Protein AF-A0AAP0IPF7-F1 (afdb_monomer_lite)

Organism: NCBI:txid152367

Structure (mmCIF, N/CA/C/O backbone):
data_AF-A0AAP0IPF7-F1
#
_entry.id   AF-A0AAP0IPF7-F1
#
loop_
_atom_site.group_PDB
_atom_site.id
_atom_site.type_symbol
_atom_site.label_atom_id
_atom_site.label_alt_id
_atom_site.label_comp_id
_atom_site.label_asym_id
_atom_site.label_entity_id
_atom_site.label_seq_id
_atom_site.pdbx_PDB_ins_code
_atom_site.Cartn_x
_atom_site.Cartn_y
_atom_site.Cartn_z
_atom_site.occupancy
_atom_site.B_iso_or_equiv
_atom_site.auth_seq_id
_atom_site.auth_comp_id
_atom_site.auth_asym_id
_atom_site.auth_atom_id
_atom_site.pdbx_PDB_model_num
ATOM 1 N N . MET A 1 1 ? -10.506 -25.547 -11.678 1.00 26.89 1 MET A N 1
ATOM 2 C CA . MET A 1 1 ? -11.488 -25.042 -10.697 1.00 26.89 1 MET A CA 1
ATOM 3 C C . MET A 1 1 ? -11.542 -26.021 -9.535 1.00 26.89 1 MET A C 1
ATOM 5 O O . MET A 1 1 ? -12.082 -27.101 -9.708 1.00 26.89 1 MET A O 1
ATOM 9 N N . LEU A 1 2 ? -10.951 -25.669 -8.394 1.00 23.78 2 LEU A N 1
ATOM 10 C CA . LEU A 1 2 ? -11.213 -26.298 -7.097 1.00 23.78 2 LEU A CA 1
ATOM 11 C C . LEU A 1 2 ? -11.810 -25.189 -6.230 1.00 23.78 2 LEU A C 1
ATOM 13 O O . LEU A 1 2 ? -11.229 -24.107 -6.139 1.00 23.78 2 LEU A O 1
ATOM 17 N N . ARG A 1 3 ? -13.017 -25.416 -5.707 1.00 24.73 3 ARG A N 1
ATOM 18 C CA . ARG A 1 3 ? -13.670 -24.515 -4.752 1.00 24.73 3 ARG A CA 1
ATOM 19 C C . ARG A 1 3 ? -12.818 -24.446 -3.482 1.00 24.73 3 ARG A C 1
ATOM 21 O O . ARG A 1 3 ? -12.097 -25.390 -3.173 1.00 24.73 3 ARG A O 1
ATOM 28 N N . SER A 1 4 ? -12.905 -23.332 -2.763 1.00 30.75 4 SER A N 1
ATOM 29 C CA . SER A 1 4 ? -12.334 -23.162 -1.428 1.00 30.75 4 SER A CA 1
ATOM 30 C C . SER A 1 4 ? -12.985 -24.147 -0.450 1.00 30.75 4 SER A C 1
ATOM 32 O O . SER A 1 4 ? -13.953 -23.812 0.231 1.00 30.75 4 SER A O 1
ATOM 34 N N . GLU A 1 5 ? -12.496 -25.378 -0.409 1.00 39.31 5 GLU A N 1
ATOM 35 C CA . GLU A 1 5 ? -12.848 -26.326 0.638 1.00 39.31 5 GLU A CA 1
ATOM 36 C C . GLU A 1 5 ? -11.797 -26.291 1.751 1.00 39.31 5 GLU A C 1
ATOM 38 O O . GLU A 1 5 ? -10.604 -26.090 1.525 1.00 39.31 5 GLU A O 1
ATOM 43 N N . ASN A 1 6 ? -12.305 -26.429 2.973 1.00 55.31 6 ASN A N 1
ATOM 44 C CA . ASN A 1 6 ? -11.602 -26.527 4.245 1.00 55.31 6 ASN A CA 1
ATOM 45 C C . ASN A 1 6 ? -10.356 -27.430 4.141 1.00 55.31 6 ASN A C 1
ATOM 47 O O . ASN A 1 6 ? -10.495 -28.589 3.765 1.00 55.31 6 ASN A O 1
ATOM 51 N N . LEU A 1 7 ? -9.156 -26.949 4.505 1.00 63.31 7 LEU A N 1
ATOM 52 C CA . LEU A 1 7 ? -7.914 -27.744 4.422 1.00 63.31 7 LEU A CA 1
ATOM 53 C C . LEU A 1 7 ? -7.970 -29.044 5.250 1.00 63.31 7 LEU A C 1
ATOM 55 O O . LEU A 1 7 ? -7.200 -29.968 4.981 1.00 63.31 7 LEU A O 1
ATOM 59 N N . LEU A 1 8 ? -8.915 -29.178 6.191 1.00 68.50 8 LEU A N 1
ATOM 60 C CA . LEU A 1 8 ? -9.241 -30.456 6.830 1.00 68.50 8 LEU A CA 1
ATOM 61 C C . LEU A 1 8 ? -9.576 -31.574 5.825 1.00 68.50 8 LEU A C 1
ATOM 63 O O . LEU A 1 8 ? -9.206 -32.722 6.074 1.00 68.50 8 LEU A O 1
ATOM 67 N N . SER A 1 9 ? -10.211 -31.270 4.684 1.00 66.81 9 SER A N 1
ATOM 68 C CA . SER A 1 9 ? -10.561 -32.263 3.653 1.00 66.81 9 SER A CA 1
ATOM 69 C C . SER A 1 9 ? -9.346 -32.806 2.890 1.00 66.81 9 SER A C 1
ATOM 71 O O . SER A 1 9 ? -9.453 -33.821 2.204 1.00 66.81 9 SER A O 1
ATOM 73 N N . PHE A 1 10 ? -8.169 -32.192 3.055 1.00 73.38 10 PHE A N 1
ATOM 74 C CA . PHE A 1 10 ? -6.914 -32.652 2.459 1.00 73.38 10 PHE A CA 1
ATOM 75 C C . PHE A 1 10 ? -6.202 -33.729 3.301 1.00 73.38 10 PHE A C 1
ATOM 77 O O . PHE A 1 10 ? -5.359 -34.469 2.793 1.00 73.38 10 PHE A O 1
ATOM 84 N N . ARG A 1 11 ? -6.553 -33.877 4.587 1.00 73.06 11 ARG A N 1
ATOM 85 C CA . ARG A 1 11 ? -5.949 -34.889 5.476 1.00 73.06 11 ARG A CA 1
ATOM 86 C C . ARG A 1 11 ? -6.163 -36.339 5.000 1.00 73.06 11 ARG A C 1
ATOM 88 O O . ARG A 1 11 ? -5.181 -37.083 5.015 1.00 73.06 11 ARG A O 1
ATOM 95 N N . PRO A 1 12 ? -7.364 -36.757 4.540 1.00 72.88 12 PRO A N 1
ATOM 96 C CA . PRO A 1 12 ? -7.572 -38.091 3.969 1.00 72.88 12 PRO A CA 1
ATOM 97 C C . PRO A 1 12 ? -6.676 -38.375 2.760 1.00 72.88 12 PRO A C 1
ATOM 99 O O . PRO A 1 12 ? -6.172 -39.485 2.624 1.00 72.88 12 PRO A O 1
ATOM 102 N N . PHE A 1 13 ? -6.415 -37.368 1.919 1.00 78.62 13 PHE A N 1
ATOM 103 C CA . PHE A 1 13 ? -5.492 -37.502 0.792 1.00 78.62 13 PHE A CA 1
ATOM 104 C C . PHE A 1 13 ? -4.053 -37.746 1.266 1.00 78.62 13 PHE A C 1
ATOM 106 O O . PHE A 1 13 ? -3.399 -38.666 0.784 1.00 78.62 13 PHE A O 1
ATOM 113 N N . LEU A 1 14 ? -3.567 -36.971 2.243 1.00 76.12 14 LEU A N 1
ATOM 114 C CA . LEU A 1 14 ? -2.220 -37.147 2.802 1.00 76.12 14 LEU A CA 1
ATOM 115 C C . LEU A 1 14 ? -2.032 -38.522 3.456 1.00 76.12 14 LEU A C 1
ATOM 117 O O . LEU A 1 14 ? -0.996 -39.154 3.260 1.00 76.12 14 LEU A O 1
ATOM 121 N N . SER A 1 15 ? -3.042 -38.988 4.195 1.00 71.94 15 SER A N 1
ATOM 122 C CA . SER A 1 15 ? -3.086 -40.348 4.742 1.00 71.94 15 SER A CA 1
ATOM 123 C C . SER A 1 15 ? -3.055 -41.384 3.615 1.00 71.94 15 SER A C 1
ATOM 125 O O . SER A 1 15 ? -2.125 -42.179 3.548 1.00 71.94 15 SER A O 1
ATOM 127 N N . SER A 1 16 ? -3.951 -41.303 2.630 1.00 73.75 16 SER A N 1
ATOM 128 C CA . SER A 1 16 ? -3.966 -42.244 1.503 1.00 73.75 16 SER A CA 1
ATOM 129 C C . SER A 1 16 ? -2.664 -42.266 0.688 1.00 73.75 16 SER A C 1
ATOM 131 O O . SER A 1 16 ? -2.337 -43.301 0.108 1.00 73.75 16 SER A O 1
ATOM 133 N N . ALA A 1 17 ? -1.952 -41.141 0.589 1.00 75.44 17 ALA A N 1
ATOM 134 C CA . ALA A 1 17 ? -0.751 -41.011 -0.232 1.00 75.44 17 ALA A CA 1
ATOM 135 C C . ALA A 1 17 ? 0.531 -41.485 0.475 1.00 75.44 17 ALA A C 1
ATOM 137 O O . ALA A 1 17 ? 1.434 -42.004 -0.183 1.00 75.44 17 ALA A O 1
ATOM 138 N N . TYR A 1 18 ? 0.635 -41.290 1.794 1.00 77.44 18 TYR A N 1
ATOM 139 C CA . TYR A 1 18 ? 1.888 -41.487 2.537 1.00 77.44 18 TYR A CA 1
ATOM 140 C C . TYR A 1 18 ? 1.776 -42.454 3.720 1.00 77.44 18 TYR A C 1
ATOM 142 O O . TYR A 1 18 ? 2.805 -42.899 4.244 1.00 77.44 18 TYR A O 1
ATOM 150 N N . GLU A 1 19 ? 0.564 -42.813 4.144 1.00 68.25 19 GLU A N 1
ATOM 151 C CA . GLU A 1 19 ? 0.346 -43.817 5.177 1.00 68.25 19 GLU A CA 1
ATOM 152 C C . GLU A 1 19 ? 0.523 -45.219 4.569 1.00 68.25 19 GLU A C 1
ATOM 154 O O . GLU A 1 19 ? -0.166 -45.591 3.617 1.00 68.25 19 GLU A O 1
ATOM 159 N N . PRO A 1 20 ? 1.479 -46.029 5.056 1.00 56.66 20 PRO A N 1
ATOM 160 C CA . PRO A 1 20 ? 1.602 -47.399 4.582 1.00 56.66 20 PRO A CA 1
ATOM 161 C C . PRO A 1 20 ? 0.352 -48.195 4.977 1.00 56.66 20 PRO A C 1
ATOM 163 O O . PRO A 1 20 ? -0.053 -48.165 6.137 1.00 56.66 20 PRO A O 1
ATOM 166 N N . LYS A 1 21 ? -0.217 -48.964 4.039 1.00 56.00 21 LYS A N 1
ATOM 167 C CA . LYS A 1 21 ? -1.279 -49.936 4.347 1.00 56.00 21 LYS A CA 1
ATOM 168 C C . LYS A 1 21 ? -0.782 -50.882 5.451 1.00 56.00 21 LYS A C 1
ATOM 170 O O . LYS A 1 21 ? 0.269 -51.507 5.284 1.00 56.00 21 LYS A O 1
ATOM 175 N N . CYS A 1 22 ? -1.500 -50.970 6.575 1.00 55.88 22 CYS A N 1
ATOM 176 C CA . CYS A 1 22 ? -1.178 -51.903 7.659 1.00 55.88 22 CYS A CA 1
ATOM 177 C C . CYS A 1 22 ? -1.136 -53.333 7.097 1.00 55.88 22 CYS A C 1
ATOM 179 O O . CYS A 1 22 ? -2.160 -53.870 6.687 1.00 55.88 22 CYS A O 1
ATOM 181 N N . LEU A 1 23 ? 0.043 -53.959 7.084 1.00 48.28 23 LEU A N 1
ATOM 182 C CA . LEU A 1 23 ? 0.197 -55.356 6.655 1.00 48.28 23 LEU A CA 1
ATOM 183 C C . LEU A 1 23 ? -0.151 -56.356 7.775 1.00 48.28 23 LEU A C 1
ATOM 185 O O . LEU A 1 23 ? -0.294 -57.541 7.498 1.00 48.28 23 LEU A O 1
ATOM 189 N N . ASN A 1 24 ? -0.292 -55.898 9.028 1.00 52.66 24 ASN A N 1
ATOM 190 C CA . ASN A 1 24 ? -0.583 -56.734 10.197 1.00 52.66 24 ASN A CA 1
ATOM 191 C C . ASN A 1 24 ? -1.583 -56.054 11.147 1.00 52.66 24 ASN A C 1
ATOM 193 O O . ASN A 1 24 ? -1.345 -54.940 11.605 1.00 52.66 24 ASN A O 1
ATOM 197 N N . SER A 1 25 ? -2.671 -56.751 11.495 1.00 52.53 25 SER A N 1
ATOM 198 C CA . SER A 1 25 ? -3.765 -56.219 12.329 1.00 52.53 25 SER A CA 1
ATOM 199 C C . SER A 1 25 ? -3.401 -56.002 13.802 1.00 52.53 25 SER A C 1
ATOM 201 O O . SER A 1 25 ? -4.093 -55.271 14.501 1.00 52.53 25 SER A O 1
ATOM 203 N N . LYS A 1 26 ? -2.315 -56.614 14.293 1.00 52.59 26 LYS A N 1
ATOM 204 C CA . LYS A 1 26 ? -1.901 -56.515 15.706 1.00 52.59 26 LYS A CA 1
ATOM 205 C C . LYS A 1 26 ? -1.324 -55.155 16.085 1.00 52.59 26 LYS A C 1
ATOM 207 O O . LYS A 1 26 ? -1.394 -54.778 17.252 1.00 52.59 26 LYS A O 1
ATOM 212 N N . ASP A 1 27 ? -0.791 -54.435 15.106 1.00 47.91 27 ASP A N 1
ATOM 213 C CA . ASP A 1 27 ? -0.156 -53.143 15.325 1.00 47.91 27 ASP A CA 1
ATOM 214 C C . ASP A 1 27 ? -1.109 -51.983 15.068 1.00 47.91 27 ASP A C 1
ATOM 216 O O . ASP A 1 27 ? -0.659 -50.851 15.177 1.00 47.91 27 ASP A O 1
ATOM 220 N N . CYS A 1 28 ? -2.384 -52.226 14.730 1.00 53.66 28 CYS A N 1
ATOM 221 C CA . CYS A 1 28 ? -3.314 -51.181 14.304 1.00 53.66 28 CYS A CA 1
ATOM 222 C C . CYS A 1 28 ? -4.570 -51.091 15.205 1.00 53.66 28 CYS A C 1
ATOM 224 O O . CYS A 1 28 ? -5.004 -52.070 15.816 1.00 53.66 28 CYS A O 1
ATOM 226 N N . ASP A 1 29 ? -5.101 -49.883 15.386 1.00 56.72 29 ASP A N 1
ATOM 227 C CA . ASP A 1 29 ? -6.359 -49.607 16.070 1.00 56.72 29 ASP A CA 1
ATOM 228 C C . ASP A 1 29 ? -7.554 -49.992 15.181 1.00 56.72 29 ASP A C 1
ATOM 230 O O . ASP A 1 29 ? -7.399 -50.401 14.027 1.00 56.72 29 ASP A O 1
ATOM 234 N N . HIS A 1 30 ? -8.769 -49.855 15.712 1.00 48.12 30 HIS A N 1
ATOM 235 C CA . HIS A 1 30 ? -10.009 -50.205 15.006 1.00 48.12 30 HIS A CA 1
ATOM 236 C C . HIS A 1 30 ? -10.262 -49.358 13.742 1.00 48.12 30 HIS A C 1
ATOM 238 O O . HIS A 1 30 ? -11.160 -49.670 12.968 1.00 48.12 30 HIS A O 1
ATOM 244 N N . LYS A 1 31 ? -9.469 -48.299 13.517 1.00 51.41 31 LYS A N 1
ATOM 245 C CA . LYS A 1 31 ? -9.514 -47.413 12.347 1.00 51.41 31 LYS A CA 1
ATOM 246 C C . LYS A 1 31 ? -8.316 -47.625 11.409 1.00 51.41 31 LYS A C 1
ATOM 248 O O . LYS A 1 31 ? -8.122 -46.826 10.497 1.00 51.41 31 LYS A O 1
ATOM 253 N N . GLY A 1 32 ? -7.520 -48.679 11.614 1.00 50.22 32 GLY A N 1
ATOM 254 C CA . GLY A 1 32 ? -6.376 -49.017 10.766 1.00 50.22 32 GLY A CA 1
ATOM 255 C C . GLY A 1 32 ? -5.128 -48.159 10.996 1.00 50.22 32 GLY A C 1
ATOM 256 O O . GLY A 1 32 ? -4.243 -48.163 10.146 1.00 50.22 32 GLY A O 1
ATOM 257 N N . ARG A 1 33 ? -5.022 -47.442 12.123 1.00 52.88 33 ARG A N 1
ATOM 258 C CA . ARG A 1 33 ? -3.846 -46.624 12.481 1.00 52.88 33 ARG A CA 1
ATOM 259 C C . ARG A 1 33 ? -2.918 -47.391 13.398 1.00 52.88 33 ARG A C 1
ATOM 261 O O . ARG A 1 33 ? -3.400 -48.130 14.240 1.00 52.88 33 ARG A O 1
ATOM 268 N N . LEU A 1 34 ? -1.606 -47.174 13.340 1.00 53.00 34 LEU A N 1
ATOM 269 C CA . LEU A 1 34 ? -0.697 -47.864 14.261 1.00 53.00 34 LEU A CA 1
ATOM 270 C C . LEU A 1 34 ? -0.997 -47.551 15.747 1.00 53.00 34 LEU A C 1
ATOM 272 O O . LEU A 1 34 ? -0.926 -46.392 16.151 1.00 53.00 34 LEU A O 1
ATOM 276 N N . ARG A 1 35 ? -1.247 -48.581 16.572 1.00 49.47 35 ARG A N 1
ATOM 277 C CA . ARG A 1 35 ? -1.323 -48.499 18.038 1.00 49.47 35 ARG A CA 1
ATOM 278 C C . ARG A 1 35 ? 0.031 -48.055 18.568 1.00 49.47 35 ARG A C 1
ATOM 280 O O . ARG A 1 35 ? 0.993 -48.822 18.581 1.00 49.47 35 ARG A O 1
ATOM 287 N N . VAL A 1 36 ? 0.115 -46.815 19.028 1.00 52.19 36 VAL A N 1
ATOM 288 C CA . VAL A 1 36 ? 1.304 -46.311 19.705 1.00 52.19 36 VAL A CA 1
ATOM 289 C C . VAL A 1 36 ? 0.902 -45.894 21.110 1.00 52.19 36 VAL A C 1
ATOM 291 O O . VAL A 1 36 ? 0.429 -44.788 21.327 1.00 52.19 36 VAL A O 1
ATOM 294 N N . SER A 1 37 ? 1.109 -46.796 22.070 1.00 53.81 37 SER A N 1
ATOM 295 C CA . SER A 1 37 ? 1.142 -46.437 23.488 1.00 53.81 37 SER A CA 1
ATOM 296 C C . SER A 1 37 ? 2.369 -45.547 23.707 1.00 53.81 37 SER A C 1
ATOM 298 O O . SER A 1 37 ? 3.499 -46.031 23.788 1.00 53.81 37 SER A O 1
ATOM 300 N N . GLN A 1 38 ? 2.167 -44.232 23.699 1.00 61.88 38 GLN A N 1
ATOM 301 C CA . GLN A 1 38 ? 3.186 -43.247 24.050 1.00 61.88 38 GLN A CA 1
ATOM 302 C C . GLN A 1 38 ? 2.825 -42.658 25.413 1.00 61.88 38 GLN A C 1
ATOM 304 O O . GLN A 1 38 ? 1.787 -42.029 25.567 1.00 61.88 38 GLN A O 1
ATOM 309 N N . SER A 1 39 ? 3.686 -42.851 26.415 1.00 69.62 39 SER A N 1
ATOM 310 C CA . SER A 1 39 ? 3.499 -42.268 27.753 1.00 69.62 39 SER A CA 1
ATOM 311 C C . SER A 1 39 ? 3.855 -40.776 27.815 1.00 69.62 39 SER A C 1
ATOM 313 O O . SER A 1 39 ? 3.462 -40.089 28.760 1.00 69.62 39 SER A O 1
ATOM 315 N N . GLN A 1 40 ? 4.584 -40.270 26.814 1.00 84.50 40 GLN A N 1
ATOM 316 C CA . GLN A 1 40 ? 5.073 -38.895 26.720 1.00 84.50 40 GLN A CA 1
ATOM 317 C C . GLN A 1 40 ? 4.718 -38.276 25.359 1.00 84.50 40 GLN A C 1
ATOM 319 O O . GLN A 1 40 ? 4.824 -38.967 24.341 1.00 84.50 40 GLN A O 1
ATOM 324 N N . PRO A 1 41 ? 4.351 -36.981 25.308 1.00 92.06 41 PRO A N 1
ATOM 325 C CA . PRO A 1 41 ? 4.183 -36.275 24.048 1.00 92.06 41 PRO A CA 1
ATOM 326 C C . PRO A 1 41 ? 5.497 -36.221 23.273 1.00 92.06 41 PRO A C 1
ATOM 328 O O . PRO A 1 41 ? 6.548 -35.887 23.814 1.00 92.06 41 PRO A O 1
ATOM 331 N N . ARG A 1 42 ? 5.435 -36.503 21.975 1.00 94.62 42 ARG A N 1
ATOM 332 C CA . ARG A 1 42 ? 6.580 -36.380 21.067 1.00 94.62 42 ARG A CA 1
ATOM 333 C C . ARG A 1 42 ? 6.653 -34.992 20.435 1.00 94.62 42 ARG A C 1
ATOM 335 O O . ARG A 1 42 ? 5.664 -34.540 19.859 1.00 94.62 42 ARG A O 1
ATOM 342 N N . LEU A 1 43 ? 7.822 -34.356 20.483 1.00 96.38 43 LEU A N 1
ATOM 343 C CA . LEU A 1 43 ? 8.106 -33.074 19.834 1.00 96.38 43 LEU A CA 1
ATOM 344 C C . LEU A 1 43 ? 9.118 -33.255 18.706 1.00 96.38 43 LEU A C 1
ATOM 346 O O . LEU A 1 43 ? 10.186 -33.823 18.915 1.00 96.38 43 LEU A O 1
ATOM 350 N N . VAL A 1 44 ? 8.819 -32.723 17.523 1.00 96.56 44 VAL A N 1
ATOM 351 C CA . VAL A 1 44 ? 9.789 -32.623 16.427 1.00 96.56 44 VAL A CA 1
ATOM 352 C C . VAL A 1 44 ? 10.373 -31.222 16.383 1.00 96.56 44 VAL A C 1
ATOM 354 O O . VAL A 1 44 ? 9.654 -30.246 16.183 1.00 96.56 44 VAL A O 1
ATOM 357 N N . LEU A 1 45 ? 11.689 -31.122 16.534 1.00 93.88 45 LEU A N 1
ATOM 358 C CA . LEU A 1 45 ? 12.440 -29.901 16.294 1.00 93.88 45 LEU A CA 1
ATOM 359 C C . LEU A 1 45 ? 12.985 -29.931 14.867 1.00 93.88 45 LEU A C 1
ATOM 361 O O . LEU A 1 45 ? 13.854 -30.742 14.545 1.00 93.88 45 LEU A O 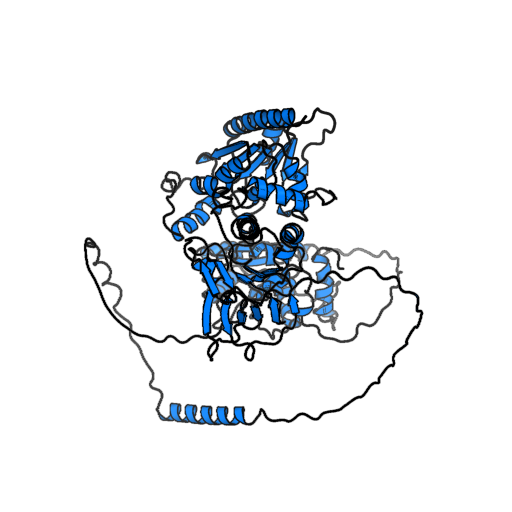1
ATOM 365 N N . VAL A 1 46 ? 12.484 -29.045 14.012 1.00 89.19 46 VAL A N 1
ATOM 366 C CA . VAL A 1 46 ? 13.000 -28.877 12.654 1.00 89.19 46 VAL A CA 1
ATOM 367 C C . VAL A 1 46 ? 14.284 -28.063 12.712 1.00 89.19 46 VAL A C 1
ATOM 369 O O . VAL A 1 46 ? 14.266 -26.867 13.009 1.00 89.19 46 VAL A O 1
ATOM 372 N N . ALA A 1 47 ? 15.397 -28.733 12.444 1.00 79.88 47 ALA A N 1
ATOM 373 C CA . ALA A 1 47 ? 16.733 -28.169 12.447 1.00 79.88 47 ALA A CA 1
ATOM 374 C C . ALA A 1 47 ? 17.261 -27.993 11.018 1.00 79.88 47 ALA A C 1
ATOM 376 O O . ALA A 1 47 ? 16.838 -28.660 10.074 1.00 79.88 47 ALA A O 1
ATOM 377 N N . ARG A 1 48 ? 18.221 -27.078 10.870 1.00 71.88 48 ARG A N 1
ATOM 378 C CA . ARG A 1 48 ? 18.979 -26.853 9.636 1.00 71.88 48 ARG A CA 1
ATOM 379 C C . ARG A 1 48 ? 20.452 -27.113 9.913 1.00 71.88 48 ARG A C 1
ATOM 381 O O . ARG A 1 48 ? 20.981 -26.611 10.902 1.00 71.88 48 ARG A O 1
ATOM 388 N N . THR A 1 49 ? 21.122 -27.820 9.011 1.00 57.84 49 THR A N 1
ATOM 389 C CA . THR A 1 49 ? 22.573 -28.031 9.040 1.00 57.84 49 THR A CA 1
ATOM 390 C C . THR A 1 49 ? 23.221 -27.403 7.797 1.00 57.84 49 THR A C 1
ATOM 392 O O . THR A 1 49 ? 22.850 -27.717 6.668 1.00 57.84 49 THR A O 1
ATOM 395 N N . GLY A 1 50 ? 24.171 -26.470 7.986 1.00 51.94 50 GLY A N 1
ATOM 396 C CA . GLY A 1 50 ? 24.968 -25.855 6.904 1.00 51.94 50 GLY A CA 1
ATOM 397 C C . GLY A 1 50 ? 25.097 -24.319 6.940 1.00 51.94 50 GLY A C 1
ATOM 398 O O . GLY A 1 50 ? 24.558 -23.660 7.823 1.00 51.94 50 GLY A O 1
ATOM 399 N N . ASP A 1 51 ? 25.807 -23.755 5.950 1.00 42.28 51 ASP A N 1
ATOM 400 C CA . ASP A 1 51 ? 26.143 -22.316 5.814 1.00 42.28 51 ASP A CA 1
ATOM 401 C C . ASP A 1 51 ? 24.974 -21.424 5.329 1.00 42.28 51 ASP A C 1
ATOM 403 O O . ASP A 1 51 ? 25.138 -20.224 5.096 1.00 42.28 51 ASP A O 1
ATOM 407 N N . ALA A 1 52 ? 23.780 -21.993 5.153 1.00 50.34 52 ALA A N 1
ATOM 408 C CA . ALA A 1 52 ? 22.561 -21.257 4.836 1.00 50.34 52 ALA A CA 1
ATOM 409 C C . ALA A 1 52 ? 21.845 -20.927 6.155 1.00 50.34 52 ALA A C 1
ATOM 411 O O . ALA A 1 52 ? 21.379 -21.839 6.830 1.00 50.34 52 ALA A O 1
ATOM 412 N N . GLY A 1 53 ? 21.807 -19.644 6.544 1.00 57.84 53 GLY A N 1
ATOM 413 C CA . GLY A 1 53 ? 21.311 -19.166 7.849 1.00 57.84 53 GLY A CA 1
ATOM 414 C C . GLY A 1 53 ? 19.904 -19.646 8.267 1.00 57.84 53 GLY A C 1
ATOM 415 O O . GLY A 1 53 ? 19.230 -20.365 7.536 1.00 57.84 53 GLY A O 1
ATOM 416 N N . GLN A 1 54 ? 19.429 -19.199 9.443 1.00 60.28 54 GLN A N 1
ATOM 417 C CA . GLN A 1 54 ? 18.244 -19.717 10.177 1.00 60.28 54 GLN A CA 1
ATOM 418 C C . GLN A 1 54 ? 18.493 -20.990 11.022 1.00 60.28 54 GLN A C 1
ATOM 420 O O . GLN A 1 54 ? 17.545 -21.657 11.429 1.00 60.28 54 GLN A O 1
ATOM 425 N N . VAL A 1 55 ? 19.750 -21.320 11.339 1.00 73.69 55 VAL A N 1
ATOM 426 C CA . VAL A 1 55 ? 20.102 -22.423 12.262 1.00 73.69 55 VAL A CA 1
ATOM 427 C C . VAL A 1 55 ? 19.821 -22.025 13.714 1.00 73.69 55 VAL A C 1
ATOM 429 O O . VAL A 1 55 ? 20.175 -20.919 14.104 1.00 73.69 55 VAL A O 1
ATOM 432 N N . ILE A 1 56 ? 19.254 -22.903 14.549 1.00 80.12 56 ILE A N 1
ATOM 433 C CA . ILE A 1 56 ? 19.112 -22.646 15.995 1.00 80.12 56 ILE A CA 1
ATOM 434 C C . ILE A 1 56 ? 20.458 -22.929 16.688 1.00 80.12 56 ILE A C 1
ATOM 436 O O . ILE A 1 56 ? 20.825 -24.073 16.933 1.00 80.12 56 ILE A O 1
ATOM 440 N N . MET A 1 57 ? 21.208 -21.884 17.028 1.00 80.44 57 MET A N 1
ATOM 441 C CA . MET A 1 57 ? 22.558 -21.963 17.605 1.00 80.44 57 MET A CA 1
ATOM 442 C C . MET A 1 57 ? 22.611 -22.677 18.948 1.00 80.44 57 MET A C 1
ATOM 444 O O . MET A 1 57 ? 23.577 -23.372 19.249 1.00 80.44 57 MET A O 1
ATOM 448 N N . ASN A 1 58 ? 21.583 -22.495 19.772 1.00 86.44 58 ASN A N 1
ATOM 449 C CA . ASN A 1 58 ? 21.460 -23.148 21.068 1.00 86.44 58 ASN A CA 1
ATOM 450 C C . ASN A 1 58 ? 20.532 -24.369 21.022 1.00 86.44 58 ASN A C 1
ATOM 452 O O . ASN A 1 58 ? 19.930 -24.698 22.040 1.00 86.44 58 ASN A O 1
ATOM 456 N N . GLN A 1 59 ? 20.451 -25.059 19.875 1.00 89.12 59 GLN A N 1
ATOM 457 C CA . GLN A 1 59 ? 19.598 -26.235 19.662 1.00 89.12 59 GLN A CA 1
ATOM 458 C C . GLN A 1 59 ? 19.737 -27.280 20.770 1.00 89.12 59 GLN A C 1
ATOM 460 O O . GLN A 1 59 ? 18.726 -27.742 21.280 1.00 89.12 59 GLN A O 1
ATOM 465 N N . VAL A 1 60 ? 20.963 -27.612 21.189 1.00 90.62 60 VAL A N 1
ATOM 466 C CA . VAL A 1 60 ? 21.197 -28.592 22.267 1.00 90.62 60 VAL A CA 1
ATOM 467 C C . VAL A 1 60 ? 20.465 -28.188 23.550 1.00 90.62 60 VAL A C 1
ATOM 469 O O . VAL A 1 60 ? 19.742 -28.992 24.123 1.00 90.62 60 VAL A O 1
ATOM 472 N N . LYS A 1 61 ? 20.550 -26.912 23.942 1.00 90.94 61 LYS A N 1
ATOM 473 C CA . LYS A 1 61 ? 19.868 -26.403 25.141 1.00 90.94 61 LYS A CA 1
ATOM 474 C C . LYS A 1 61 ? 18.348 -26.352 24.980 1.00 90.94 61 LYS A C 1
ATOM 476 O O . LYS A 1 61 ? 17.620 -26.462 25.957 1.00 90.94 61 LYS A O 1
ATOM 481 N N . VAL A 1 62 ? 17.867 -26.148 23.755 1.00 92.00 62 VAL A N 1
ATOM 482 C CA . VAL A 1 62 ? 16.434 -26.178 23.437 1.00 92.00 62 VAL A CA 1
ATOM 483 C C . VAL A 1 62 ? 15.887 -27.602 23.550 1.00 92.00 62 VAL A C 1
ATOM 485 O O . VAL A 1 62 ? 14.800 -27.787 24.092 1.00 92.00 62 VAL A O 1
ATOM 488 N N . VAL A 1 63 ? 16.649 -28.598 23.089 1.00 94.56 63 VAL A N 1
ATOM 489 C CA . VAL A 1 63 ? 16.323 -30.023 23.248 1.00 94.56 63 VAL A CA 1
ATOM 490 C C . VAL A 1 63 ? 16.307 -30.398 24.730 1.00 94.56 63 VAL A C 1
ATOM 492 O O . VAL A 1 63 ? 15.287 -30.890 25.198 1.00 94.56 63 VAL A O 1
ATOM 495 N N . GLU A 1 64 ? 17.358 -30.066 25.486 1.00 95.12 64 GLU A N 1
ATOM 496 C CA . GLU A 1 64 ? 17.430 -30.319 26.937 1.00 95.12 64 GLU A CA 1
ATOM 497 C C . GLU A 1 64 ? 16.242 -29.700 27.695 1.00 95.12 64 GLU A C 1
ATOM 499 O O . GLU A 1 64 ? 15.657 -30.325 28.582 1.00 95.12 64 GLU A O 1
ATOM 504 N N . LEU A 1 65 ? 15.848 -28.475 27.331 1.00 94.75 65 LEU A N 1
ATOM 505 C CA . LEU A 1 65 ? 14.695 -27.792 27.917 1.00 94.75 65 LEU A CA 1
ATOM 506 C C . LEU A 1 65 ? 13.377 -28.514 27.604 1.00 94.75 65 LEU A C 1
ATOM 508 O O . LEU A 1 65 ? 12.552 -28.690 28.498 1.00 94.75 65 LEU A O 1
ATOM 512 N N . ALA A 1 66 ? 13.173 -28.946 26.358 1.00 94.88 66 ALA A N 1
ATOM 513 C CA . ALA A 1 66 ? 11.978 -29.688 25.963 1.00 94.88 66 ALA A CA 1
ATOM 514 C C . ALA A 1 66 ? 11.906 -31.077 26.629 1.00 94.88 66 ALA A C 1
ATOM 516 O O . ALA A 1 66 ? 10.840 -31.467 27.104 1.00 94.88 66 ALA A O 1
ATOM 517 N N . GLU A 1 67 ? 13.028 -31.790 26.733 1.00 95.19 67 GLU A N 1
ATOM 518 C CA . GLU A 1 67 ? 13.118 -33.076 27.440 1.00 95.19 67 GLU A CA 1
ATOM 519 C C . GLU A 1 67 ? 12.847 -32.914 28.942 1.00 95.19 67 GLU A C 1
ATOM 521 O O . GLU A 1 67 ? 12.109 -33.706 29.526 1.00 95.19 67 GLU A O 1
ATOM 526 N N . THR A 1 68 ? 13.350 -31.839 29.562 1.00 95.19 68 THR A N 1
ATOM 527 C CA . THR A 1 68 ? 13.076 -31.515 30.977 1.00 95.19 68 THR A CA 1
ATOM 528 C C . THR A 1 68 ? 11.587 -31.257 31.232 1.00 95.19 68 THR A C 1
ATOM 530 O O . THR A 1 68 ? 11.077 -31.576 32.305 1.00 95.19 68 THR A O 1
ATOM 533 N N . LEU A 1 69 ? 10.872 -30.705 30.247 1.00 94.00 69 LEU A N 1
ATOM 534 C CA . LEU A 1 69 ? 9.419 -30.514 30.307 1.00 94.00 69 LEU A CA 1
ATOM 535 C C . LEU A 1 69 ? 8.627 -31.818 30.104 1.00 94.00 69 LEU A C 1
ATOM 537 O O . LEU A 1 69 ? 7.432 -31.838 30.386 1.00 94.00 69 LEU A O 1
ATOM 541 N N . GLY A 1 70 ? 9.278 -32.899 29.661 1.00 93.25 70 GLY A N 1
ATOM 542 C CA . GLY A 1 70 ? 8.680 -34.225 29.490 1.00 93.25 70 GLY A CA 1
ATOM 543 C C . GLY A 1 70 ? 8.378 -34.622 28.044 1.00 93.25 70 GLY A C 1
ATOM 544 O O . GLY A 1 70 ? 7.667 -35.605 27.836 1.00 93.25 70 GLY A O 1
ATOM 545 N N . PHE A 1 71 ? 8.876 -33.883 27.045 1.00 95.19 71 PHE A N 1
ATOM 546 C CA . PHE A 1 71 ? 8.755 -34.292 25.644 1.00 95.19 71 PHE A CA 1
ATOM 547 C C . PHE A 1 71 ? 9.747 -35.404 25.275 1.00 95.19 71 PHE A C 1
ATOM 549 O O . PHE A 1 71 ? 10.926 -35.328 25.614 1.00 95.19 71 PHE A O 1
ATOM 556 N N . GLU A 1 72 ? 9.315 -36.361 24.449 1.00 94.50 72 GLU A N 1
ATOM 557 C CA . GLU A 1 72 ? 10.234 -37.161 23.629 1.00 94.50 72 GLU A CA 1
ATOM 558 C C . GLU A 1 72 ? 10.639 -36.324 22.404 1.00 94.50 72 GLU A C 1
ATOM 560 O O . GLU A 1 72 ? 9.829 -36.118 21.497 1.00 94.50 72 GLU A O 1
ATOM 565 N N . VAL A 1 73 ? 11.878 -35.828 22.346 1.00 94.44 73 VAL A N 1
ATOM 566 C CA . VAL A 1 73 ? 12.314 -34.937 21.257 1.00 94.44 73 VAL A CA 1
ATOM 567 C C . VAL A 1 73 ? 12.923 -35.724 20.088 1.00 94.44 73 VAL A C 1
ATOM 569 O O . VAL A 1 73 ? 13.766 -36.603 20.264 1.00 94.44 73 VAL A O 1
ATOM 572 N N . LYS A 1 74 ? 12.518 -35.392 18.858 1.00 94.38 74 LYS A N 1
ATOM 573 C CA . LYS A 1 74 ? 13.154 -35.827 17.605 1.00 94.38 74 LYS A CA 1
ATOM 574 C C . LYS A 1 74 ? 13.651 -34.615 16.833 1.00 94.38 74 LYS A C 1
ATOM 576 O O . LYS A 1 74 ? 12.934 -33.631 16.698 1.00 94.38 74 LYS A O 1
ATOM 581 N N . ILE A 1 75 ? 14.859 -34.698 16.291 1.00 90.75 75 ILE A N 1
ATOM 582 C CA . ILE A 1 75 ? 15.402 -33.665 15.407 1.00 90.75 75 ILE A CA 1
ATOM 583 C C . ILE A 1 75 ? 15.110 -34.075 13.963 1.00 90.75 75 ILE A C 1
ATOM 585 O O . ILE A 1 75 ? 15.422 -35.195 13.561 1.00 90.75 75 ILE A O 1
ATOM 589 N N . PHE A 1 76 ? 14.509 -33.172 13.193 1.00 90.00 76 PHE A N 1
ATOM 590 C CA . PHE A 1 76 ? 14.254 -33.354 11.769 1.00 90.00 76 PHE A CA 1
ATOM 591 C C . PHE A 1 76 ? 15.077 -32.369 10.955 1.00 90.00 76 PHE A C 1
ATOM 593 O O . PHE A 1 76 ? 14.906 -31.164 11.101 1.00 90.00 76 PHE A O 1
ATOM 600 N N . GLU A 1 77 ? 15.923 -32.879 10.067 1.00 84.88 77 GLU A N 1
ATOM 601 C CA . GLU A 1 77 ? 16.760 -32.066 9.183 1.00 84.88 77 GLU A CA 1
ATOM 602 C C . GLU A 1 77 ? 16.351 -32.294 7.724 1.00 84.88 77 GLU A C 1
ATOM 604 O O . GLU A 1 77 ? 16.918 -33.152 7.039 1.00 84.88 77 GLU A O 1
ATOM 609 N N . PRO A 1 78 ? 15.323 -31.581 7.233 1.00 75.81 78 PRO A N 1
ATOM 610 C CA . PRO A 1 78 ? 14.858 -31.764 5.872 1.00 75.81 78 PRO A CA 1
ATOM 611 C C . PRO A 1 78 ? 15.886 -31.237 4.866 1.00 75.81 78 PRO A C 1
ATOM 613 O O . PRO A 1 78 ? 16.355 -30.104 4.933 1.00 75.81 78 PRO A O 1
ATOM 616 N N . THR A 1 79 ? 16.184 -32.060 3.866 1.00 71.56 79 THR A N 1
ATOM 617 C CA . THR A 1 79 ? 16.917 -31.685 2.653 1.00 71.56 79 THR A CA 1
ATOM 618 C C . THR A 1 79 ? 15.999 -31.741 1.429 1.00 71.56 79 THR A C 1
ATOM 620 O O . THR A 1 79 ? 14.893 -32.282 1.477 1.00 71.56 79 THR A O 1
ATOM 623 N N . ARG A 1 80 ? 16.477 -31.268 0.272 1.00 62.38 80 ARG A N 1
ATOM 624 C CA . ARG A 1 80 ? 15.761 -31.423 -1.011 1.00 62.38 80 ARG A CA 1
ATOM 625 C C . ARG A 1 80 ? 15.534 -32.883 -1.446 1.00 62.38 80 ARG A C 1
ATOM 627 O O . ARG A 1 80 ? 14.827 -33.114 -2.418 1.00 62.38 80 ARG A O 1
ATOM 634 N N . TYR A 1 81 ? 16.150 -33.847 -0.758 1.00 69.81 81 TYR A N 1
ATOM 635 C CA . TYR A 1 81 ? 16.019 -35.285 -1.005 1.00 69.81 81 TYR A CA 1
ATOM 636 C C . TYR A 1 81 ? 15.281 -36.015 0.125 1.00 69.81 81 TYR A C 1
ATOM 638 O O . TYR A 1 81 ? 15.361 -37.237 0.221 1.00 69.81 81 TYR A O 1
ATOM 646 N N . THR A 1 82 ? 14.599 -35.281 1.011 1.00 75.75 82 THR A N 1
ATOM 647 C CA . THR A 1 82 ? 13.879 -35.878 2.142 1.00 75.75 82 THR A CA 1
ATOM 648 C C . THR A 1 82 ? 12.830 -36.871 1.658 1.00 75.75 82 THR A C 1
ATOM 650 O O . THR A 1 82 ? 11.987 -36.538 0.825 1.00 75.75 82 THR A O 1
ATOM 653 N N . ASN A 1 83 ? 12.857 -38.083 2.213 1.00 82.00 83 ASN A N 1
ATOM 654 C CA . ASN A 1 83 ? 11.834 -39.082 1.952 1.00 82.00 83 ASN A CA 1
ATOM 655 C C . ASN A 1 83 ? 10.517 -38.656 2.615 1.00 82.00 83 ASN A C 1
ATOM 657 O O . ASN A 1 83 ? 10.392 -38.629 3.840 1.00 82.00 83 ASN A O 1
ATOM 661 N N . LEU A 1 84 ? 9.525 -38.334 1.790 1.00 78.44 84 LEU A N 1
ATOM 662 C CA . LEU A 1 84 ? 8.240 -37.808 2.245 1.00 78.44 84 LEU A CA 1
ATOM 663 C C . LEU A 1 84 ? 7.432 -38.815 3.069 1.00 78.44 84 LEU A C 1
ATOM 665 O O . LEU A 1 84 ? 6.708 -38.406 3.968 1.00 78.44 84 LEU A O 1
ATOM 669 N N . VAL A 1 85 ? 7.600 -40.118 2.832 1.00 77.44 85 VAL A N 1
ATOM 670 C CA . VAL A 1 85 ? 6.941 -41.164 3.627 1.00 77.44 85 VAL A CA 1
ATOM 671 C C . VAL A 1 85 ? 7.519 -41.203 5.044 1.00 77.44 85 VAL A C 1
ATOM 673 O O . VAL A 1 85 ? 6.788 -41.356 6.021 1.00 77.44 85 VAL A O 1
ATOM 676 N N . GLU A 1 86 ? 8.833 -41.042 5.185 1.00 79.06 86 GLU A N 1
ATOM 677 C CA . GLU A 1 86 ? 9.482 -40.983 6.500 1.00 79.06 86 GLU A CA 1
ATOM 678 C C . GLU A 1 86 ? 9.147 -39.685 7.235 1.00 79.06 86 GLU A C 1
ATOM 680 O O . GLU A 1 86 ? 8.813 -39.727 8.422 1.00 79.06 86 GLU A O 1
ATOM 685 N N . ALA A 1 87 ? 9.153 -38.554 6.523 1.00 82.94 87 ALA A N 1
ATOM 686 C CA . ALA A 1 87 ? 8.721 -37.274 7.070 1.00 82.94 87 ALA A CA 1
ATOM 687 C C . ALA A 1 87 ? 7.263 -37.343 7.550 1.00 82.94 87 ALA A C 1
ATOM 689 O O . ALA A 1 87 ? 6.979 -36.963 8.684 1.00 82.94 87 ALA A O 1
ATOM 690 N N . TYR A 1 88 ? 6.361 -37.911 6.741 1.00 84.50 88 TYR A N 1
ATOM 691 C CA . TYR A 1 88 ? 4.968 -38.128 7.120 1.00 84.50 88 TYR A CA 1
ATOM 692 C C . TYR A 1 88 ? 4.848 -38.988 8.382 1.00 84.50 88 TYR A C 1
ATOM 694 O O . TYR A 1 88 ? 4.209 -38.578 9.345 1.00 84.50 88 TYR A O 1
ATOM 702 N N . ARG A 1 89 ? 5.523 -40.145 8.438 1.00 81.69 89 ARG A N 1
ATOM 703 C CA . ARG A 1 89 ? 5.493 -41.032 9.617 1.00 81.69 89 ARG A CA 1
ATOM 704 C C . ARG A 1 89 ? 5.980 -40.343 10.884 1.00 81.69 89 ARG A C 1
ATOM 706 O O . ARG A 1 89 ? 5.441 -40.601 11.958 1.00 81.69 89 ARG A O 1
ATOM 713 N N . MET A 1 90 ? 7.015 -39.517 10.779 1.00 84.56 90 MET A N 1
ATOM 714 C CA . MET A 1 90 ? 7.547 -38.814 11.935 1.00 84.56 90 MET A CA 1
ATOM 715 C C . MET A 1 90 ? 6.591 -37.723 12.411 1.00 84.56 90 MET A C 1
ATOM 717 O O . MET A 1 90 ? 6.269 -37.688 13.598 1.00 84.56 90 MET A O 1
ATOM 721 N N . MET A 1 91 ? 6.111 -36.873 11.502 1.00 90.81 91 MET A N 1
ATOM 722 C CA . MET A 1 91 ? 5.218 -35.766 11.847 1.00 90.81 91 MET A CA 1
ATOM 723 C C . MET A 1 91 ? 3.865 -36.278 12.343 1.00 90.81 91 MET A C 1
ATOM 725 O O . MET A 1 91 ? 3.401 -35.852 13.394 1.00 90.81 91 MET A O 1
ATOM 729 N N . ASN A 1 92 ? 3.278 -37.275 11.678 1.00 86.69 92 ASN A N 1
ATOM 730 C CA . ASN A 1 92 ? 1.970 -37.814 12.055 1.00 86.69 92 ASN A CA 1
ATOM 731 C C . ASN A 1 92 ? 1.990 -38.483 13.446 1.00 86.69 92 ASN A C 1
ATOM 733 O O . ASN A 1 92 ? 0.979 -38.516 14.135 1.00 86.69 92 ASN A O 1
ATOM 737 N N . ARG A 1 93 ? 3.158 -38.956 13.911 1.00 86.19 93 ARG A N 1
ATOM 738 C CA . ARG A 1 93 ? 3.368 -39.505 15.269 1.00 86.19 93 ARG A CA 1
ATOM 739 C C . ARG A 1 93 ? 3.792 -38.467 16.311 1.00 86.19 93 ARG A C 1
ATOM 741 O O . ARG A 1 93 ? 4.132 -38.849 17.430 1.00 86.19 93 ARG A O 1
ATOM 748 N N . SER A 1 94 ? 3.872 -37.194 15.938 1.00 91.38 94 SER A N 1
ATOM 749 C CA . SER A 1 94 ? 4.375 -36.123 16.798 1.00 91.38 94 SER A CA 1
ATOM 750 C C . SER A 1 94 ? 3.249 -35.204 17.233 1.00 91.38 94 SER A C 1
ATOM 752 O O . SER A 1 94 ? 2.402 -34.826 16.433 1.00 91.38 94 SER A O 1
ATOM 754 N N . HIS A 1 95 ? 3.251 -34.861 18.517 1.00 94.38 95 HIS A N 1
ATOM 755 C CA . HIS A 1 95 ? 2.229 -34.059 19.193 1.00 94.38 95 HIS A CA 1
ATOM 756 C C . HIS A 1 95 ? 2.578 -32.574 19.222 1.00 94.38 95 HIS A C 1
ATOM 758 O O . HIS A 1 95 ? 1.708 -31.734 19.440 1.00 94.38 95 HIS A O 1
ATOM 764 N N . ALA A 1 96 ? 3.848 -32.252 18.995 1.00 95.75 96 ALA A N 1
ATOM 765 C CA . ALA A 1 96 ? 4.311 -30.895 18.806 1.00 95.75 96 ALA A CA 1
ATOM 766 C C . ALA A 1 96 ? 5.361 -30.827 17.694 1.00 95.75 96 ALA A C 1
ATOM 768 O O . ALA A 1 96 ? 6.138 -31.762 17.491 1.00 95.75 96 ALA A O 1
ATOM 769 N N . MET A 1 97 ? 5.422 -29.692 17.009 1.00 96.19 97 MET A N 1
ATOM 770 C CA . MET A 1 97 ? 6.486 -29.347 16.074 1.00 96.19 97 MET A CA 1
ATOM 771 C C . MET A 1 97 ? 6.983 -27.939 16.368 1.00 96.19 97 MET A C 1
ATOM 773 O O . MET A 1 97 ? 6.185 -27.023 16.540 1.00 96.19 97 MET A O 1
ATOM 777 N N . VAL A 1 98 ? 8.300 -27.768 16.392 1.00 95.44 98 VAL A N 1
ATOM 778 C CA . VAL A 1 98 ? 8.973 -26.479 16.550 1.00 95.44 98 VAL A CA 1
ATOM 779 C C . VAL A 1 98 ? 9.882 -26.268 15.353 1.00 95.44 98 VAL A C 1
ATOM 781 O O . VAL A 1 98 ? 10.665 -27.152 15.011 1.00 95.44 98 VAL A O 1
ATOM 784 N N . GLY A 1 99 ? 9.859 -25.084 14.752 1.00 89.69 99 GLY A N 1
ATOM 785 C CA . GLY A 1 99 ? 10.899 -24.720 13.796 1.00 89.69 99 GLY A CA 1
ATOM 786 C C . GLY A 1 99 ? 10.866 -23.257 13.385 1.00 89.69 99 GLY A C 1
ATOM 787 O O . GLY A 1 99 ? 9.914 -22.530 13.661 1.00 89.69 99 GLY A O 1
ATOM 788 N N . VAL A 1 100 ? 11.939 -22.825 12.730 1.00 83.81 100 VAL A N 1
ATOM 789 C CA . VAL A 1 100 ? 12.111 -21.446 12.262 1.00 83.81 100 VAL A CA 1
ATOM 790 C C . VAL A 1 100 ? 11.316 -21.206 10.983 1.00 83.81 100 VAL A C 1
ATOM 792 O O . VAL A 1 100 ? 11.277 -22.072 10.115 1.00 83.81 100 VAL A O 1
ATOM 795 N N . HIS A 1 101 ? 10.699 -20.027 10.856 1.00 79.69 101 HIS A N 1
ATOM 796 C CA . HIS A 1 101 ? 9.983 -19.588 9.658 1.00 79.69 101 HIS A CA 1
ATOM 797 C C . HIS A 1 101 ? 10.816 -19.825 8.385 1.00 79.69 101 HIS A C 1
ATOM 799 O O . HIS A 1 101 ? 11.854 -19.191 8.182 1.00 79.69 101 HIS A O 1
ATOM 805 N N . GLY A 1 102 ? 10.329 -20.719 7.522 1.00 70.31 102 GLY A N 1
ATOM 806 C CA . GLY A 1 102 ? 11.010 -21.168 6.309 1.00 70.31 102 GLY A CA 1
ATOM 807 C C . GLY A 1 102 ? 10.221 -22.267 5.595 1.00 70.31 102 GLY A C 1
ATOM 808 O O . GLY A 1 102 ? 9.253 -22.801 6.141 1.00 70.31 102 GLY A O 1
ATOM 809 N N . ALA A 1 103 ? 10.625 -22.606 4.368 1.00 66.69 103 ALA A N 1
ATOM 810 C CA . ALA A 1 103 ? 9.949 -23.605 3.533 1.00 66.69 103 ALA A CA 1
ATOM 811 C C . ALA A 1 103 ? 9.889 -24.994 4.195 1.00 66.69 103 ALA A C 1
ATOM 813 O O . ALA A 1 103 ? 8.976 -25.776 3.942 1.00 66.69 103 ALA A O 1
ATOM 814 N N . GLU A 1 104 ? 10.829 -25.291 5.085 1.00 72.81 104 GLU A N 1
ATOM 815 C CA . GLU A 1 104 ? 10.919 -26.530 5.848 1.00 72.81 104 GLU A CA 1
ATOM 816 C C . GLU A 1 104 ? 9.695 -26.760 6.747 1.00 72.81 104 GLU A C 1
ATOM 818 O O . GLU A 1 104 ? 9.315 -27.908 6.983 1.00 72.81 104 GLU A O 1
ATOM 823 N N . LEU A 1 105 ? 9.026 -25.689 7.189 1.00 83.25 105 LEU A N 1
ATOM 824 C CA . LEU A 1 105 ? 7.821 -25.782 8.014 1.00 83.25 105 LEU A CA 1
ATOM 825 C C . LEU A 1 105 ? 6.589 -26.290 7.260 1.00 83.25 105 LEU A C 1
ATOM 827 O O . LEU A 1 105 ? 5.598 -26.637 7.894 1.00 83.25 105 LEU A O 1
ATOM 831 N N . THR A 1 106 ? 6.647 -26.414 5.931 1.00 80.50 106 THR A N 1
ATOM 832 C CA . THR A 1 106 ? 5.573 -27.048 5.143 1.00 80.50 106 THR A CA 1
ATOM 833 C C . THR A 1 106 ? 5.310 -28.499 5.559 1.00 80.50 106 THR A C 1
ATOM 835 O O . THR A 1 106 ? 4.201 -28.993 5.386 1.00 80.50 106 THR A O 1
ATOM 838 N N . HIS A 1 107 ? 6.268 -29.172 6.205 1.00 84.00 107 HIS A N 1
ATOM 839 C CA . HIS A 1 107 ? 6.056 -30.508 6.771 1.00 84.00 107 HIS A CA 1
ATOM 840 C C . HIS A 1 107 ? 5.060 -30.530 7.945 1.00 84.00 107 HIS A C 1
ATOM 842 O O . HIS A 1 107 ? 4.598 -31.608 8.314 1.00 84.00 107 HIS A O 1
ATOM 848 N N . ALA A 1 108 ? 4.666 -29.371 8.490 1.00 88.12 108 ALA A N 1
ATOM 849 C CA . ALA A 1 108 ? 3.587 -29.272 9.474 1.00 88.12 108 ALA A CA 1
ATOM 850 C C . ALA A 1 108 ? 2.242 -29.794 8.930 1.00 88.12 108 ALA A C 1
ATOM 852 O O . ALA A 1 108 ? 1.401 -30.226 9.712 1.00 88.12 108 ALA A O 1
ATOM 853 N N . LEU A 1 109 ? 2.058 -29.838 7.600 1.00 83.69 109 LEU A N 1
ATOM 854 C CA . LEU A 1 109 ? 0.896 -30.465 6.951 1.00 83.69 109 LEU A CA 1
ATOM 855 C C . LEU A 1 109 ? 0.735 -31.952 7.317 1.00 83.69 109 LEU A C 1
ATOM 857 O O . LEU A 1 109 ? -0.363 -32.496 7.246 1.00 83.69 109 LEU A O 1
ATOM 861 N N . PHE A 1 110 ? 1.824 -32.620 7.702 1.00 88.69 110 PHE A N 1
ATOM 862 C CA . PHE A 1 110 ? 1.820 -34.030 8.080 1.00 88.69 110 PHE A CA 1
ATOM 863 C C . PHE A 1 110 ? 1.543 -34.268 9.570 1.00 88.69 110 PHE A C 1
ATOM 865 O O . PHE A 1 110 ? 1.492 -35.421 9.992 1.00 88.69 110 PHE A O 1
ATOM 872 N N . LEU A 1 111 ? 1.382 -33.216 10.378 1.00 89.06 111 LEU A N 1
ATOM 873 C CA . LEU A 1 111 ? 1.003 -33.357 11.784 1.00 89.06 111 LEU A CA 1
ATOM 874 C C . LEU A 1 111 ? -0.439 -33.859 11.907 1.00 89.06 111 LEU A C 1
ATOM 876 O O . LEU A 1 111 ? -1.311 -33.487 11.118 1.00 89.06 111 LEU A O 1
ATOM 880 N N . HIS A 1 112 ? -0.722 -34.670 12.925 1.00 85.12 112 HIS A N 1
ATOM 881 C CA . HIS A 1 112 ? -2.086 -35.126 13.202 1.00 85.12 112 HIS A CA 1
ATOM 882 C C . HIS A 1 112 ? -2.976 -33.981 13.727 1.00 85.12 112 HIS A C 1
ATOM 884 O O . HIS A 1 112 ? -2.501 -32.891 14.050 1.00 85.12 112 HIS A O 1
ATOM 890 N N . LEU A 1 113 ? -4.293 -34.196 13.734 1.00 84.50 113 LEU A N 1
ATOM 891 C CA . LEU A 1 113 ? -5.266 -33.210 14.215 1.00 84.50 113 LEU A CA 1
ATOM 892 C C . LEU A 1 113 ? -5.001 -32.897 15.693 1.00 84.50 113 LEU A C 1
ATOM 894 O O . LEU A 1 113 ? -4.770 -33.817 16.464 1.00 84.50 113 LEU A O 1
ATOM 898 N N . GLY A 1 114 ? -5.046 -31.625 16.087 1.00 85.62 114 GLY A N 1
ATOM 899 C CA . GLY A 1 114 ? -4.820 -31.198 17.471 1.00 85.62 114 GLY A CA 1
ATOM 900 C C . GLY A 1 114 ? -3.351 -31.111 17.896 1.00 85.62 114 GLY A C 1
ATOM 901 O O . GLY A 1 114 ? -3.074 -30.634 18.997 1.00 85.62 114 GLY A O 1
ATOM 902 N N . ALA A 1 115 ? -2.404 -31.504 17.037 1.00 93.00 115 ALA A N 1
ATOM 903 C CA . ALA A 1 115 ? -0.984 -31.315 17.307 1.00 93.00 115 ALA A CA 1
ATOM 904 C C . ALA A 1 115 ? -0.624 -29.822 17.394 1.00 93.00 115 ALA A C 1
ATOM 906 O O . ALA A 1 115 ? -1.187 -28.974 16.693 1.00 93.00 115 ALA A O 1
ATOM 907 N N . VAL A 1 116 ? 0.346 -29.507 18.251 1.00 96.06 116 VAL A N 1
ATOM 908 C CA . VAL A 1 116 ? 0.819 -28.140 18.477 1.00 96.06 116 VAL A CA 1
ATOM 909 C C . VAL A 1 116 ? 1.881 -27.778 17.449 1.00 96.06 116 VAL A C 1
ATOM 911 O O . VAL A 1 116 ? 2.857 -28.502 17.265 1.00 96.06 116 VAL A O 1
ATOM 914 N N . PHE A 1 117 ? 1.740 -26.626 16.808 1.00 95.75 117 PHE A N 1
ATOM 915 C CA . PHE A 1 117 ? 2.721 -26.131 15.856 1.00 95.75 117 PHE A CA 1
ATOM 916 C C . PHE A 1 117 ? 3.275 -24.783 16.311 1.00 95.75 117 PHE A C 1
ATOM 918 O O . PHE A 1 117 ? 2.598 -23.761 16.242 1.00 95.75 117 PHE A O 1
ATOM 925 N N . VAL A 1 118 ? 4.521 -24.800 16.782 1.00 94.81 118 VAL A N 1
ATOM 926 C CA . VAL A 1 118 ? 5.250 -23.629 17.266 1.00 94.81 118 VAL A CA 1
ATOM 927 C C . VAL A 1 118 ? 6.167 -23.112 16.165 1.00 94.81 118 VAL A C 1
ATOM 929 O O . VAL A 1 118 ? 7.203 -23.702 15.843 1.00 94.81 118 VAL A O 1
ATOM 932 N N . GLN A 1 119 ? 5.811 -21.964 15.611 1.00 91.00 119 GLN A N 1
ATOM 933 C CA . GLN A 1 119 ? 6.633 -21.267 14.644 1.00 91.00 119 GLN A CA 1
ATOM 934 C C . GLN A 1 119 ? 7.544 -20.254 15.336 1.00 91.00 119 GLN A C 1
ATOM 936 O O . GLN A 1 119 ? 7.084 -19.313 15.977 1.00 91.00 119 GLN A O 1
ATOM 941 N N . VAL A 1 120 ? 8.853 -20.405 15.153 1.00 88.25 120 VAL A N 1
ATOM 942 C CA . VAL A 1 120 ? 9.847 -19.400 15.531 1.00 88.25 120 VAL A CA 1
ATOM 943 C C . VAL A 1 120 ? 9.939 -18.372 14.404 1.00 88.25 120 VAL A C 1
ATOM 945 O O . VAL A 1 120 ? 10.391 -18.685 13.303 1.00 88.25 120 VAL A O 1
ATOM 948 N N . VAL A 1 121 ? 9.499 -17.147 14.666 1.00 78.31 121 VAL A N 1
ATOM 949 C CA . VAL A 1 121 ? 9.388 -16.063 13.684 1.00 78.31 121 VAL A CA 1
ATOM 950 C C . VAL A 1 121 ? 10.550 -15.081 13.879 1.00 78.31 121 VAL A C 1
ATOM 952 O O . VAL A 1 121 ? 10.619 -14.417 14.919 1.00 78.31 121 VAL A O 1
ATOM 955 N N . PRO A 1 122 ? 11.495 -14.982 12.924 1.00 67.12 122 PRO A N 1
ATOM 956 C CA . PRO A 1 122 ? 12.535 -13.959 12.964 1.00 67.12 122 PRO A CA 1
ATOM 957 C C . PRO A 1 122 ? 11.977 -12.573 12.605 1.00 67.12 122 PRO A C 1
ATOM 959 O O . PRO A 1 122 ? 10.944 -12.458 11.947 1.00 67.12 122 PRO A O 1
ATOM 962 N N . ILE A 1 123 ? 12.691 -11.514 12.991 1.00 59.34 123 ILE A N 1
ATOM 963 C CA . ILE A 1 123 ? 12.266 -10.129 12.737 1.00 59.34 123 ILE A CA 1
ATOM 964 C C . ILE A 1 123 ? 12.135 -9.870 11.234 1.00 59.34 123 ILE A C 1
ATOM 966 O O . ILE A 1 123 ? 13.025 -10.207 10.455 1.00 59.34 123 ILE A O 1
ATOM 970 N N . GLY A 1 124 ? 11.050 -9.204 10.836 1.00 50.19 124 GLY A N 1
ATOM 971 C CA . GLY A 1 124 ? 10.847 -8.737 9.459 1.00 50.19 124 GLY A CA 1
ATOM 972 C C . GLY A 1 124 ? 9.989 -9.659 8.589 1.00 50.19 124 GLY A C 1
ATOM 973 O O . GLY A 1 124 ? 9.569 -9.243 7.513 1.00 50.19 124 GLY A O 1
ATOM 974 N N . VAL A 1 125 ? 9.643 -10.857 9.074 1.00 49.66 125 VAL A N 1
ATOM 975 C CA . VAL A 1 125 ? 8.646 -11.754 8.444 1.00 49.66 125 VAL A CA 1
ATOM 976 C C . VAL A 1 125 ? 7.390 -11.935 9.295 1.00 49.66 125 VAL A C 1
ATOM 978 O O . VAL A 1 125 ? 6.576 -12.812 9.024 1.00 49.66 125 VAL A O 1
ATOM 981 N N . ASP A 1 126 ? 7.197 -11.071 10.293 1.00 53.19 126 ASP A N 1
ATOM 982 C CA . ASP A 1 126 ? 6.062 -11.108 11.225 1.00 53.19 126 ASP A CA 1
ATOM 983 C C . ASP A 1 126 ? 4.699 -11.123 10.514 1.00 53.19 126 ASP A C 1
ATOM 985 O O . ASP A 1 126 ? 3.764 -11.777 10.957 1.00 53.19 126 ASP A O 1
ATOM 989 N N . TRP A 1 127 ? 4.588 -10.400 9.396 1.00 48.25 127 TRP A N 1
ATOM 990 C CA . TRP A 1 127 ? 3.363 -10.315 8.596 1.00 48.25 127 TRP A CA 1
ATOM 991 C C . TRP A 1 127 ? 3.176 -11.519 7.655 1.00 48.25 127 TRP A C 1
ATOM 993 O O . TRP A 1 127 ? 2.066 -11.766 7.195 1.00 48.25 127 TRP A O 1
ATOM 1003 N N . LEU A 1 128 ? 4.248 -12.272 7.378 1.00 52.81 128 LEU A N 1
ATOM 1004 C CA . LEU A 1 128 ? 4.215 -13.507 6.591 1.00 52.81 128 LEU A CA 1
ATOM 1005 C C . LEU A 1 128 ? 3.961 -14.737 7.463 1.00 52.81 128 LEU A C 1
ATOM 1007 O O . LEU A 1 128 ? 3.508 -15.742 6.938 1.00 52.81 128 LEU A O 1
ATOM 1011 N N . ALA A 1 129 ? 4.266 -14.708 8.762 1.00 57.22 129 ALA A N 1
ATOM 1012 C CA . ALA A 1 129 ? 4.141 -15.882 9.630 1.00 57.22 129 ALA A CA 1
ATOM 1013 C C . ALA A 1 129 ? 2.714 -16.453 9.639 1.00 57.22 129 ALA A C 1
ATOM 1015 O O . ALA A 1 129 ? 2.510 -17.604 9.236 1.00 57.22 129 ALA A O 1
ATOM 1016 N N . ASP A 1 130 ? 1.727 -15.618 9.966 1.00 63.19 130 ASP A N 1
ATOM 1017 C CA . ASP A 1 130 ? 0.330 -16.049 10.006 1.00 63.19 130 ASP A CA 1
ATOM 1018 C C . ASP A 1 130 ? -0.236 -16.350 8.606 1.00 63.19 130 ASP A C 1
ATOM 1020 O O . ASP A 1 130 ? -0.941 -17.339 8.413 1.00 63.19 130 ASP A O 1
ATOM 1024 N N . VAL A 1 131 ? 0.139 -15.550 7.601 1.00 56.53 131 VAL A N 1
ATOM 1025 C CA . VAL A 1 131 ? -0.328 -15.710 6.211 1.00 56.53 131 VAL A CA 1
ATOM 1026 C C . VAL A 1 131 ? 0.201 -16.999 5.575 1.00 56.53 131 VAL A C 1
ATOM 1028 O O . VAL A 1 131 ? -0.540 -17.701 4.888 1.00 56.53 131 VAL A O 1
ATOM 1031 N N . CYS A 1 132 ? 1.475 -17.320 5.797 1.00 58.62 132 CYS A N 1
ATOM 1032 C CA . CYS A 1 132 ? 2.128 -18.485 5.206 1.00 58.62 132 CYS A CA 1
ATOM 1033 C C . CYS A 1 132 ? 1.796 -19.780 5.952 1.00 58.62 132 CYS A C 1
ATOM 1035 O O . CYS A 1 132 ? 1.695 -20.834 5.329 1.00 58.62 132 CYS A O 1
ATOM 1037 N N . PHE A 1 133 ? 1.663 -19.717 7.279 1.00 74.44 133 PHE A N 1
ATOM 1038 C CA . PHE A 1 133 ? 1.612 -20.914 8.114 1.00 74.44 133 PHE A CA 1
ATOM 1039 C C . PHE A 1 133 ? 0.483 -20.892 9.142 1.00 74.44 133 PHE A C 1
ATOM 1041 O O . PHE A 1 133 ? -0.177 -21.915 9.302 1.00 74.44 133 PHE A O 1
ATOM 1048 N N . GLY A 1 134 ? 0.214 -19.763 9.802 1.00 75.25 134 GLY A N 1
ATOM 1049 C CA . GLY A 1 134 ? -0.784 -19.691 10.875 1.00 75.25 134 GLY A CA 1
ATOM 1050 C C . GLY A 1 134 ? -2.210 -20.018 10.431 1.00 75.25 134 GLY A C 1
ATOM 1051 O O . GLY A 1 134 ? -2.844 -20.907 11.006 1.00 75.25 134 GLY A O 1
ATOM 1052 N N . LYS A 1 135 ? -2.703 -19.383 9.360 1.00 73.88 135 LYS A N 1
ATOM 1053 C CA . LYS A 1 135 ? -4.037 -19.676 8.812 1.00 73.88 135 LYS A CA 1
ATOM 1054 C C . LYS A 1 135 ? -4.143 -21.126 8.337 1.00 73.88 135 LYS A C 1
ATOM 1056 O O . LYS A 1 135 ? -5.084 -21.820 8.706 1.00 73.88 135 LYS A O 1
ATOM 1061 N N . ALA A 1 136 ? -3.159 -21.599 7.572 1.00 73.06 136 ALA A N 1
ATOM 1062 C CA . ALA A 1 136 ? -3.143 -22.970 7.063 1.00 73.06 136 ALA A CA 1
ATOM 1063 C C . ALA A 1 136 ? -3.103 -24.010 8.196 1.00 73.06 136 ALA A C 1
ATOM 1065 O O . ALA A 1 136 ? -3.797 -25.019 8.132 1.00 73.06 136 ALA A O 1
ATOM 1066 N N . ALA A 1 137 ? -2.333 -23.753 9.257 1.00 82.25 137 ALA A N 1
ATOM 1067 C CA . ALA A 1 137 ? -2.264 -24.618 10.427 1.00 82.25 137 ALA A CA 1
ATOM 1068 C C . ALA A 1 137 ? -3.619 -24.721 11.138 1.00 82.25 137 ALA A C 1
ATOM 1070 O O . ALA A 1 137 ? -4.075 -25.829 11.421 1.00 82.25 137 ALA A O 1
ATOM 1071 N N . ARG A 1 138 ? -4.298 -23.588 11.363 1.00 86.00 138 ARG A N 1
ATOM 1072 C CA . ARG A 1 138 ? -5.636 -23.561 11.977 1.00 86.00 138 ARG A CA 1
ATOM 1073 C C . ARG A 1 138 ? -6.688 -24.242 11.103 1.00 86.00 138 ARG A C 1
ATOM 1075 O O . ARG A 1 138 ? -7.458 -25.051 11.611 1.00 86.00 138 ARG A O 1
ATOM 1082 N N . ASP A 1 139 ? -6.658 -24.004 9.794 1.00 79.75 139 ASP A N 1
ATOM 1083 C CA . ASP A 1 139 ? -7.552 -24.651 8.824 1.00 79.75 139 ASP A CA 1
ATOM 1084 C C . ASP A 1 139 ? -7.296 -26.169 8.707 1.00 79.75 139 ASP A C 1
ATOM 1086 O O . ASP A 1 139 ? -8.149 -26.901 8.224 1.00 79.75 139 ASP A O 1
ATOM 1090 N N . MET A 1 140 ? -6.142 -26.671 9.157 1.00 79.50 140 MET A N 1
ATOM 1091 C CA . MET A 1 140 ? -5.858 -28.106 9.302 1.00 79.50 140 MET A CA 1
ATOM 1092 C C . MET A 1 140 ? -6.146 -28.646 10.710 1.00 79.50 140 MET A C 1
ATOM 1094 O O . MET A 1 140 ? -5.836 -29.809 10.997 1.00 79.50 140 MET A O 1
ATOM 1098 N N . GLY A 1 141 ? -6.710 -27.822 11.593 1.00 84.25 141 GLY A N 1
ATOM 1099 C CA . GLY A 1 141 ? -7.016 -28.159 12.980 1.00 84.25 141 GLY A CA 1
ATOM 1100 C C . GLY A 1 141 ? -5.780 -28.379 13.854 1.00 84.25 141 GLY A C 1
ATOM 1101 O O . GLY A 1 141 ? -5.804 -29.243 14.728 1.00 84.25 141 GLY A O 1
ATOM 1102 N N . LEU A 1 142 ? -4.690 -27.651 13.597 1.00 90.12 142 LEU A N 1
ATOM 1103 C CA . LEU A 1 142 ? -3.514 -27.599 14.470 1.00 90.12 142 LEU A CA 1
ATOM 1104 C C . LEU A 1 142 ? -3.643 -26.474 15.505 1.00 90.12 142 LEU A C 1
ATOM 1106 O O . LEU A 1 142 ? -4.224 -25.420 15.241 1.00 90.12 142 LEU A O 1
ATOM 1110 N N . GLU A 1 143 ? -3.016 -26.670 16.661 1.00 91.94 143 GLU A N 1
ATOM 1111 C CA . GLU A 1 143 ? -2.865 -25.650 17.701 1.00 91.94 143 GLU A CA 1
ATOM 1112 C C . GLU A 1 143 ? -1.631 -24.788 17.396 1.00 91.94 143 GLU A C 1
ATOM 1114 O O . GLU A 1 143 ? -0.504 -25.125 17.760 1.00 91.94 143 GLU A O 1
ATOM 1119 N N . TYR A 1 144 ? -1.834 -23.689 16.671 1.00 91.94 144 TYR A N 1
ATOM 1120 C CA . TYR A 1 144 ? -0.753 -22.816 16.207 1.00 91.94 144 TYR A CA 1
ATOM 1121 C C . TYR A 1 144 ? -0.261 -21.838 17.287 1.00 91.94 144 TYR A C 1
ATOM 1123 O O . TYR A 1 144 ? -1.061 -21.219 17.988 1.00 91.94 144 TYR A O 1
ATOM 1131 N N . MET A 1 145 ? 1.060 -21.677 17.396 1.00 92.06 145 MET A N 1
ATOM 1132 C CA . MET A 1 145 ? 1.731 -20.768 18.329 1.00 92.06 145 MET A CA 1
ATOM 1133 C C . MET A 1 145 ? 2.898 -20.048 17.644 1.00 92.06 145 MET A C 1
ATOM 1135 O O . MET A 1 145 ? 3.671 -20.668 16.915 1.00 92.06 145 MET A O 1
ATOM 1139 N N . GLU A 1 146 ? 3.092 -18.764 17.944 1.00 88.75 146 GLU A N 1
ATOM 1140 C CA . GLU A 1 146 ? 4.198 -17.964 17.402 1.00 88.75 146 GLU A CA 1
ATOM 1141 C C . GLU A 1 146 ? 5.186 -17.540 18.490 1.00 88.75 146 GLU A C 1
ATOM 1143 O O . GLU A 1 146 ? 4.826 -16.821 19.417 1.00 88.75 146 GLU A O 1
ATOM 1148 N N . TYR A 1 147 ? 6.459 -17.905 18.341 1.00 86.62 147 TYR A N 1
ATOM 1149 C CA . TYR A 1 147 ? 7.550 -17.356 19.144 1.00 86.62 147 TYR A CA 1
ATOM 1150 C C . TYR A 1 147 ? 8.339 -16.331 18.326 1.00 86.62 147 TYR A C 1
ATOM 1152 O O . TYR A 1 147 ? 9.085 -16.690 17.412 1.00 86.62 147 TYR A O 1
ATOM 1160 N N . ARG A 1 148 ? 8.188 -15.047 18.659 1.00 78.81 148 ARG A N 1
ATOM 1161 C CA . ARG A 1 148 ? 8.829 -13.938 17.937 1.00 78.81 148 ARG A CA 1
ATOM 1162 C C . ARG A 1 148 ? 10.174 -13.567 18.555 1.00 78.81 148 ARG A C 1
ATOM 1164 O O . ARG A 1 148 ? 10.260 -13.253 19.745 1.00 78.81 148 ARG A O 1
ATOM 1171 N N . ILE A 1 149 ? 11.222 -13.577 17.736 1.00 70.00 149 ILE A N 1
ATOM 1172 C CA . ILE A 1 149 ? 12.578 -13.211 18.159 1.00 70.00 149 ILE A CA 1
ATOM 1173 C C . ILE A 1 149 ? 12.700 -11.687 18.170 1.00 70.00 149 ILE A C 1
ATOM 1175 O O . ILE A 1 149 ? 12.392 -11.039 17.180 1.00 70.00 149 ILE A O 1
ATOM 1179 N N . GLU A 1 150 ? 13.177 -11.115 19.275 1.00 58.75 150 GLU A N 1
ATOM 1180 C CA . GLU A 1 150 ? 13.174 -9.658 19.486 1.00 58.75 150 GLU A CA 1
ATOM 1181 C C . GLU A 1 150 ? 14.453 -8.938 19.018 1.00 58.75 150 GLU A C 1
ATOM 1183 O O . GLU A 1 150 ? 14.404 -7.726 18.852 1.00 58.75 150 GLU A O 1
ATOM 1188 N N . ASN A 1 151 ? 15.566 -9.641 18.724 1.00 52.12 151 ASN A N 1
ATOM 1189 C CA . ASN A 1 151 ? 16.857 -9.014 18.358 1.00 52.12 151 ASN A CA 1
ATOM 1190 C C . ASN A 1 151 ? 17.666 -9.725 17.241 1.00 52.12 151 ASN A C 1
ATOM 1192 O O . ASN A 1 151 ? 18.809 -10.128 17.462 1.00 52.12 151 ASN A O 1
ATOM 1196 N N . THR A 1 152 ? 17.149 -9.909 16.020 1.00 44.81 152 THR A N 1
ATOM 1197 C CA . THR A 1 152 ? 18.013 -10.336 14.893 1.00 44.81 152 THR A CA 1
ATOM 1198 C C . THR A 1 152 ? 17.492 -9.918 13.517 1.00 44.81 152 THR A C 1
ATOM 1200 O O . THR A 1 152 ? 16.372 -10.245 13.143 1.00 44.81 152 THR A O 1
ATOM 1203 N N . TYR A 1 153 ? 18.339 -9.214 12.762 1.00 39.97 153 TYR A N 1
ATOM 1204 C CA . TYR A 1 153 ? 18.131 -8.746 11.388 1.00 39.97 153 TYR A CA 1
ATOM 1205 C C . TYR A 1 153 ? 18.130 -9.917 10.389 1.00 39.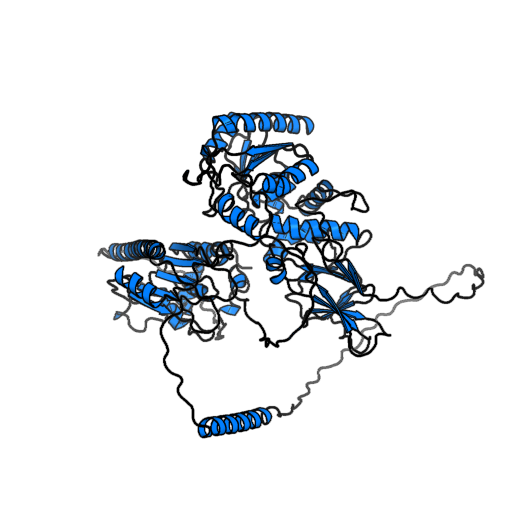97 153 TYR A C 1
ATOM 1207 O O . TYR A 1 153 ? 19.008 -10.786 10.428 1.00 39.97 153 TYR A O 1
ATOM 1215 N N . MET A 1 154 ? 17.175 -9.939 9.458 1.00 39.16 154 MET A N 1
ATOM 1216 C CA . MET A 1 154 ? 17.131 -10.935 8.390 1.00 39.16 154 MET A CA 1
ATOM 1217 C C . MET A 1 154 ? 18.106 -10.582 7.269 1.00 39.16 154 MET A C 1
ATOM 1219 O O . MET A 1 154 ? 17.794 -9.788 6.386 1.00 39.16 154 MET A O 1
ATOM 1223 N N . LYS A 1 155 ? 19.257 -11.262 7.244 1.00 36.00 155 LYS A N 1
ATOM 1224 C CA . LYS A 1 155 ? 19.781 -11.729 5.952 1.00 36.00 155 LYS A CA 1
ATOM 1225 C C . LYS A 1 155 ? 20.677 -12.967 6.024 1.00 36.00 155 LYS A C 1
ATOM 1227 O O . LYS A 1 155 ? 20.595 -13.756 5.098 1.00 36.00 155 LYS A O 1
ATOM 1232 N N . ILE A 1 156 ? 21.484 -13.216 7.068 1.00 48.56 156 ILE A N 1
ATOM 1233 C CA . ILE A 1 156 ? 22.403 -14.391 7.091 1.00 48.56 156 ILE A CA 1
ATOM 1234 C C . ILE A 1 156 ? 22.773 -14.846 8.520 1.00 48.56 156 ILE A C 1
ATOM 1236 O O . ILE A 1 156 ? 23.929 -15.163 8.771 1.00 48.56 156 ILE A O 1
ATOM 1240 N N . GLN A 1 157 ? 21.875 -14.853 9.514 1.00 53.53 157 GLN A N 1
ATOM 1241 C CA . GLN A 1 157 ? 22.310 -15.252 10.865 1.00 53.53 157 GLN A CA 1
ATOM 1242 C C . GLN A 1 157 ? 21.452 -16.314 11.534 1.00 53.53 157 GLN A C 1
ATOM 1244 O O . GLN A 1 157 ? 20.227 -16.355 11.445 1.00 53.53 157 GLN A O 1
ATOM 1249 N N . ASN A 1 158 ? 22.181 -17.220 12.166 1.00 65.62 158 ASN A N 1
ATOM 1250 C CA . ASN A 1 158 ? 21.685 -18.265 13.021 1.00 65.62 158 ASN A CA 1
ATOM 1251 C C . ASN A 1 158 ? 21.005 -17.643 14.251 1.00 65.62 158 ASN A C 1
ATOM 1253 O O . ASN A 1 158 ? 21.385 -16.577 14.730 1.00 65.62 158 ASN A O 1
ATOM 1257 N N . ILE A 1 159 ? 19.986 -18.314 14.752 1.00 73.12 159 ILE A N 1
ATOM 1258 C CA . ILE A 1 159 ? 19.081 -17.850 15.791 1.00 73.12 159 ILE A CA 1
ATOM 1259 C C . ILE A 1 159 ? 19.526 -18.409 17.132 1.00 73.12 159 ILE A C 1
ATOM 1261 O O . ILE A 1 159 ? 19.766 -19.603 17.259 1.00 73.12 159 ILE A O 1
ATOM 1265 N N . THR A 1 160 ? 19.575 -17.570 18.160 1.00 78.75 160 THR A N 1
ATOM 1266 C CA . THR A 1 160 ? 19.687 -18.038 19.546 1.00 78.75 160 THR A CA 1
ATOM 1267 C C . THR A 1 160 ? 18.362 -17.764 20.243 1.00 78.75 160 THR A C 1
ATOM 1269 O O . THR A 1 160 ? 17.954 -16.609 20.332 1.00 78.75 160 THR A O 1
ATOM 1272 N N . LEU A 1 161 ? 17.675 -18.809 20.707 1.00 82.88 161 LEU A N 1
ATOM 1273 C CA . LEU A 1 161 ? 16.416 -18.654 21.439 1.00 82.88 161 LEU A CA 1
ATOM 1274 C C . LEU A 1 161 ? 16.706 -18.225 22.880 1.00 82.88 161 LEU A C 1
ATOM 1276 O O . LEU A 1 161 ? 17.565 -18.812 23.538 1.00 82.88 161 LEU A O 1
ATOM 1280 N N . ASP A 1 162 ? 15.976 -17.238 23.391 1.00 85.25 162 ASP A N 1
ATOM 1281 C CA . ASP A 1 162 ? 15.980 -16.939 24.824 1.00 85.25 162 ASP A CA 1
ATOM 1282 C C . ASP A 1 162 ? 15.310 -18.109 25.548 1.00 85.25 162 ASP A C 1
ATOM 1284 O O . ASP A 1 162 ? 14.099 -18.270 25.449 1.00 85.25 162 ASP A O 1
ATOM 1288 N N . LEU A 1 163 ? 16.083 -18.937 26.255 1.00 86.12 163 LEU A N 1
ATOM 1289 C CA . LEU A 1 163 ? 15.577 -20.154 26.898 1.00 86.12 163 LEU A CA 1
ATOM 1290 C C . LEU A 1 163 ? 14.579 -19.875 28.029 1.00 86.12 163 LEU A C 1
ATOM 1292 O O . LEU A 1 163 ? 13.724 -20.716 28.285 1.00 86.12 163 LEU A O 1
ATOM 1296 N N . SER A 1 164 ? 14.653 -18.711 28.682 1.00 84.19 164 SER A N 1
ATOM 1297 C CA . SER A 1 164 ? 13.707 -18.339 29.739 1.00 84.19 164 SER A CA 1
ATOM 1298 C C . SER A 1 164 ? 12.335 -18.065 29.132 1.00 84.19 164 SER A C 1
ATOM 1300 O O . SER A 1 164 ? 11.336 -18.685 29.498 1.00 84.19 164 SER A O 1
ATOM 1302 N N . ARG A 1 165 ? 12.300 -17.197 28.115 1.00 89.38 165 ARG A N 1
ATOM 1303 C CA . ARG A 1 165 ? 11.063 -16.864 27.406 1.00 89.38 165 ARG A CA 1
ATOM 1304 C C . ARG A 1 165 ? 10.569 -18.032 26.562 1.00 89.38 165 ARG A C 1
ATOM 1306 O O . ARG A 1 165 ? 9.394 -18.348 26.597 1.00 89.38 165 ARG A O 1
ATOM 1313 N N . PHE A 1 166 ? 11.441 -18.700 25.817 1.00 91.25 166 PHE A N 1
ATOM 1314 C CA . PHE A 1 166 ? 11.067 -19.844 24.986 1.00 91.25 166 PHE A CA 1
ATOM 1315 C C . PHE A 1 166 ? 10.581 -21.029 25.830 1.00 91.25 166 PHE A C 1
ATOM 1317 O O . PHE A 1 166 ? 9.678 -21.750 25.413 1.00 91.25 166 PHE A O 1
ATOM 1324 N N . GLY A 1 167 ? 11.103 -21.187 27.050 1.00 91.06 167 GLY A N 1
ATOM 1325 C CA . GLY A 1 167 ? 10.628 -22.190 27.999 1.00 91.06 167 GLY A CA 1
ATOM 1326 C C . GLY A 1 167 ? 9.156 -22.037 28.370 1.00 91.06 167 GLY A C 1
ATOM 1327 O O . GLY A 1 167 ? 8.471 -23.047 28.523 1.00 91.06 167 GLY A O 1
ATOM 1328 N N . THR A 1 168 ? 8.621 -20.812 28.437 1.00 90.94 168 THR A N 1
ATOM 1329 C CA . THR A 1 168 ? 7.183 -20.617 28.696 1.00 90.94 168 THR A CA 1
ATOM 1330 C C . THR A 1 168 ? 6.327 -21.085 27.518 1.00 90.94 168 THR A C 1
ATOM 1332 O O . THR A 1 168 ? 5.292 -21.714 27.730 1.00 90.94 168 THR A O 1
ATOM 1335 N N . TYR A 1 169 ? 6.794 -20.874 26.282 1.00 91.25 169 TYR A N 1
ATOM 1336 C CA . TYR A 1 169 ? 6.133 -21.365 25.068 1.00 91.25 169 TYR A CA 1
ATOM 1337 C C . TYR A 1 169 ? 6.182 -22.889 24.972 1.00 91.25 169 TYR A C 1
ATOM 1339 O O . TYR A 1 169 ? 5.167 -23.510 24.668 1.00 91.25 169 TYR A O 1
ATOM 1347 N N . LEU A 1 170 ? 7.333 -23.503 25.265 1.00 94.06 170 LEU A N 1
ATOM 1348 C CA . LEU A 1 170 ? 7.454 -24.962 25.292 1.00 94.06 170 LEU A CA 1
ATOM 1349 C C . LEU A 1 170 ? 6.596 -25.593 26.394 1.00 94.06 170 LEU A C 1
ATOM 1351 O O . LEU A 1 170 ? 5.998 -26.639 26.164 1.00 94.06 170 LEU A O 1
ATOM 1355 N N . SER A 1 171 ? 6.494 -24.959 27.563 1.00 94.75 171 SER A N 1
ATOM 1356 C CA . SER A 1 171 ? 5.634 -25.427 28.656 1.00 94.75 171 SER A CA 1
ATOM 1357 C C . SER A 1 171 ? 4.153 -25.402 28.262 1.00 94.75 171 SER A C 1
ATOM 1359 O O . SER A 1 171 ? 3.426 -26.376 28.464 1.00 94.75 171 SER A O 1
ATOM 1361 N N . GLU A 1 172 ? 3.709 -24.328 27.608 1.00 94.12 172 GLU A N 1
ATOM 1362 C CA . GLU A 1 172 ? 2.340 -24.234 27.100 1.00 94.12 172 GLU A CA 1
ATOM 1363 C C . GLU A 1 172 ? 2.075 -25.232 25.961 1.00 94.12 172 GLU A C 1
ATOM 1365 O O . GLU A 1 172 ? 1.032 -25.893 25.946 1.00 94.12 172 GLU A O 1
ATOM 1370 N N . ALA A 1 173 ? 3.037 -25.415 25.050 1.00 94.50 173 ALA A N 1
ATOM 1371 C CA . ALA A 1 173 ? 2.960 -26.435 24.008 1.00 94.50 173 ALA A CA 1
ATOM 1372 C C . ALA A 1 173 ? 2.861 -27.848 24.607 1.00 94.50 173 ALA A C 1
ATOM 1374 O O . ALA A 1 173 ? 2.042 -28.648 24.157 1.00 94.50 173 ALA A O 1
ATOM 1375 N N . TYR A 1 174 ? 3.633 -28.143 25.659 1.00 95.31 174 TYR A N 1
ATOM 1376 C CA . TYR A 1 174 ? 3.572 -29.417 26.379 1.00 95.31 174 TYR A CA 1
ATOM 1377 C C . TYR A 1 174 ? 2.195 -29.646 26.991 1.00 95.31 174 TYR A C 1
ATOM 1379 O O . TYR A 1 174 ? 1.588 -30.695 26.789 1.00 95.31 174 TYR A O 1
ATOM 1387 N N . ARG A 1 175 ? 1.657 -28.641 27.688 1.00 93.62 175 ARG A N 1
ATOM 1388 C CA . ARG A 1 175 ? 0.332 -28.712 28.307 1.00 93.62 175 ARG A CA 1
ATOM 1389 C C . ARG A 1 175 ? -0.765 -28.976 27.273 1.00 93.62 175 ARG A C 1
ATOM 1391 O O . ARG A 1 175 ? -1.646 -29.800 27.519 1.00 93.62 175 ARG A O 1
ATOM 1398 N N . LYS A 1 176 ? -0.719 -28.293 26.123 1.00 93.25 176 LYS A N 1
ATOM 1399 C CA . LYS A 1 176 ? -1.657 -28.499 25.006 1.00 93.25 176 LYS A CA 1
ATOM 1400 C C . LYS A 1 176 ? -1.534 -29.911 24.424 1.00 93.25 176 LYS A C 1
ATOM 1402 O O . LYS A 1 176 ? -2.545 -30.603 24.327 1.00 93.25 176 LYS A O 1
ATOM 1407 N N . ALA A 1 177 ? -0.313 -30.359 24.130 1.00 90.88 177 ALA A N 1
ATOM 1408 C CA . ALA A 1 177 ? -0.041 -31.692 23.597 1.00 90.88 177 ALA A CA 1
ATOM 1409 C C . ALA A 1 177 ? -0.490 -32.807 24.560 1.00 90.88 177 ALA A C 1
ATOM 1411 O O . ALA A 1 177 ? -1.189 -33.735 24.159 1.00 90.88 177 ALA A O 1
ATOM 1412 N N . LYS A 1 178 ? -0.165 -32.684 25.852 1.00 90.00 178 LYS A N 1
ATOM 1413 C CA . LYS A 1 178 ? -0.532 -33.662 26.883 1.00 90.00 178 LYS A CA 1
ATOM 1414 C C . LYS A 1 178 ? -2.045 -33.742 27.090 1.00 90.00 178 LYS A C 1
ATOM 1416 O O . LYS A 1 178 ? -2.598 -34.833 27.134 1.00 90.00 178 LYS A O 1
ATOM 1421 N N . ARG A 1 179 ? -2.732 -32.593 27.117 1.00 87.75 179 ARG A N 1
ATOM 1422 C CA . ARG A 1 179 ? -4.201 -32.539 27.198 1.00 87.75 179 ARG A CA 1
ATOM 1423 C C . ARG A 1 179 ? -4.868 -33.242 26.018 1.00 87.75 179 ARG A C 1
ATOM 1425 O O . ARG A 1 179 ? -5.938 -33.814 26.197 1.00 87.75 179 ARG A O 1
ATOM 1432 N N . PHE A 1 180 ? -4.291 -33.137 24.822 1.00 83.88 180 PHE A N 1
ATOM 1433 C CA . PHE A 1 180 ? -4.809 -33.830 23.648 1.00 83.88 180 PHE A CA 1
ATOM 1434 C C . PHE A 1 180 ? -4.646 -35.350 23.786 1.00 83.88 180 PHE A C 1
ATOM 1436 O O . PHE A 1 180 ? -5.631 -36.063 23.636 1.00 83.88 180 PHE A O 1
ATOM 1443 N N . MET A 1 181 ? -3.459 -35.825 24.186 1.00 82.19 181 MET A N 1
ATOM 1444 C CA . MET A 1 181 ? -3.210 -37.253 24.445 1.00 82.19 181 MET A CA 1
ATOM 1445 C C . MET A 1 181 ? -4.167 -37.838 25.494 1.00 82.19 181 MET A C 1
ATOM 1447 O O . MET A 1 181 ? -4.814 -38.846 25.240 1.00 82.19 181 MET A O 1
ATOM 1451 N N . ASP A 1 182 ? -4.331 -37.166 26.638 1.00 81.00 182 ASP A N 1
ATOM 1452 C CA . ASP A 1 182 ? -5.181 -37.658 27.733 1.00 81.00 182 ASP A CA 1
ATOM 1453 C C . ASP A 1 182 ? -6.686 -37.665 27.356 1.00 81.00 182 ASP A C 1
ATOM 1455 O O . ASP A 1 182 ? -7.487 -38.424 27.908 1.00 81.00 182 ASP A O 1
ATOM 1459 N N . LYS A 1 183 ? -7.099 -36.812 26.405 1.00 74.50 183 LYS A N 1
ATOM 1460 C CA . LYS A 1 183 ? -8.462 -36.805 25.849 1.00 74.50 183 LYS A CA 1
ATOM 1461 C C . LYS A 1 183 ? -8.707 -37.945 24.863 1.00 74.50 183 LYS A C 1
ATOM 1463 O O . LYS A 1 183 ? -9.812 -38.476 24.843 1.00 74.50 183 LYS A O 1
ATOM 1468 N N . ASP A 1 184 ? -7.713 -38.293 24.051 1.00 63.75 184 ASP A N 1
ATOM 1469 C CA . ASP A 1 184 ? -7.830 -39.396 23.089 1.00 63.75 184 ASP A CA 1
ATOM 1470 C C . ASP A 1 184 ? -7.876 -40.743 23.833 1.00 63.75 184 ASP A C 1
ATOM 1472 O O . ASP A 1 184 ? -8.715 -41.590 23.531 1.00 63.75 184 ASP A O 1
ATOM 1476 N N . ASP A 1 185 ? -7.092 -40.875 24.911 1.00 59.56 185 ASP A N 1
ATOM 1477 C CA . ASP A 1 185 ? -7.117 -42.042 25.803 1.00 59.56 185 ASP A CA 1
ATOM 1478 C C . ASP A 1 185 ? -8.438 -42.186 26.589 1.00 59.56 185 ASP A C 1
ATOM 1480 O O . ASP A 1 185 ? -8.840 -43.301 26.911 1.00 59.56 185 ASP A O 1
ATOM 1484 N N . SER A 1 186 ? -9.142 -41.087 26.901 1.00 54.19 186 SER A N 1
ATOM 1485 C CA . SER A 1 186 ? -10.403 -41.132 27.670 1.00 54.19 186 SER A CA 1
ATOM 1486 C C . SER A 1 186 ? -11.665 -41.343 26.824 1.00 54.19 186 SER A C 1
ATOM 1488 O O . SER A 1 186 ? -12.714 -41.661 27.381 1.00 54.19 186 SER A O 1
ATOM 1490 N N . LEU A 1 187 ? -11.580 -41.212 25.495 1.00 49.69 187 LEU A N 1
ATOM 1491 C CA . LEU A 1 187 ? -12.667 -41.540 24.558 1.00 49.69 187 LEU A CA 1
ATOM 1492 C C . LEU A 1 187 ? -12.670 -43.011 24.112 1.00 49.69 187 LEU A C 1
ATOM 1494 O O . LEU A 1 187 ? -13.604 -43.445 23.439 1.00 49.69 187 LEU A O 1
ATOM 1498 N N . GLY A 1 188 ? -11.658 -43.789 24.490 1.00 48.22 188 GLY A N 1
ATOM 1499 C CA . GLY A 1 188 ? -11.676 -45.239 24.363 1.00 48.22 188 GLY A CA 1
ATOM 1500 C C . GLY A 1 188 ? -12.011 -45.879 25.699 1.00 48.22 188 GLY A C 1
ATOM 1501 O O . GLY A 1 188 ? -11.097 -46.050 26.488 1.00 48.22 188 GLY A O 1
ATOM 1502 N N . LEU A 1 189 ? -13.281 -46.230 25.939 1.00 37.19 189 LEU A N 1
ATOM 1503 C CA . LEU A 1 189 ? -13.730 -47.399 26.720 1.00 37.19 189 LEU A CA 1
ATOM 1504 C C . LEU A 1 189 ? -15.274 -47.460 26.744 1.00 37.19 189 LEU A C 1
ATOM 1506 O O . LEU A 1 189 ? -15.923 -46.539 27.235 1.00 37.19 189 LEU A O 1
ATOM 1510 N N . GLY A 1 190 ? -15.841 -48.570 26.260 1.00 27.55 190 GLY A N 1
ATOM 1511 C CA . GLY A 1 190 ? -17.260 -48.915 26.393 1.00 27.55 190 GLY A CA 1
ATOM 1512 C C . GLY A 1 190 ? -17.672 -50.031 25.435 1.00 27.55 190 GLY A C 1
ATOM 1513 O O . GLY A 1 190 ? -17.942 -49.763 24.270 1.00 27.55 190 GLY A O 1
ATOM 1514 N N . GLU A 1 191 ? -17.655 -51.274 25.921 1.00 40.12 191 GLU A N 1
ATOM 1515 C CA . GLU A 1 191 ? -18.463 -52.372 25.376 1.00 40.12 191 GLU A CA 1
ATOM 1516 C C . GLU A 1 191 ? -19.935 -51.937 25.324 1.00 40.12 191 GLU A C 1
ATOM 1518 O O . GLU A 1 191 ? -20.381 -51.304 26.273 1.00 40.12 191 GLU A O 1
ATOM 1523 N N . ASP A 1 192 ? -20.612 -52.233 24.213 1.00 30.17 192 ASP A N 1
ATOM 1524 C CA . ASP A 1 192 ? -22.066 -52.296 23.949 1.00 30.17 192 ASP A CA 1
ATOM 1525 C C . ASP A 1 192 ? -22.172 -52.059 22.430 1.00 30.17 192 ASP A C 1
ATOM 1527 O O . ASP A 1 192 ? -21.652 -51.073 21.918 1.00 30.17 192 ASP A O 1
ATOM 1531 N N . GLY A 1 193 ? -22.692 -52.923 21.573 1.00 28.16 193 GLY A N 1
ATOM 1532 C CA . GLY A 1 193 ? -23.760 -53.904 21.658 1.00 28.16 193 GLY A CA 1
ATOM 1533 C C . GLY A 1 193 ? -24.337 -53.906 20.236 1.00 28.16 193 GLY A C 1
ATOM 1534 O O . GLY A 1 193 ? -24.464 -52.839 19.636 1.00 28.16 193 GLY A O 1
ATOM 1535 N N . ASP A 1 194 ? -24.542 -55.090 19.669 1.00 33.53 194 ASP A N 1
ATOM 1536 C CA . ASP A 1 194 ? -25.038 -55.303 18.308 1.00 33.53 194 ASP A CA 1
ATOM 1537 C C . ASP A 1 194 ? -26.241 -54.408 17.968 1.00 33.53 194 ASP A C 1
ATOM 1539 O O . ASP A 1 194 ? -27.170 -54.325 18.766 1.00 33.53 194 ASP A O 1
ATOM 1543 N N . GLU A 1 195 ? -26.250 -53.805 16.776 1.00 29.94 195 GLU A N 1
ATOM 1544 C CA . GLU A 1 195 ? -27.462 -53.654 15.961 1.00 29.94 195 GLU A CA 1
ATOM 1545 C C . GLU A 1 195 ? -27.088 -53.321 14.503 1.00 29.94 195 GLU A C 1
ATOM 1547 O O . GLU A 1 195 ? -26.264 -52.449 14.217 1.00 29.94 195 GLU A O 1
ATOM 1552 N N . ASP A 1 196 ? -27.659 -54.133 13.614 1.00 29.03 196 ASP A N 1
ATOM 1553 C CA . ASP A 1 196 ? -27.388 -54.307 12.189 1.00 29.03 196 ASP A CA 1
ATOM 1554 C C . ASP A 1 196 ? -27.966 -53.202 11.268 1.00 29.03 196 ASP A C 1
ATOM 1556 O O . ASP A 1 196 ? -28.762 -52.364 11.685 1.00 29.03 196 ASP A O 1
ATOM 1560 N N . GLU A 1 197 ? -27.621 -53.341 9.975 1.00 31.23 197 GLU A N 1
ATOM 1561 C CA . GLU A 1 197 ? -28.247 -52.779 8.755 1.00 31.23 197 GLU A CA 1
ATOM 1562 C C . GLU A 1 197 ? -27.821 -51.334 8.373 1.00 31.23 197 GLU A C 1
ATOM 1564 O O . GLU A 1 197 ? -27.855 -50.406 9.169 1.00 31.23 197 GLU A O 1
ATOM 1569 N N . ASP A 1 198 ? -27.400 -50.999 7.149 1.00 26.73 198 ASP A N 1
ATOM 1570 C CA . ASP A 1 198 ? -27.433 -51.723 5.879 1.00 26.73 198 ASP A CA 1
ATOM 1571 C C . ASP A 1 198 ? -26.455 -51.077 4.871 1.00 26.73 198 ASP A C 1
ATOM 1573 O O . ASP A 1 198 ? -26.299 -49.851 4.803 1.00 26.73 198 ASP A O 1
ATOM 1577 N N . GLU A 1 199 ? -25.814 -51.910 4.050 1.00 29.70 199 GLU A N 1
ATOM 1578 C CA . GLU A 1 199 ? -25.055 -51.508 2.864 1.00 29.70 199 GLU A CA 1
ATOM 1579 C C . GLU A 1 199 ? -26.000 -51.102 1.721 1.00 29.70 199 GLU A C 1
ATOM 1581 O O . GLU A 1 199 ? -26.890 -51.852 1.331 1.00 29.70 199 GLU A O 1
ATOM 1586 N N . SER A 1 200 ? -25.731 -49.968 1.068 1.00 26.61 200 SER A N 1
ATOM 1587 C CA . SER A 1 200 ? -25.494 -49.931 -0.387 1.00 26.61 200 SER A CA 1
ATOM 1588 C C . SER A 1 200 ? -25.350 -48.497 -0.907 1.00 26.61 200 SER A C 1
ATOM 1590 O O . SER A 1 200 ? -26.288 -47.710 -0.937 1.00 26.61 200 SER A O 1
ATOM 1592 N N . SER A 1 201 ? -24.174 -48.163 -1.436 1.00 25.56 201 SER A N 1
ATOM 1593 C CA . SER A 1 201 ? -24.114 -47.526 -2.756 1.00 25.56 201 SER A CA 1
ATOM 1594 C C . SER A 1 201 ? -22.715 -47.665 -3.344 1.00 25.56 201 SER A C 1
ATOM 1596 O O . SER A 1 201 ? -21.717 -47.137 -2.864 1.00 25.56 201 SER A O 1
ATOM 1598 N N . SER A 1 202 ? -22.682 -48.437 -4.418 1.00 29.22 202 SER A N 1
ATOM 1599 C CA . SER A 1 202 ? -21.586 -48.603 -5.354 1.00 29.22 202 SER A CA 1
ATOM 1600 C C . SER A 1 202 ? -21.148 -47.268 -5.958 1.00 29.22 202 SER A C 1
ATOM 1602 O O . SER A 1 202 ? -21.959 -46.614 -6.618 1.00 29.22 202 SER A O 1
ATOM 1604 N N . LEU A 1 203 ? -19.859 -46.937 -5.881 1.00 25.92 203 LEU A N 1
ATOM 1605 C CA . LEU A 1 203 ? -19.215 -46.096 -6.888 1.00 25.92 203 LEU A CA 1
ATOM 1606 C C . LEU A 1 203 ? -17.869 -46.695 -7.299 1.00 25.92 203 LEU A C 1
ATOM 1608 O O . LEU A 1 203 ? -17.086 -47.170 -6.485 1.00 25.92 203 LEU A O 1
ATOM 1612 N N . ARG A 1 204 ? -17.717 -46.728 -8.621 1.00 25.34 204 ARG A N 1
ATOM 1613 C CA . ARG A 1 204 ? -16.744 -47.449 -9.434 1.00 25.34 204 ARG A CA 1
ATOM 1614 C C . ARG A 1 204 ? -15.304 -47.032 -9.146 1.00 25.34 204 ARG A C 1
ATOM 1616 O O . ARG A 1 204 ? -15.004 -45.847 -9.041 1.00 25.34 204 ARG A O 1
ATOM 1623 N N . GLU A 1 205 ? -14.435 -48.036 -9.107 1.00 26.44 205 GLU A N 1
ATOM 1624 C CA . GLU A 1 205 ? -13.000 -47.898 -9.324 1.00 26.44 205 GLU A CA 1
ATOM 1625 C C . GLU A 1 205 ? -12.761 -47.452 -10.772 1.00 26.44 205 GLU A C 1
ATOM 1627 O O . GLU A 1 205 ? -13.117 -48.177 -11.698 1.00 26.44 205 GLU A O 1
ATOM 1632 N N . ASP A 1 206 ? -12.148 -46.284 -10.959 1.00 25.89 206 ASP A N 1
ATOM 1633 C CA . ASP A 1 206 ? -11.463 -45.935 -12.203 1.00 25.89 206 ASP A CA 1
ATOM 1634 C C . ASP A 1 206 ? -9.972 -45.729 -11.894 1.00 25.89 206 ASP A C 1
ATOM 1636 O O . ASP A 1 206 ? -9.585 -45.006 -10.971 1.00 25.89 206 ASP A O 1
ATOM 1640 N N . GLU A 1 207 ? -9.145 -46.435 -12.666 1.00 28.56 207 GLU A N 1
ATOM 1641 C CA . GLU A 1 207 ? -7.683 -46.483 -12.627 1.00 28.56 207 GLU A CA 1
ATOM 1642 C C . GLU A 1 207 ? -7.026 -45.091 -12.595 1.00 28.56 207 GLU A C 1
ATOM 1644 O O . GLU A 1 207 ? -7.171 -44.303 -13.531 1.00 28.56 207 GLU A O 1
ATOM 1649 N N . TYR A 1 208 ? -6.168 -44.836 -11.598 1.00 26.14 208 TYR A N 1
ATOM 1650 C CA . TYR A 1 208 ? -5.139 -43.798 -11.701 1.00 26.14 208 TYR A CA 1
ATOM 1651 C C . TYR A 1 208 ? -3.770 -44.451 -11.893 1.00 26.14 208 TYR A C 1
ATOM 1653 O O . TYR A 1 208 ? -3.244 -45.137 -11.016 1.00 26.14 208 TYR A O 1
ATOM 1661 N N . ARG A 1 209 ? -3.219 -44.254 -13.093 1.00 26.94 209 ARG A N 1
ATOM 1662 C CA . ARG A 1 209 ? -1.888 -44.702 -13.496 1.00 26.94 209 ARG A CA 1
ATOM 1663 C C . ARG A 1 209 ? -0.792 -44.023 -12.677 1.00 26.94 209 ARG A C 1
ATOM 1665 O O . ARG A 1 209 ? -0.840 -42.829 -12.394 1.00 26.94 209 ARG A O 1
ATOM 1672 N N . ASP A 1 210 ? 0.211 -44.843 -12.398 1.00 32.91 210 ASP A N 1
ATOM 1673 C CA . ASP A 1 210 ? 1.505 -44.549 -11.801 1.00 32.91 210 ASP A CA 1
ATOM 1674 C C . ASP A 1 210 ? 2.190 -43.326 -12.444 1.00 32.91 210 ASP A C 1
ATOM 1676 O O . ASP A 1 210 ? 2.333 -43.229 -13.666 1.00 32.91 210 ASP A O 1
ATOM 1680 N N . GLY A 1 211 ? 2.594 -42.377 -11.603 1.00 27.36 211 GLY A N 1
ATOM 1681 C CA . GLY A 1 211 ? 3.199 -41.111 -11.999 1.00 27.36 211 GLY A CA 1
ATOM 1682 C C . GLY A 1 211 ? 3.527 -40.280 -10.767 1.00 27.36 211 GLY A C 1
ATOM 1683 O O . GLY A 1 211 ? 2.726 -39.458 -10.332 1.00 27.36 211 GLY A O 1
ATOM 1684 N N . GLY A 1 212 ? 4.695 -40.517 -10.168 1.00 29.92 212 GLY A N 1
ATOM 1685 C CA . GLY A 1 212 ? 5.175 -39.759 -9.014 1.00 29.92 212 GLY A CA 1
ATOM 1686 C C . GLY A 1 212 ? 5.299 -38.264 -9.324 1.00 29.92 212 GLY A C 1
ATOM 1687 O O . GLY A 1 212 ? 6.180 -37.851 -10.077 1.00 29.92 212 GLY A O 1
ATOM 1688 N N . ILE A 1 213 ? 4.433 -37.452 -8.716 1.00 27.67 213 ILE A N 1
ATOM 1689 C CA . ILE A 1 213 ? 4.488 -35.987 -8.757 1.00 27.67 213 ILE A CA 1
ATOM 1690 C C . ILE A 1 213 ? 5.195 -35.504 -7.476 1.00 27.67 213 ILE A C 1
ATOM 1692 O O . ILE A 1 213 ? 4.727 -35.803 -6.375 1.00 27.67 213 ILE A O 1
ATOM 1696 N N . PRO A 1 214 ? 6.307 -34.750 -7.563 1.00 31.17 214 PRO A N 1
ATOM 1697 C CA . PRO A 1 214 ? 6.890 -34.067 -6.408 1.00 31.17 214 PRO A CA 1
ATOM 1698 C C . PRO A 1 214 ? 5.861 -33.126 -5.758 1.00 31.17 214 PRO A C 1
ATOM 1700 O O . PRO A 1 214 ? 5.150 -32.416 -6.469 1.00 31.17 214 PRO A O 1
ATOM 1703 N N . ILE A 1 215 ? 5.794 -33.049 -4.423 1.00 35.84 215 ILE A N 1
ATOM 1704 C CA . ILE A 1 215 ? 4.846 -32.165 -3.698 1.00 35.84 215 ILE A CA 1
ATOM 1705 C C . ILE A 1 215 ? 4.945 -30.695 -4.159 1.00 35.84 215 ILE A C 1
ATOM 1707 O O . ILE A 1 215 ? 3.952 -29.973 -4.138 1.00 35.84 215 ILE A O 1
ATOM 1711 N N . THR A 1 216 ? 6.096 -30.261 -4.682 1.00 32.62 216 THR A N 1
ATOM 1712 C CA . THR A 1 216 ? 6.285 -28.923 -5.270 1.00 32.62 216 THR A CA 1
ATOM 1713 C C . THR A 1 216 ? 5.392 -28.637 -6.483 1.00 32.62 216 THR A C 1
ATOM 1715 O O . THR A 1 216 ? 5.166 -27.479 -6.808 1.00 32.62 216 THR A O 1
ATOM 1718 N N . THR A 1 217 ? 4.875 -29.671 -7.148 1.00 30.38 217 THR A N 1
ATOM 1719 C CA . THR A 1 217 ? 4.052 -29.567 -8.366 1.00 30.38 217 THR A CA 1
ATOM 1720 C C . THR A 1 217 ? 2.552 -29.764 -8.126 1.00 30.38 217 THR A C 1
ATOM 1722 O O . THR A 1 217 ? 1.763 -29.403 -8.992 1.00 30.38 217 THR A O 1
ATOM 1725 N N . ALA A 1 218 ? 2.129 -30.263 -6.957 1.00 28.95 218 ALA A N 1
ATOM 1726 C CA . ALA A 1 218 ? 0.704 -30.439 -6.635 1.00 28.95 218 ALA A CA 1
ATOM 1727 C C . ALA A 1 218 ? 0.018 -29.151 -6.126 1.00 28.95 218 ALA A C 1
ATOM 1729 O O . ALA A 1 218 ? -1.206 -29.084 -6.065 1.00 28.95 218 ALA A O 1
ATOM 1730 N N . PHE A 1 219 ? 0.787 -28.108 -5.797 1.00 33.38 219 PHE A N 1
ATOM 1731 C CA . PHE A 1 219 ? 0.292 -26.867 -5.188 1.00 33.38 219 PHE A CA 1
ATOM 1732 C C . PHE A 1 219 ? 0.421 -25.649 -6.109 1.00 33.38 219 PHE A C 1
ATOM 1734 O O . PHE A 1 219 ? 0.843 -24.572 -5.693 1.00 33.38 219 PHE A O 1
ATOM 1741 N N . SER A 1 220 ? 0.023 -25.792 -7.374 1.00 28.09 220 SER A N 1
ATOM 1742 C CA . SER A 1 220 ? -0.013 -24.666 -8.316 1.00 28.09 220 SER A CA 1
ATOM 1743 C C . SER A 1 220 ? -1.233 -23.746 -8.143 1.00 28.09 220 SER A C 1
ATOM 1745 O O . SER A 1 220 ? -1.453 -22.902 -9.000 1.00 28.09 220 SER A O 1
ATOM 1747 N N . ASN A 1 221 ? -2.033 -23.899 -7.079 1.00 29.78 221 ASN A N 1
ATOM 1748 C CA . ASN A 1 221 ? -3.167 -23.023 -6.755 1.00 29.78 221 ASN A CA 1
ATOM 1749 C C . ASN A 1 221 ? -3.467 -23.023 -5.240 1.00 29.78 221 ASN A C 1
ATOM 1751 O O . ASN A 1 221 ? -4.462 -23.598 -4.809 1.00 29.78 221 ASN A O 1
ATOM 1755 N N . SER A 1 222 ? -2.602 -22.410 -4.423 1.00 29.62 222 SER A N 1
ATOM 1756 C CA . SER A 1 222 ? -2.937 -21.865 -3.089 1.00 29.62 222 SER A CA 1
ATOM 1757 C C . SER A 1 222 ? -1.728 -21.166 -2.442 1.00 29.62 222 SER A C 1
ATOM 1759 O O . SER A 1 222 ? -0.591 -21.274 -2.904 1.00 29.62 222 SER A O 1
ATOM 1761 N N . THR A 1 223 ? -2.001 -20.435 -1.358 1.00 30.53 223 THR A N 1
ATOM 1762 C CA . THR A 1 223 ? -1.159 -19.554 -0.520 1.00 30.53 223 THR A CA 1
ATOM 1763 C C . THR A 1 223 ? 0.242 -20.077 -0.150 1.00 30.53 223 THR A C 1
ATOM 1765 O O . THR A 1 223 ? 1.097 -19.287 0.235 1.00 30.53 223 THR A O 1
ATOM 1768 N N . LEU A 1 224 ? 0.517 -21.376 -0.306 1.00 32.38 224 LEU A N 1
ATOM 1769 C CA . LEU A 1 224 ? 1.796 -22.023 0.025 1.00 32.38 224 LEU A CA 1
ATOM 1770 C C . LEU A 1 224 ? 2.889 -21.858 -1.053 1.00 32.38 224 LEU A C 1
ATOM 1772 O O . LEU A 1 224 ? 4.074 -21.993 -0.744 1.00 32.38 224 LEU A O 1
ATOM 1776 N N . SER A 1 225 ? 2.533 -21.517 -2.300 1.00 33.25 225 SER A N 1
ATOM 1777 C CA . SER A 1 225 ? 3.510 -21.250 -3.379 1.00 33.25 225 SER A CA 1
ATOM 1778 C C . SER A 1 225 ? 4.460 -20.083 -3.042 1.00 33.25 225 SER A C 1
ATOM 1780 O O . SER A 1 225 ? 5.654 -20.140 -3.357 1.00 33.25 225 SER A O 1
ATOM 1782 N N . LEU A 1 226 ? 3.963 -19.089 -2.289 1.00 32.81 226 LEU A N 1
ATOM 1783 C CA . LEU A 1 226 ? 4.696 -17.917 -1.787 1.00 32.81 226 LEU A CA 1
ATOM 1784 C C . LEU A 1 226 ? 5.951 -18.261 -0.964 1.00 32.81 226 LEU A C 1
ATOM 1786 O O . LEU A 1 226 ? 6.858 -17.437 -0.865 1.00 32.81 226 LEU A O 1
ATOM 1790 N N . CYS A 1 227 ? 6.026 -19.460 -0.381 1.00 34.97 227 CYS A N 1
ATOM 1791 C CA . CYS A 1 227 ? 7.060 -19.820 0.590 1.00 34.97 227 CYS A CA 1
ATOM 1792 C C . CYS A 1 227 ? 8.299 -20.506 -0.020 1.00 34.97 227 CYS A C 1
ATOM 1794 O O . CYS A 1 227 ? 9.278 -20.717 0.692 1.00 34.97 227 CYS A O 1
ATOM 1796 N N . SER A 1 228 ? 8.277 -20.876 -1.309 1.00 34.19 228 SER A N 1
ATOM 1797 C CA . SER A 1 228 ? 9.252 -21.814 -1.905 1.00 34.19 228 SER A CA 1
ATOM 1798 C C . SER A 1 228 ? 10.372 -21.190 -2.764 1.00 34.19 228 SER A C 1
ATOM 1800 O O . SER A 1 228 ? 11.215 -21.922 -3.278 1.00 34.19 228 SER A O 1
ATOM 1802 N N . HIS A 1 229 ? 10.414 -19.863 -2.954 1.00 29.97 229 HIS A N 1
ATOM 1803 C CA . HIS A 1 229 ? 11.252 -19.205 -3.983 1.00 29.97 229 HIS A CA 1
ATOM 1804 C C . HIS A 1 229 ? 12.311 -18.210 -3.471 1.00 29.97 229 HIS A C 1
ATOM 1806 O O . HIS A 1 229 ? 12.660 -17.254 -4.158 1.00 29.97 229 HIS A O 1
ATOM 1812 N N . SER A 1 230 ? 12.911 -18.459 -2.309 1.00 26.30 230 SER A N 1
ATOM 1813 C CA . SER A 1 230 ? 14.166 -17.790 -1.933 1.00 26.30 230 SER A CA 1
ATOM 1814 C C . SER A 1 230 ? 15.297 -18.805 -1.994 1.00 26.30 230 SER A C 1
ATOM 1816 O O . SER A 1 230 ? 15.274 -19.730 -1.202 1.00 26.30 230 SER A O 1
ATOM 1818 N N . PHE A 1 231 ? 16.223 -18.674 -2.955 1.00 22.94 231 PHE A N 1
ATOM 1819 C CA . PHE A 1 231 ? 17.682 -18.880 -2.821 1.00 22.94 231 PHE A CA 1
ATOM 1820 C C . PHE A 1 231 ? 18.347 -19.111 -4.191 1.00 22.94 231 PHE A C 1
ATOM 1822 O O . PHE A 1 231 ? 18.375 -20.222 -4.712 1.00 22.94 231 PHE A O 1
ATOM 1829 N N . LYS A 1 232 ? 18.993 -18.064 -4.717 1.00 21.75 232 LYS A N 1
ATOM 1830 C CA . LYS A 1 232 ? 20.255 -18.150 -5.471 1.00 21.75 232 LYS A CA 1
ATOM 1831 C C . LYS A 1 232 ? 21.005 -16.831 -5.276 1.00 21.75 232 LYS A C 1
ATOM 1833 O O . LYS A 1 232 ? 20.535 -15.790 -5.715 1.00 21.75 232 LYS A O 1
ATOM 1838 N N . ALA A 1 233 ? 22.161 -16.877 -4.616 1.00 23.88 233 ALA A N 1
ATOM 1839 C CA . ALA A 1 233 ? 23.123 -15.778 -4.596 1.00 23.88 233 ALA A CA 1
ATOM 1840 C C . ALA A 1 233 ? 24.462 -16.280 -5.169 1.00 23.88 233 ALA A C 1
ATOM 1842 O O . ALA A 1 233 ? 24.925 -17.346 -4.753 1.00 23.88 233 ALA A O 1
ATOM 1843 N N . PRO A 1 234 ? 25.082 -15.557 -6.117 1.00 23.23 234 PRO A N 1
ATOM 1844 C CA . PRO A 1 234 ? 26.441 -15.817 -6.569 1.00 23.23 234 PRO A CA 1
ATOM 1845 C C . PRO A 1 234 ? 27.468 -15.221 -5.591 1.00 23.23 234 PRO A C 1
ATOM 1847 O O . PRO A 1 234 ? 27.287 -14.140 -5.036 1.00 23.23 234 PRO A O 1
ATOM 1850 N N . SER A 1 235 ? 28.569 -15.943 -5.394 1.00 21.94 235 SER A N 1
ATOM 1851 C CA . SER A 1 235 ? 29.715 -15.546 -4.575 1.00 21.94 235 SER A CA 1
ATOM 1852 C C . SER A 1 235 ? 30.499 -14.391 -5.211 1.00 21.94 235 SER A C 1
ATOM 1854 O O . SER A 1 235 ? 30.938 -14.524 -6.354 1.00 21.94 235 SER A O 1
ATOM 1856 N N . LEU A 1 236 ? 30.777 -13.318 -4.463 1.00 23.34 236 LEU A N 1
ATOM 1857 C CA . LEU A 1 236 ? 31.745 -12.290 -4.861 1.00 23.34 236 LEU A CA 1
ATOM 1858 C C . LEU A 1 236 ? 32.874 -12.152 -3.834 1.00 23.34 236 LEU A C 1
ATOM 1860 O O . LEU A 1 236 ? 32.660 -12.032 -2.630 1.00 23.34 236 LEU A O 1
ATOM 1864 N N . ARG A 1 237 ? 34.095 -12.219 -4.375 1.00 22.16 237 ARG A N 1
ATOM 1865 C CA . ARG A 1 237 ? 35.399 -12.064 -3.725 1.00 22.16 237 ARG A CA 1
ATOM 1866 C C . ARG A 1 237 ? 35.628 -10.612 -3.313 1.00 22.16 237 ARG A C 1
ATOM 1868 O O . ARG A 1 237 ? 35.427 -9.703 -4.110 1.00 22.16 237 ARG A O 1
ATOM 1875 N N . ILE A 1 238 ? 36.164 -10.437 -2.111 1.00 22.92 238 ILE A N 1
ATOM 1876 C CA . ILE A 1 238 ? 36.726 -9.182 -1.610 1.00 22.92 238 ILE A CA 1
ATOM 1877 C C . ILE A 1 238 ? 38.075 -8.934 -2.303 1.00 22.92 238 ILE A C 1
ATOM 1879 O O . ILE A 1 238 ? 38.945 -9.808 -2.287 1.00 22.92 238 ILE A O 1
ATOM 1883 N N . GLN A 1 239 ? 38.263 -7.743 -2.874 1.00 25.36 239 GLN A N 1
ATOM 1884 C CA . GLN A 1 239 ? 39.584 -7.187 -3.170 1.00 25.36 239 GLN A CA 1
ATOM 1885 C C . GLN A 1 239 ? 39.723 -5.808 -2.521 1.00 25.36 239 GLN A C 1
ATOM 1887 O O . GLN A 1 239 ? 38.953 -4.890 -2.789 1.00 25.36 239 GLN A O 1
ATOM 1892 N N . ASP A 1 240 ? 40.737 -5.705 -1.664 1.00 24.56 240 ASP A N 1
ATOM 1893 C CA . ASP A 1 240 ? 41.290 -4.476 -1.103 1.00 24.56 240 ASP A CA 1
ATOM 1894 C C . ASP A 1 240 ? 41.938 -3.598 -2.188 1.00 24.56 240 ASP A C 1
ATOM 1896 O O . ASP A 1 240 ? 42.714 -4.093 -3.007 1.00 24.56 240 ASP A O 1
ATOM 1900 N N . SER A 1 241 ? 41.773 -2.271 -2.104 1.00 25.25 241 SER A N 1
ATOM 1901 C CA . SER A 1 241 ? 42.832 -1.368 -1.602 1.00 25.25 241 SER A CA 1
ATOM 1902 C C . SER A 1 241 ? 42.681 0.112 -2.037 1.00 25.25 241 SER A C 1
ATOM 1904 O O . SER A 1 241 ? 42.621 0.429 -3.215 1.00 25.25 241 SER A O 1
ATOM 1906 N N . ARG A 1 242 ? 42.777 1.008 -1.031 1.00 26.47 242 ARG A N 1
ATOM 1907 C CA . ARG A 1 242 ? 43.668 2.202 -0.942 1.00 26.47 242 ARG A CA 1
ATOM 1908 C C . ARG A 1 242 ? 43.467 3.423 -1.879 1.00 26.47 242 ARG A C 1
ATOM 1910 O O . ARG A 1 242 ? 43.843 3.359 -3.037 1.00 26.47 242 ARG A O 1
ATOM 1917 N N . ARG A 1 243 ? 43.178 4.621 -1.317 1.00 24.12 243 ARG A N 1
ATOM 1918 C CA . ARG A 1 243 ? 44.095 5.649 -0.708 1.00 24.12 243 ARG A CA 1
ATOM 1919 C C . ARG A 1 243 ? 43.653 7.127 -0.965 1.00 24.12 243 ARG A C 1
ATOM 1921 O O . ARG A 1 243 ? 43.547 7.510 -2.118 1.00 24.12 243 ARG A O 1
ATOM 1928 N N . PHE A 1 244 ? 43.661 7.933 0.123 1.00 22.34 244 PHE A N 1
ATOM 1929 C CA . PHE A 1 244 ? 43.976 9.394 0.276 1.00 22.34 244 PHE A CA 1
ATOM 1930 C C . PHE A 1 244 ? 43.044 10.434 -0.406 1.00 22.34 244 PHE A C 1
ATOM 1932 O O . PHE A 1 244 ? 42.603 10.197 -1.515 1.00 22.34 244 PHE A O 1
ATOM 1939 N N . LYS A 1 245 ? 42.714 11.632 0.126 1.00 24.03 245 LYS A N 1
ATOM 1940 C CA . LYS A 1 245 ? 43.293 12.564 1.138 1.00 24.03 245 LYS A CA 1
ATOM 1941 C C . LYS A 1 245 ? 42.189 13.610 1.484 1.00 24.03 245 LYS A C 1
ATOM 1943 O O . LYS A 1 245 ? 41.547 14.082 0.559 1.00 24.03 245 LYS A O 1
ATOM 1948 N N . ALA A 1 246 ? 41.751 13.776 2.735 1.00 22.88 246 ALA A N 1
ATOM 1949 C CA . ALA A 1 246 ? 42.104 14.830 3.713 1.00 22.88 246 ALA A CA 1
ATOM 1950 C C . ALA A 1 246 ? 41.870 16.314 3.312 1.00 22.88 246 ALA A C 1
ATOM 1952 O O . ALA A 1 246 ? 42.609 16.837 2.483 1.00 22.88 246 ALA A O 1
ATOM 1953 N N . SER A 1 247 ? 40.940 16.977 4.021 1.00 25.50 247 SER A N 1
ATOM 1954 C CA . SER A 1 247 ? 41.018 18.354 4.575 1.00 25.50 247 SER A CA 1
ATOM 1955 C C . SER A 1 247 ? 39.963 18.460 5.701 1.00 25.50 247 SER A C 1
ATOM 1957 O O . SER A 1 247 ? 38.791 18.216 5.429 1.00 25.50 247 SER A O 1
ATOM 1959 N N . GLU A 1 248 ? 40.372 18.418 6.980 1.00 25.50 248 GLU A N 1
ATOM 1960 C CA . GLU A 1 248 ? 40.426 19.570 7.925 1.00 25.50 248 GLU A CA 1
ATOM 1961 C C . GLU A 1 248 ? 39.022 20.122 8.274 1.00 25.50 248 GLU A C 1
ATOM 1963 O O . GLU A 1 248 ? 38.261 20.451 7.379 1.00 25.50 248 GLU A O 1
ATOM 1968 N N . GLU A 1 249 ? 38.571 20.250 9.527 1.00 24.11 249 GLU A N 1
ATOM 1969 C CA . GLU A 1 249 ? 39.257 20.267 10.822 1.00 24.11 249 GLU A CA 1
ATOM 1970 C C . GLU A 1 249 ? 38.221 20.134 11.969 1.00 24.11 249 GLU A C 1
ATOM 1972 O O . GLU A 1 249 ? 37.105 20.636 11.863 1.00 24.11 249 GLU A O 1
ATOM 1977 N N . SER A 1 250 ? 38.611 19.380 13.007 1.00 22.53 250 SER A N 1
ATOM 1978 C CA . SER A 1 250 ? 38.436 19.583 14.464 1.00 22.53 250 SER A CA 1
ATOM 1979 C C . SER A 1 250 ? 37.321 20.536 14.955 1.00 22.53 250 SER A C 1
ATOM 1981 O O . SER A 1 250 ? 37.228 21.674 14.529 1.00 22.53 250 SER A O 1
ATOM 1983 N N . GLU A 1 251 ? 36.468 20.190 15.923 1.00 25.94 251 GLU A N 1
ATOM 1984 C CA . GLU A 1 251 ? 36.851 19.897 17.310 1.00 25.94 251 GLU A CA 1
ATOM 1985 C C . GLU A 1 251 ? 35.722 19.206 18.103 1.00 25.94 251 GLU A C 1
ATOM 1987 O O . GLU A 1 251 ? 34.535 19.471 17.908 1.00 25.94 251 GLU A O 1
ATOM 1992 N N . ARG A 1 252 ? 36.167 18.470 19.136 1.00 25.86 252 ARG A N 1
ATOM 1993 C CA . ARG A 1 252 ? 35.478 18.145 20.403 1.00 25.86 252 ARG A CA 1
ATOM 1994 C C . ARG A 1 252 ? 34.915 16.722 20.550 1.00 25.86 252 ARG A C 1
ATOM 1996 O O . ARG A 1 252 ? 33.753 16.516 20.883 1.00 25.86 252 ARG A O 1
ATOM 2003 N N . ILE A 1 253 ? 35.818 15.742 20.449 1.00 24.33 253 ILE A N 1
ATOM 2004 C CA . ILE A 1 253 ? 35.758 14.491 21.220 1.00 24.33 253 ILE A CA 1
ATOM 2005 C C . ILE A 1 253 ? 36.913 14.538 22.221 1.00 24.33 253 ILE A C 1
ATOM 2007 O O . ILE A 1 253 ? 38.062 14.333 21.845 1.00 24.33 253 ILE A O 1
ATOM 2011 N N . ASP A 1 254 ? 36.605 14.825 23.483 1.00 25.61 254 ASP A N 1
ATOM 2012 C CA . ASP A 1 254 ? 37.502 14.512 24.593 1.00 25.61 254 ASP A CA 1
ATOM 2013 C C . ASP A 1 254 ? 36.672 14.168 25.834 1.00 25.61 254 ASP A C 1
ATOM 2015 O O . ASP A 1 254 ? 36.207 15.042 26.575 1.00 25.61 254 ASP A O 1
ATOM 2019 N N . ARG A 1 255 ? 36.370 12.872 25.964 1.00 25.58 255 ARG A N 1
ATOM 2020 C CA . ARG A 1 255 ? 36.321 12.107 27.219 1.00 25.58 255 ARG A CA 1
ATOM 2021 C C . ARG A 1 255 ? 35.823 10.687 26.945 1.00 25.58 255 ARG A C 1
ATOM 2023 O O . ARG A 1 255 ? 34.871 10.494 26.196 1.00 25.58 255 ARG A O 1
ATOM 2030 N N . SER A 1 256 ? 36.461 9.733 27.621 1.00 25.95 256 SER A N 1
ATOM 2031 C CA . SER A 1 256 ? 36.146 8.296 27.689 1.00 25.95 256 SER A CA 1
ATOM 2032 C C . SER A 1 256 ? 36.934 7.363 26.759 1.00 25.95 256 SER A C 1
ATOM 2034 O O . SER A 1 256 ? 36.379 6.439 26.170 1.00 25.95 256 SER A O 1
ATOM 2036 N N . ILE A 1 257 ? 38.261 7.516 26.732 1.00 30.38 257 ILE A N 1
ATOM 2037 C CA . ILE A 1 257 ? 39.175 6.367 26.637 1.00 30.38 257 ILE A CA 1
ATOM 2038 C C . ILE A 1 257 ? 39.726 6.147 28.044 1.00 30.38 257 ILE A C 1
ATOM 2040 O O . ILE A 1 257 ? 40.646 6.843 28.434 1.00 30.38 257 ILE A O 1
ATOM 2044 N N . ASP A 1 258 ? 39.116 5.234 28.804 1.00 28.42 258 ASP A N 1
ATOM 2045 C CA . ASP A 1 258 ? 39.751 4.620 29.990 1.00 28.42 258 ASP A CA 1
ATOM 2046 C C . ASP A 1 258 ? 39.109 3.291 30.445 1.00 28.42 258 ASP A C 1
ATOM 2048 O O . ASP A 1 258 ? 39.542 2.686 31.418 1.00 28.42 258 ASP A O 1
ATOM 2052 N N . HIS A 1 259 ? 38.125 2.742 29.718 1.00 29.89 259 HIS A N 1
ATOM 2053 C CA . HIS A 1 259 ? 37.474 1.474 30.100 1.00 29.89 259 HIS A CA 1
ATOM 2054 C C . HIS A 1 259 ? 37.791 0.266 29.201 1.00 29.89 259 HIS A C 1
ATOM 2056 O O . HIS A 1 259 ? 37.229 -0.810 29.390 1.00 29.89 259 HIS A O 1
ATOM 2062 N N . LEU A 1 260 ? 38.727 0.395 28.258 1.00 27.89 260 LEU A N 1
ATOM 2063 C CA . LEU A 1 260 ? 39.023 -0.633 27.246 1.00 27.89 260 LEU A CA 1
ATOM 2064 C C . LEU A 1 260 ? 40.437 -1.232 27.358 1.00 27.89 260 LEU A C 1
ATOM 2066 O O . LEU A 1 260 ? 41.033 -1.622 26.360 1.00 27.89 260 LEU A O 1
ATOM 2070 N N . GLN A 1 261 ? 40.966 -1.348 28.582 1.00 28.78 261 GLN A N 1
ATOM 2071 C CA . GLN A 1 261 ? 42.223 -2.066 28.862 1.00 28.78 261 GLN A CA 1
ATOM 2072 C C . GLN A 1 261 ? 42.097 -3.251 29.836 1.00 28.78 261 GLN A C 1
ATOM 2074 O O . GLN A 1 261 ? 43.111 -3.790 30.267 1.00 28.78 261 GLN A O 1
ATOM 2079 N N . PHE A 1 262 ? 40.887 -3.740 30.134 1.00 28.27 262 PHE A N 1
ATOM 2080 C CA . PHE A 1 262 ? 40.715 -4.873 31.063 1.00 28.27 262 PHE A CA 1
ATOM 2081 C C . PHE A 1 262 ? 40.202 -6.187 30.438 1.00 28.27 262 PHE A C 1
ATOM 2083 O O . PHE A 1 262 ? 39.924 -7.136 31.162 1.00 28.27 262 PHE A O 1
ATOM 2090 N N . TRP A 1 263 ? 40.096 -6.312 29.108 1.00 24.66 263 TRP A N 1
ATOM 2091 C CA . TRP A 1 263 ? 39.549 -7.548 28.508 1.00 24.66 263 TRP A CA 1
ATOM 2092 C C . TRP A 1 263 ? 40.283 -8.079 27.272 1.00 24.66 263 TRP A C 1
ATOM 2094 O O . TRP A 1 263 ? 39.690 -8.722 26.413 1.00 24.66 263 TRP A O 1
ATOM 2104 N N . ILE A 1 264 ? 41.595 -7.852 27.172 1.00 28.27 264 ILE A N 1
ATOM 2105 C CA . ILE A 1 264 ? 42.451 -8.607 26.243 1.00 28.27 264 ILE A CA 1
ATOM 2106 C C . ILE A 1 264 ? 43.682 -9.082 27.014 1.00 28.27 264 ILE A C 1
ATOM 2108 O O . ILE A 1 264 ? 44.755 -8.490 26.965 1.00 28.27 264 ILE A O 1
ATOM 2112 N N . GLY A 1 265 ? 43.500 -10.163 27.767 1.00 25.30 265 GLY A N 1
ATOM 2113 C CA . GLY A 1 265 ? 44.569 -10.834 28.490 1.00 25.30 265 GLY A CA 1
ATOM 2114 C C . GLY A 1 265 ? 44.189 -12.278 28.789 1.00 25.30 265 GLY A C 1
ATOM 2115 O O . GLY A 1 265 ? 43.470 -12.530 29.746 1.00 25.30 265 GLY A O 1
ATOM 2116 N N . SER A 1 266 ? 44.753 -13.199 28.000 1.00 26.05 266 SER A N 1
ATOM 2117 C CA . SER A 1 266 ? 44.753 -14.669 28.155 1.00 26.05 266 SER A CA 1
ATOM 2118 C C . SER A 1 266 ? 43.642 -15.439 27.426 1.00 26.05 266 SER A C 1
ATOM 2120 O O . SER A 1 266 ? 42.521 -15.544 27.900 1.00 26.05 266 SER A O 1
ATOM 2122 N N . VAL A 1 267 ? 43.981 -16.055 26.287 1.00 25.55 267 VAL A N 1
ATOM 2123 C CA . VAL A 1 267 ? 44.329 -17.491 26.183 1.00 25.55 267 VAL A CA 1
ATOM 2124 C C . VAL A 1 267 ? 44.791 -17.780 24.743 1.00 25.55 267 VAL A C 1
ATOM 2126 O O . VAL A 1 267 ? 44.076 -17.554 23.770 1.00 25.55 267 VAL A O 1
ATOM 2129 N N . THR A 1 268 ? 46.015 -18.288 24.612 1.00 29.92 268 THR A N 1
ATOM 2130 C CA . THR A 1 268 ? 46.647 -18.788 23.384 1.00 29.92 268 THR A CA 1
ATOM 2131 C C . THR A 1 268 ? 46.764 -20.316 23.437 1.00 29.92 268 THR A C 1
ATOM 2133 O O . THR A 1 268 ? 47.200 -20.849 24.447 1.00 29.92 268 THR A O 1
ATOM 2136 N N . MET A 1 269 ? 46.420 -21.017 22.344 1.00 25.89 269 MET A N 1
ATOM 2137 C CA . MET A 1 269 ? 46.876 -22.367 21.910 1.00 25.89 269 MET A CA 1
ATOM 2138 C C . MET A 1 269 ? 46.091 -22.731 20.621 1.00 25.89 269 MET A C 1
ATOM 2140 O O . MET A 1 269 ? 44.914 -22.421 20.546 1.00 25.89 269 MET A O 1
ATOM 2144 N N . LYS A 1 270 ? 46.557 -23.405 19.555 1.00 28.77 270 LYS A N 1
ATOM 2145 C CA . LYS A 1 270 ? 47.848 -23.944 19.083 1.00 28.77 270 LYS A CA 1
ATOM 2146 C C . LYS A 1 270 ? 47.616 -24.363 17.605 1.00 28.77 270 LYS A C 1
ATOM 2148 O O . LYS A 1 270 ? 46.784 -25.229 17.351 1.00 28.77 270 LYS A O 1
ATOM 2153 N N . ARG A 1 271 ? 48.299 -23.763 16.614 1.00 31.42 271 ARG A N 1
ATOM 2154 C CA . ARG A 1 271 ? 48.219 -24.167 15.183 1.00 31.42 271 ARG A CA 1
ATOM 2155 C C . ARG A 1 271 ? 48.993 -25.479 14.962 1.00 31.42 271 ARG A C 1
ATOM 2157 O O . ARG A 1 271 ? 50.153 -25.569 15.356 1.00 31.42 271 ARG A O 1
ATOM 2164 N N . ARG A 1 272 ? 48.384 -26.480 14.312 1.00 36.44 272 ARG A N 1
ATOM 2165 C CA . ARG A 1 272 ? 49.076 -27.680 13.792 1.00 36.44 272 ARG A CA 1
ATOM 2166 C C . ARG A 1 272 ? 49.594 -27.404 12.372 1.00 36.44 272 ARG A C 1
ATOM 2168 O O . ARG A 1 272 ? 48.827 -26.985 11.512 1.00 36.44 272 ARG A O 1
ATOM 2175 N N . ASN A 1 273 ? 50.885 -27.646 12.141 1.00 39.97 273 ASN A N 1
ATOM 2176 C CA . ASN A 1 273 ? 51.542 -27.557 10.833 1.00 39.97 273 ASN A CA 1
ATOM 2177 C C . ASN A 1 273 ? 51.211 -28.796 9.981 1.00 39.97 273 ASN A C 1
ATOM 2179 O O . ASN A 1 273 ? 51.552 -29.911 10.374 1.00 39.97 273 ASN A O 1
ATOM 2183 N N . LEU A 1 274 ? 50.590 -28.608 8.812 1.00 42.91 274 LEU A N 1
ATOM 2184 C CA . LEU A 1 274 ? 50.476 -29.643 7.778 1.00 42.91 274 LEU A CA 1
ATOM 2185 C C . LEU A 1 274 ? 51.751 -29.652 6.915 1.00 42.91 274 LEU A C 1
ATOM 2187 O O . LEU A 1 274 ? 52.232 -28.601 6.494 1.00 42.91 274 LEU A O 1
ATOM 2191 N N . SER A 1 275 ? 52.305 -30.839 6.663 1.00 61.84 275 SER A N 1
ATOM 2192 C CA . SER A 1 275 ? 53.524 -31.037 5.869 1.00 61.84 275 SER A CA 1
ATOM 2193 C C . SER A 1 275 ? 53.331 -30.627 4.398 1.00 61.84 275 SER A C 1
ATOM 2195 O O . SER A 1 275 ? 52.289 -30.897 3.799 1.00 61.84 275 SER A O 1
ATOM 2197 N N . LYS A 1 276 ? 54.373 -30.041 3.784 1.00 47.09 276 LYS A N 1
ATOM 2198 C CA . LYS A 1 276 ? 54.417 -29.643 2.358 1.00 47.09 276 LYS A CA 1
ATOM 2199 C C . LYS A 1 276 ? 54.109 -30.804 1.394 1.00 47.09 276 LYS A C 1
ATOM 2201 O O . LYS A 1 276 ? 53.650 -30.567 0.276 1.00 47.09 276 LYS A O 1
ATOM 2206 N N . THR A 1 277 ? 54.294 -32.050 1.833 1.00 48.25 277 THR A N 1
ATOM 2207 C CA . THR A 1 277 ? 53.963 -33.254 1.058 1.00 48.25 277 THR A CA 1
ATOM 2208 C C . THR A 1 277 ? 52.449 -33.440 0.900 1.00 48.25 277 THR A C 1
ATOM 2210 O O . THR A 1 277 ? 51.991 -33.815 -0.173 1.00 48.25 277 THR A O 1
ATOM 2213 N N . THR A 1 278 ? 51.650 -33.099 1.918 1.00 54.78 278 THR A N 1
ATOM 2214 C CA . THR A 1 278 ? 50.180 -33.228 1.888 1.00 54.78 278 THR A CA 1
ATOM 2215 C C . THR A 1 278 ? 49.544 -32.224 0.927 1.00 54.78 278 THR A C 1
ATOM 2217 O O . THR A 1 278 ? 48.604 -32.558 0.211 1.00 54.78 278 THR A O 1
ATOM 2220 N N . ILE A 1 279 ? 50.103 -31.014 0.846 1.00 58.62 279 ILE A N 1
ATOM 2221 C CA . ILE A 1 279 ? 49.640 -29.970 -0.080 1.00 58.62 279 ILE A CA 1
ATOM 2222 C C . ILE A 1 279 ? 49.943 -30.365 -1.533 1.00 58.62 279 ILE A C 1
ATOM 2224 O O . ILE A 1 279 ? 49.093 -30.187 -2.400 1.00 58.62 279 ILE A O 1
ATOM 2228 N N . SER A 1 280 ? 51.105 -30.972 -1.802 1.00 55.38 280 SER A N 1
ATOM 2229 C CA . SER A 1 280 ? 51.448 -31.424 -3.161 1.00 55.38 280 SER A CA 1
ATOM 2230 C C . SER A 1 280 ? 50.542 -32.557 -3.651 1.00 55.38 280 SER A C 1
ATOM 2232 O O . SER A 1 280 ? 50.127 -32.542 -4.806 1.00 55.38 280 SER A O 1
ATOM 2234 N N . VAL A 1 281 ? 50.163 -33.497 -2.776 1.00 65.00 281 VAL A N 1
ATOM 2235 C CA . VAL A 1 281 ? 49.219 -34.575 -3.127 1.00 65.00 281 VAL A CA 1
ATOM 2236 C C . VAL A 1 281 ? 47.827 -34.014 -3.443 1.00 65.00 281 VAL A C 1
ATOM 2238 O O . VAL A 1 281 ? 47.211 -34.428 -4.423 1.00 65.00 281 VAL A O 1
ATOM 2241 N N . PHE A 1 282 ? 47.357 -33.021 -2.679 1.00 59.59 282 PHE A N 1
ATOM 2242 C CA . PHE A 1 282 ? 46.072 -32.363 -2.940 1.00 59.59 282 PHE A CA 1
ATOM 2243 C C . PHE A 1 282 ? 46.053 -31.592 -4.265 1.00 59.59 282 PHE A C 1
ATOM 2245 O O . PHE A 1 282 ? 45.065 -31.660 -4.990 1.00 59.59 282 PHE A O 1
ATOM 2252 N N . VAL A 1 283 ? 47.142 -30.901 -4.614 1.00 67.19 283 VAL A N 1
ATOM 2253 C CA . VAL A 1 283 ? 47.235 -30.161 -5.884 1.00 67.19 283 VAL A CA 1
ATOM 2254 C C . VAL A 1 283 ? 47.260 -31.116 -7.080 1.00 67.19 283 VAL A C 1
ATOM 2256 O O . VAL A 1 283 ? 46.569 -30.869 -8.064 1.00 67.19 283 VAL A O 1
ATOM 2259 N N . VAL A 1 284 ? 47.979 -32.239 -6.989 1.00 71.00 284 VAL A N 1
ATOM 2260 C CA . VAL A 1 284 ? 48.010 -33.241 -8.068 1.00 71.00 284 VAL A CA 1
ATOM 2261 C C . VAL A 1 284 ? 46.642 -33.907 -8.248 1.00 71.00 284 VAL A C 1
ATOM 2263 O O . VAL A 1 284 ? 46.163 -34.002 -9.376 1.00 71.00 284 VAL A O 1
ATOM 2266 N N . LEU A 1 285 ? 45.967 -34.296 -7.159 1.00 61.97 285 LEU A N 1
ATOM 2267 C CA . LEU A 1 285 ? 44.616 -34.873 -7.228 1.00 61.97 285 LEU A CA 1
ATOM 2268 C C . LEU A 1 285 ? 43.588 -33.882 -7.795 1.00 61.97 285 LEU A C 1
ATOM 2270 O O . LEU A 1 285 ? 42.719 -34.276 -8.570 1.00 61.97 285 LEU A O 1
ATOM 2274 N N . PHE A 1 286 ? 43.718 -32.593 -7.472 1.00 61.34 286 PHE A N 1
ATOM 2275 C CA . PHE A 1 286 ? 42.849 -31.542 -7.998 1.00 61.34 286 PHE A CA 1
ATOM 2276 C C . PHE A 1 286 ? 43.052 -31.311 -9.505 1.00 61.34 286 PHE A C 1
ATOM 2278 O O . PHE A 1 286 ? 42.082 -31.147 -10.242 1.00 61.34 286 PHE A O 1
ATOM 2285 N N . VAL A 1 287 ? 44.295 -31.369 -9.993 1.00 69.31 287 VAL A N 1
ATOM 2286 C CA . VAL A 1 287 ? 44.594 -31.243 -11.430 1.00 69.31 287 VAL A CA 1
ATOM 2287 C C . VAL A 1 287 ? 44.106 -32.467 -12.215 1.00 69.31 287 VAL A C 1
ATOM 2289 O O . VAL A 1 287 ? 43.517 -32.303 -13.281 1.00 69.31 287 VAL A O 1
ATOM 2292 N N . VAL A 1 288 ? 44.257 -33.684 -11.679 1.00 63.81 288 VAL A N 1
ATOM 2293 C CA . VAL A 1 288 ? 43.715 -34.907 -12.306 1.00 63.81 288 VAL A CA 1
ATOM 2294 C C . VAL A 1 288 ? 42.184 -34.866 -12.367 1.00 63.81 288 VAL A C 1
ATOM 2296 O O . VAL A 1 288 ? 41.599 -35.213 -13.393 1.00 63.81 288 VAL A O 1
ATOM 2299 N N . PHE A 1 289 ? 41.530 -34.373 -11.310 1.00 57.50 289 PHE A N 1
ATOM 2300 C CA . PHE A 1 289 ? 40.081 -34.178 -11.285 1.00 57.50 289 PHE A CA 1
ATOM 2301 C C . PHE A 1 289 ? 39.614 -33.176 -12.356 1.00 57.50 289 PHE A C 1
ATOM 2303 O O . PHE A 1 289 ? 38.650 -33.450 -13.068 1.00 57.50 289 PHE A O 1
ATOM 2310 N N . LEU A 1 290 ? 40.329 -32.060 -12.540 1.00 51.94 290 LEU A N 1
ATOM 2311 C CA . LEU A 1 290 ? 40.008 -31.066 -13.572 1.00 51.94 290 LEU A CA 1
ATOM 2312 C C . LEU A 1 290 ? 40.186 -31.606 -15.000 1.00 51.94 290 LEU A C 1
ATOM 2314 O O . LEU A 1 290 ? 39.354 -31.332 -15.861 1.00 51.94 290 LEU A O 1
ATOM 2318 N N . ILE A 1 291 ? 41.215 -32.419 -15.252 1.00 51.84 291 ILE A N 1
ATOM 2319 C CA . ILE A 1 291 ? 41.439 -33.039 -16.570 1.00 51.84 291 ILE A CA 1
ATOM 2320 C C . ILE A 1 291 ? 40.346 -34.078 -16.885 1.00 51.84 291 ILE A C 1
ATOM 2322 O O . ILE A 1 291 ? 39.915 -34.198 -18.036 1.00 51.84 291 ILE A O 1
ATOM 2326 N N . HIS A 1 292 ? 39.830 -34.782 -15.871 1.00 47.78 292 HIS A N 1
ATOM 2327 C CA . HIS A 1 292 ? 38.742 -35.745 -16.055 1.00 47.78 292 HIS A CA 1
ATOM 2328 C C . HIS A 1 292 ? 37.391 -35.070 -16.361 1.00 47.78 292 HIS A C 1
ATOM 2330 O O . HIS A 1 292 ? 36.634 -35.576 -17.186 1.00 47.78 292 HIS A O 1
ATOM 2336 N N . GLN A 1 293 ? 37.121 -33.893 -15.781 1.00 47.00 293 GLN A N 1
ATOM 2337 C CA . GLN A 1 293 ? 35.897 -33.117 -16.042 1.00 47.00 293 GLN A CA 1
ATOM 2338 C C . GLN A 1 293 ? 35.848 -32.519 -17.459 1.00 47.00 293 GLN A C 1
ATOM 2340 O O . GLN A 1 293 ? 34.768 -32.349 -18.017 1.00 47.00 293 GLN A O 1
ATOM 2345 N N . ILE A 1 294 ? 37.002 -32.252 -18.078 1.00 46.81 294 ILE A N 1
ATOM 2346 C CA . ILE A 1 294 ? 37.078 -31.687 -19.439 1.00 46.81 294 ILE A CA 1
ATOM 2347 C C . ILE A 1 294 ? 36.900 -32.771 -20.524 1.00 46.81 294 ILE A C 1
ATOM 2349 O O . ILE A 1 294 ? 36.562 -32.461 -21.663 1.00 46.81 294 ILE A O 1
ATOM 2353 N N . SER A 1 295 ? 37.037 -34.057 -20.179 1.00 43.16 295 SER A N 1
ATOM 2354 C CA . SER A 1 295 ? 36.947 -35.169 -21.143 1.00 43.16 295 SER A CA 1
ATOM 2355 C C . SER A 1 295 ? 35.546 -35.795 -21.285 1.00 43.16 295 SER A C 1
ATOM 2357 O O . SER A 1 295 ? 35.396 -36.743 -22.049 1.00 43.16 295 SER A O 1
ATOM 2359 N N . PHE A 1 296 ? 34.512 -35.283 -20.597 1.00 40.12 296 PHE A N 1
ATOM 2360 C CA . PHE A 1 296 ? 33.149 -35.855 -20.623 1.00 40.12 296 PHE A CA 1
ATOM 2361 C C . PHE A 1 296 ? 32.052 -34.978 -21.252 1.00 40.12 296 PHE A C 1
ATOM 2363 O O . PHE A 1 296 ? 30.878 -35.340 -21.209 1.00 40.12 296 PHE A O 1
ATOM 2370 N N . THR A 1 297 ? 32.398 -33.882 -21.929 1.00 37.81 297 THR A N 1
ATOM 2371 C CA . THR A 1 297 ? 31.431 -33.091 -22.714 1.00 37.81 297 THR A CA 1
ATOM 2372 C C . THR A 1 297 ? 31.787 -33.083 -24.196 1.00 37.81 297 THR A C 1
ATOM 2374 O O . THR A 1 297 ? 32.098 -32.045 -24.767 1.00 37.81 297 THR A O 1
ATOM 2377 N N . THR A 1 298 ? 31.763 -34.253 -24.832 1.00 34.12 298 THR A N 1
ATOM 2378 C CA . THR A 1 298 ? 31.651 -34.387 -26.294 1.00 34.12 298 THR A CA 1
ATOM 2379 C C . THR A 1 298 ? 30.944 -35.701 -26.634 1.00 34.12 298 THR A C 1
ATOM 2381 O O . THR A 1 298 ? 31.565 -36.754 -26.715 1.00 34.12 298 THR A O 1
ATOM 2384 N N . ILE A 1 299 ? 29.626 -35.647 -26.852 1.00 34.72 299 ILE A N 1
ATOM 2385 C CA . ILE A 1 299 ? 28.895 -36.674 -27.610 1.00 34.72 299 ILE A CA 1
ATOM 2386 C C . ILE A 1 299 ? 28.041 -35.942 -28.661 1.00 34.72 299 ILE A C 1
ATOM 2388 O O . ILE A 1 299 ? 27.260 -35.066 -28.286 1.00 34.72 299 ILE A O 1
ATOM 2392 N N . PRO A 1 300 ? 28.197 -36.247 -29.963 1.00 33.50 300 PRO A N 1
ATOM 2393 C CA . PRO A 1 300 ? 27.483 -35.578 -31.041 1.00 33.50 300 PRO A CA 1
ATOM 2394 C C . PRO A 1 300 ? 26.078 -36.152 -31.269 1.00 33.50 300 PRO A C 1
ATOM 2396 O O . PRO A 1 300 ? 25.811 -37.337 -31.065 1.00 33.50 300 PRO A O 1
ATOM 2399 N N . SER A 1 301 ? 25.194 -35.274 -31.736 1.00 30.97 301 SER A N 1
ATOM 2400 C CA . SER A 1 301 ? 23.807 -35.520 -32.123 1.00 30.97 301 SER A CA 1
ATOM 2401 C C . SER A 1 301 ? 23.684 -36.464 -33.328 1.00 30.97 301 SER A C 1
ATOM 2403 O O . SER A 1 301 ? 24.402 -36.336 -34.320 1.00 30.97 301 SER A O 1
ATOM 2405 N N . LYS A 1 302 ? 22.710 -37.384 -33.280 1.00 29.02 302 LYS A N 1
ATOM 2406 C CA . LYS A 1 302 ? 22.175 -38.067 -34.466 1.00 29.02 302 LYS A CA 1
ATOM 2407 C C . LYS A 1 302 ? 20.740 -37.612 -34.696 1.00 29.02 302 LYS A C 1
ATOM 2409 O O . LYS A 1 302 ? 19.866 -37.807 -33.857 1.00 29.02 302 LYS A O 1
ATOM 2414 N N . SER A 1 303 ? 20.548 -36.988 -35.847 1.00 29.42 303 SER A N 1
ATOM 2415 C CA . SER A 1 303 ? 19.283 -36.565 -36.424 1.00 29.42 303 SER A CA 1
ATOM 2416 C C . SER A 1 303 ? 18.410 -37.761 -36.802 1.00 29.42 303 SER A C 1
ATOM 2418 O O . SER A 1 303 ? 18.885 -38.749 -37.357 1.00 29.42 303 SER A O 1
ATOM 2420 N N . THR A 1 304 ? 17.106 -37.636 -36.569 1.00 27.31 304 THR A N 1
ATOM 2421 C CA . THR A 1 304 ? 16.086 -38.385 -37.309 1.00 27.31 304 THR A CA 1
ATOM 2422 C C . THR A 1 304 ? 15.008 -37.408 -37.754 1.00 27.31 304 THR A C 1
ATOM 2424 O O . THR A 1 304 ? 14.289 -36.812 -36.960 1.00 27.31 304 THR A O 1
ATOM 2427 N N . SER A 1 305 ? 14.976 -37.198 -39.064 1.00 27.39 305 SER A N 1
ATOM 2428 C CA . SER A 1 305 ? 13.956 -36.471 -39.805 1.00 27.39 305 SER A CA 1
ATOM 2429 C C . SER A 1 305 ? 12.658 -37.274 -39.833 1.00 27.39 305 SER A C 1
ATOM 2431 O O . SER A 1 305 ? 12.666 -38.421 -40.279 1.00 27.39 305 SER A O 1
ATOM 2433 N N . SER A 1 306 ? 11.541 -36.657 -39.453 1.00 28.16 306 SER A N 1
ATOM 2434 C CA . SER A 1 306 ? 10.220 -37.106 -39.892 1.00 28.16 306 SER A CA 1
ATOM 2435 C C . SER A 1 306 ? 9.502 -35.941 -40.565 1.00 28.16 306 SER A C 1
ATOM 2437 O O . SER A 1 306 ? 9.218 -34.902 -39.978 1.00 28.16 306 SER A O 1
ATOM 2439 N N . SER A 1 307 ? 9.321 -36.114 -41.867 1.00 26.66 307 SER A N 1
ATOM 2440 C CA . SER A 1 307 ? 8.535 -35.292 -42.773 1.00 26.66 307 SER A CA 1
ATOM 2441 C C . SER A 1 307 ? 7.045 -35.463 -42.498 1.00 26.66 307 SER A C 1
ATOM 2443 O O . SER A 1 307 ? 6.576 -36.587 -42.315 1.00 26.66 307 SER A O 1
ATOM 2445 N N . SER A 1 308 ? 6.279 -34.378 -42.564 1.00 27.69 308 SER A N 1
ATOM 2446 C CA . SER A 1 308 ? 4.825 -34.413 -42.755 1.00 27.69 308 SER A CA 1
ATOM 2447 C C . SER A 1 308 ? 4.375 -33.178 -43.547 1.00 27.69 308 SER A C 1
ATOM 2449 O O . SER A 1 308 ? 5.084 -32.171 -43.541 1.00 27.69 308 SER A O 1
ATOM 2451 N N . PRO A 1 309 ? 3.283 -33.287 -44.321 1.00 30.72 309 PRO A N 1
ATOM 2452 C CA . PRO A 1 309 ? 3.229 -32.751 -45.675 1.00 30.72 309 PRO A CA 1
ATOM 2453 C C . PRO A 1 309 ? 2.521 -31.398 -45.803 1.00 30.72 309 PRO A C 1
ATOM 2455 O O . PRO A 1 309 ? 1.692 -31.002 -44.989 1.00 30.72 309 PRO A O 1
ATOM 2458 N N . SER A 1 310 ? 2.849 -30.748 -46.916 1.00 25.00 310 SER A N 1
ATOM 2459 C CA . SER A 1 310 ? 2.159 -29.636 -47.561 1.00 25.00 310 SER A CA 1
ATOM 2460 C C . SER A 1 310 ? 0.649 -29.852 -47.696 1.00 25.00 310 SER A C 1
ATOM 2462 O O . SER A 1 310 ? 0.225 -30.896 -48.196 1.00 25.00 310 SER A O 1
ATOM 2464 N N . PHE A 1 311 ? -0.137 -28.821 -47.380 1.00 26.83 311 PHE A N 1
ATOM 2465 C CA . PHE A 1 311 ? -1.489 -28.666 -47.910 1.00 26.83 311 PHE A CA 1
ATOM 2466 C C . PHE A 1 311 ? -1.623 -27.339 -48.651 1.00 26.83 311 PHE A C 1
ATOM 2468 O O . PHE A 1 311 ? -1.278 -26.272 -48.146 1.00 26.83 311 PHE A O 1
ATOM 2475 N N . ASP A 1 312 ? -2.082 -27.489 -49.888 1.00 26.41 312 ASP A N 1
ATOM 2476 C CA . ASP A 1 312 ? -2.228 -26.482 -50.919 1.00 26.41 312 ASP A CA 1
ATOM 2477 C C . ASP A 1 312 ? -3.400 -25.526 -50.691 1.00 26.41 312 ASP A C 1
ATOM 2479 O O . ASP A 1 312 ? -4.400 -25.821 -50.037 1.00 26.41 312 ASP A O 1
ATOM 2483 N N . SER A 1 313 ? -3.245 -24.382 -51.347 1.00 25.70 313 SER A N 1
ATOM 2484 C CA . SER A 1 313 ? -4.197 -23.288 -51.500 1.00 25.70 313 SER A CA 1
ATOM 2485 C C . SER A 1 313 ? -5.579 -23.723 -52.003 1.00 25.70 313 SER A C 1
ATOM 2487 O O . SER A 1 313 ? -5.694 -24.375 -53.039 1.00 25.70 313 SER A O 1
ATOM 2489 N N . ALA A 1 314 ? -6.636 -23.186 -51.387 1.00 25.75 314 ALA A N 1
ATOM 2490 C CA . ALA A 1 314 ? -7.947 -23.043 -52.017 1.00 25.75 314 ALA A CA 1
ATOM 2491 C C . ALA A 1 314 ? -8.222 -21.558 -52.303 1.00 25.75 314 ALA A C 1
ATOM 2493 O O . ALA A 1 314 ? -8.492 -20.746 -51.421 1.00 25.75 314 ALA A O 1
ATOM 2494 N N . ARG A 1 315 ? -8.109 -21.227 -53.589 1.00 25.78 315 ARG A N 1
ATOM 2495 C CA . ARG A 1 315 ? -8.454 -19.967 -54.249 1.00 25.78 315 ARG A CA 1
ATOM 2496 C C . ARG A 1 315 ? -9.981 -19.865 -54.376 1.00 25.78 315 ARG A C 1
ATOM 2498 O O . ARG A 1 315 ? -10.582 -20.738 -54.994 1.00 25.78 315 ARG A O 1
ATOM 2505 N N . ILE A 1 316 ? -10.585 -18.771 -53.908 1.00 26.70 316 ILE A N 1
ATOM 2506 C CA . ILE A 1 316 ? -11.929 -18.338 -54.332 1.00 26.70 316 ILE A CA 1
ATOM 2507 C C . ILE A 1 316 ? -11.797 -17.013 -55.093 1.00 26.70 316 ILE A C 1
ATOM 2509 O O . ILE A 1 316 ? -11.062 -16.113 -54.697 1.00 26.70 316 ILE A O 1
ATOM 2513 N N . ARG A 1 317 ? -12.465 -16.964 -56.247 1.00 25.48 317 AR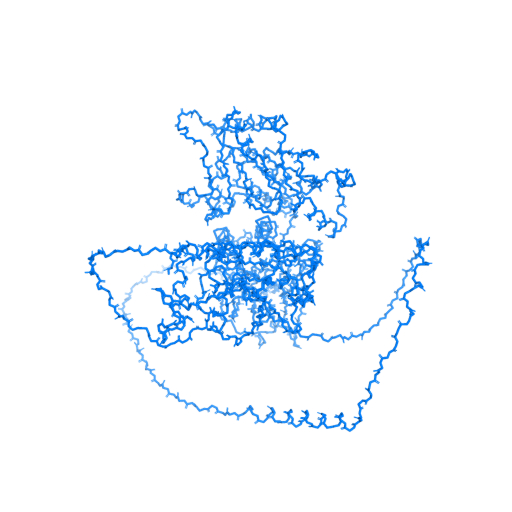G A N 1
ATOM 2514 C CA . ARG A 1 317 ? -12.482 -15.915 -57.273 1.00 25.48 317 ARG A CA 1
ATOM 2515 C C . ARG A 1 317 ? -13.871 -15.268 -57.290 1.00 25.48 317 ARG A C 1
ATOM 2517 O O . ARG A 1 317 ? -14.841 -16.012 -57.313 1.00 25.48 317 ARG A O 1
ATOM 2524 N N . SER A 1 318 ? -13.923 -13.937 -57.361 1.00 25.19 318 SER A N 1
ATOM 2525 C CA . SER A 1 318 ? -14.898 -13.074 -58.077 1.00 25.19 318 SER A CA 1
ATOM 2526 C C . SER A 1 318 ? -14.610 -11.624 -57.660 1.00 25.19 318 SER A C 1
ATOM 2528 O O . SER A 1 318 ? -14.203 -11.412 -56.527 1.00 25.19 318 SER A O 1
ATOM 2530 N N . GLU A 1 319 ? -14.773 -10.559 -58.436 1.00 26.23 319 GLU A N 1
ATOM 2531 C CA . GLU A 1 319 ? -15.155 -10.327 -59.829 1.00 26.23 319 GLU A CA 1
ATOM 2532 C C . GLU A 1 319 ? -14.875 -8.836 -60.106 1.00 26.23 319 GLU A C 1
ATOM 2534 O O . GLU A 1 319 ? -14.782 -8.025 -59.185 1.00 26.23 319 GLU A O 1
ATOM 2539 N N . SER A 1 320 ? -14.693 -8.490 -61.373 1.00 27.39 320 SER A N 1
ATOM 2540 C CA . SER A 1 320 ? -14.336 -7.162 -61.878 1.00 27.39 320 SER A CA 1
ATOM 2541 C C . SER A 1 320 ? -15.539 -6.261 -62.174 1.00 27.39 320 SER A C 1
ATOM 2543 O O . SER A 1 320 ? -16.542 -6.737 -62.697 1.00 27.39 320 SER A O 1
ATOM 2545 N N . GLY A 1 321 ? -15.341 -4.951 -62.001 1.00 25.69 321 GLY A N 1
ATOM 2546 C CA . GLY A 1 321 ? -16.148 -3.850 -62.559 1.00 25.69 321 GLY A CA 1
ATOM 2547 C C . GLY A 1 321 ? -16.081 -2.629 -61.630 1.00 25.69 321 GLY A C 1
ATOM 2548 O O . GLY A 1 321 ? -16.059 -2.796 -60.421 1.00 25.69 321 GLY A O 1
ATOM 2549 N N . GLU A 1 322 ? -16.032 -1.368 -62.042 1.00 25.75 322 GLU A N 1
ATOM 2550 C CA . GLU A 1 322 ? -15.740 -0.704 -63.309 1.00 25.75 322 GLU A CA 1
ATOM 2551 C C . GLU A 1 322 ? -15.397 0.766 -62.946 1.00 25.75 322 GLU A C 1
ATOM 2553 O O . GLU A 1 322 ? -15.729 1.262 -61.868 1.00 25.75 322 GLU A O 1
ATOM 2558 N N . THR A 1 323 ? -14.664 1.445 -63.819 1.00 26.36 323 THR A N 1
ATOM 2559 C CA . THR A 1 323 ? -14.030 2.762 -63.635 1.00 26.36 323 THR A CA 1
ATOM 2560 C C . THR A 1 323 ? -14.993 3.952 -63.559 1.00 26.36 323 THR A C 1
ATOM 2562 O O . THR A 1 323 ? -15.917 4.055 -64.356 1.00 26.36 323 THR A O 1
ATOM 2565 N N . THR A 1 324 ? -14.658 4.971 -62.758 1.00 26.55 324 THR A N 1
ATOM 2566 C CA . THR A 1 324 ? -14.910 6.381 -63.128 1.00 26.55 324 THR A CA 1
ATOM 2567 C C . THR A 1 324 ? -13.806 7.308 -62.616 1.00 26.55 324 THR A C 1
ATOM 2569 O O . THR A 1 324 ? -13.382 7.251 -61.466 1.00 26.55 324 THR A O 1
ATOM 2572 N N . GLN A 1 325 ? -13.308 8.129 -63.539 1.00 26.98 325 GLN A N 1
ATOM 2573 C CA . GLN A 1 325 ? -12.246 9.119 -63.387 1.00 26.98 325 GLN A CA 1
ATOM 2574 C C . GLN A 1 325 ? -12.745 10.377 -62.663 1.00 26.98 325 GLN A C 1
ATOM 2576 O O . GLN A 1 325 ? -13.867 10.802 -62.923 1.00 26.98 325 GLN A O 1
ATOM 2581 N N . LEU A 1 326 ? -11.868 11.073 -61.925 1.00 26.41 326 LEU A N 1
ATOM 2582 C CA . LEU A 1 326 ? -11.835 12.540 -61.979 1.00 26.41 326 LEU A CA 1
ATOM 2583 C C . LEU A 1 326 ? -10.453 13.129 -61.618 1.00 26.41 326 LEU A C 1
ATOM 2585 O O . LEU A 1 326 ? -9.942 12.955 -60.519 1.00 26.41 326 LEU A O 1
ATOM 2589 N N . ALA A 1 327 ? -9.915 13.859 -62.598 1.00 27.61 327 ALA A N 1
ATOM 2590 C CA . ALA A 1 327 ? -9.066 15.052 -62.528 1.00 27.61 327 ALA A CA 1
ATOM 2591 C C . ALA A 1 327 ? -7.750 15.046 -61.716 1.00 27.61 327 ALA A C 1
ATOM 2593 O O . ALA A 1 327 ? -7.685 15.269 -60.512 1.00 27.61 327 ALA A O 1
ATOM 2594 N N . THR A 1 328 ? -6.659 14.997 -62.479 1.00 29.39 328 THR A N 1
ATOM 2595 C CA . THR A 1 328 ? -5.309 15.440 -62.125 1.00 29.39 328 THR A CA 1
ATOM 2596 C C . THR A 1 328 ? -5.251 16.935 -61.776 1.00 29.39 328 THR A C 1
ATOM 2598 O O . THR A 1 328 ? -5.542 17.773 -62.632 1.00 29.39 328 THR A O 1
ATOM 2601 N N . SER A 1 329 ? -4.732 17.284 -60.594 1.00 28.33 329 SER A N 1
ATOM 2602 C CA . SER A 1 329 ? -4.122 18.599 -60.348 1.00 28.33 329 SER A CA 1
ATOM 2603 C C . SER A 1 329 ? -2.669 18.434 -59.903 1.00 28.33 329 SER A C 1
ATOM 2605 O O . SER A 1 329 ? -2.359 17.763 -58.921 1.00 28.33 329 SER A O 1
ATOM 2607 N N . ARG A 1 330 ? -1.791 19.047 -60.687 1.00 31.88 330 ARG A N 1
ATOM 2608 C CA . ARG A 1 330 ? -0.331 19.033 -60.636 1.00 31.88 330 ARG A CA 1
ATOM 2609 C C . ARG A 1 330 ? 0.163 19.830 -59.417 1.00 31.88 330 ARG A C 1
ATOM 2611 O O . ARG A 1 330 ? 0.145 21.057 -59.462 1.00 31.88 330 ARG A O 1
ATOM 2618 N N . TRP A 1 331 ? 0.658 19.167 -58.372 1.00 26.59 331 TRP A N 1
ATOM 2619 C CA . TRP A 1 331 ? 1.428 19.827 -57.310 1.00 26.59 331 TRP A CA 1
ATOM 2620 C C . TRP A 1 331 ? 2.920 19.605 -57.551 1.00 26.59 331 TRP A C 1
ATOM 2622 O O . TRP A 1 331 ? 3.388 18.476 -57.687 1.00 26.59 331 TRP A O 1
ATOM 2632 N N . ARG A 1 332 ? 3.656 20.712 -57.695 1.00 30.98 332 ARG A N 1
ATOM 2633 C CA . ARG A 1 332 ? 5.114 20.725 -57.851 1.00 30.98 332 ARG A CA 1
ATOM 2634 C C . ARG A 1 332 ? 5.748 20.165 -56.580 1.00 30.98 332 ARG A C 1
ATOM 2636 O O . ARG A 1 332 ? 5.409 20.614 -55.491 1.00 30.98 332 ARG A O 1
ATOM 2643 N N . VAL A 1 333 ? 6.681 19.233 -56.744 1.00 34.97 333 VAL A N 1
ATOM 2644 C CA . VAL A 1 333 ? 7.521 18.692 -55.669 1.00 34.97 333 VAL A CA 1
ATOM 2645 C C . VAL A 1 333 ? 8.403 19.819 -55.114 1.00 34.97 333 VAL A C 1
ATOM 2647 O O . VAL A 1 333 ? 9.201 20.371 -55.877 1.00 34.97 333 VAL A O 1
ATOM 2650 N N . PRO A 1 334 ? 8.301 20.184 -53.824 1.00 33.91 334 PRO A N 1
ATOM 2651 C CA . PRO A 1 334 ? 9.340 20.951 -53.159 1.00 33.91 334 PRO A CA 1
ATOM 2652 C C . PRO A 1 334 ? 10.532 20.023 -52.926 1.00 33.91 334 PRO A C 1
ATOM 2654 O O . PRO A 1 334 ? 10.375 18.895 -52.462 1.00 33.91 334 PRO A O 1
ATOM 2657 N N . ILE A 1 335 ? 11.718 20.503 -53.285 1.00 41.72 335 ILE A N 1
ATOM 2658 C CA . ILE A 1 335 ? 13.006 19.863 -53.012 1.00 41.72 335 ILE A CA 1
ATOM 2659 C C . ILE A 1 335 ? 13.036 19.459 -51.530 1.00 41.72 335 ILE A C 1
ATOM 2661 O O . ILE A 1 335 ? 12.883 20.315 -50.660 1.00 41.72 335 ILE A O 1
ATOM 2665 N N . LEU A 1 336 ? 13.189 18.156 -51.255 1.00 33.97 336 LEU A N 1
ATOM 2666 C CA . LEU A 1 336 ? 13.346 17.634 -49.899 1.00 33.97 336 LEU A CA 1
ATOM 2667 C C . LEU A 1 336 ? 14.564 18.311 -49.261 1.00 33.97 336 LEU A C 1
ATOM 2669 O O . LEU A 1 336 ? 15.701 18.091 -49.679 1.00 33.97 336 LEU A O 1
ATOM 2673 N N . HIS A 1 337 ? 14.323 19.104 -48.221 1.00 39.00 337 HIS A N 1
ATOM 2674 C CA . HIS A 1 337 ? 15.338 19.325 -47.205 1.00 39.00 337 HIS A CA 1
ATOM 2675 C C . HIS A 1 337 ? 15.749 17.957 -46.632 1.00 39.00 337 HIS A C 1
ATOM 2677 O O . HIS A 1 337 ? 14.891 17.072 -46.521 1.00 39.00 337 HIS A O 1
ATOM 2683 N N . PRO A 1 338 ? 17.032 17.747 -46.281 1.00 43.47 338 PRO A N 1
ATOM 2684 C CA . PRO A 1 338 ? 17.422 16.554 -45.541 1.00 43.47 338 PRO A CA 1
ATOM 2685 C C . PRO A 1 338 ? 16.528 16.435 -44.297 1.00 43.47 338 PRO A C 1
ATOM 2687 O O . PRO A 1 338 ? 16.186 17.469 -43.708 1.00 43.47 338 PRO A O 1
ATOM 2690 N N . PRO A 1 339 ? 16.099 15.216 -43.920 1.00 38.62 339 PRO A N 1
ATOM 2691 C CA . PRO A 1 339 ? 15.253 15.040 -42.752 1.00 38.62 339 PRO A CA 1
ATOM 2692 C C . PRO A 1 339 ? 15.934 15.695 -41.543 1.00 38.62 339 PRO A C 1
ATOM 2694 O O . PRO A 1 339 ? 17.166 15.627 -41.440 1.00 38.62 339 PRO A O 1
ATOM 2697 N N . PRO A 1 340 ? 15.173 16.354 -40.649 1.00 39.84 340 PRO A N 1
ATOM 2698 C CA . PRO A 1 340 ? 15.739 16.863 -39.408 1.00 39.84 340 PRO A CA 1
ATOM 2699 C C . PRO A 1 340 ? 16.500 15.725 -38.725 1.00 39.84 340 PRO A C 1
ATOM 2701 O O . PRO A 1 340 ? 16.048 14.576 -38.764 1.00 39.84 340 PRO A O 1
ATOM 2704 N N . ALA A 1 341 ? 17.679 16.038 -38.176 1.00 41.88 341 ALA A N 1
ATOM 2705 C CA . ALA A 1 341 ? 18.517 15.079 -37.464 1.00 41.88 341 ALA A CA 1
ATOM 2706 C C . ALA A 1 341 ? 17.630 14.217 -36.559 1.00 41.88 341 ALA A C 1
ATOM 2708 O O . ALA A 1 341 ? 16.845 14.762 -35.778 1.00 41.88 341 ALA A O 1
ATOM 2709 N N . GLN A 1 342 ? 17.693 12.891 -36.727 1.00 52.25 342 GLN A N 1
ATOM 2710 C CA . GLN A 1 342 ? 16.907 11.997 -35.885 1.00 52.25 342 GLN A CA 1
ATOM 2711 C C . GLN A 1 342 ? 17.202 12.331 -34.418 1.00 52.25 342 GLN A C 1
ATOM 2713 O O . GLN A 1 342 ? 18.368 12.588 -34.098 1.00 52.25 342 GLN A O 1
ATOM 2718 N N . PRO A 1 343 ? 16.177 12.385 -33.545 1.00 54.97 343 PRO A N 1
ATOM 2719 C CA . PRO A 1 343 ? 16.403 12.634 -32.130 1.00 54.97 343 PRO A CA 1
ATOM 2720 C C . PRO A 1 343 ? 17.459 11.643 -31.648 1.00 54.97 343 PRO A C 1
ATOM 2722 O O . PRO A 1 343 ? 17.355 10.447 -31.921 1.00 54.97 343 PRO A O 1
ATOM 2725 N N . SER A 1 344 ? 18.519 12.151 -31.018 1.00 61.62 344 SER A N 1
ATOM 2726 C CA . SER A 1 344 ? 19.637 11.318 -30.590 1.00 61.62 344 SER A CA 1
ATOM 2727 C C . SER A 1 344 ? 19.104 10.224 -29.671 1.00 61.62 344 SER A C 1
ATOM 2729 O O . SER A 1 344 ? 18.588 10.527 -28.588 1.00 61.62 344 SER A O 1
ATOM 2731 N N . GLN A 1 345 ? 19.221 8.970 -30.113 1.00 79.69 345 GLN A N 1
ATOM 2732 C CA . GLN A 1 345 ? 18.902 7.800 -29.308 1.00 79.69 345 GLN A CA 1
ATOM 2733 C C . GLN A 1 345 ? 19.793 7.851 -28.074 1.00 79.69 345 GLN A C 1
ATOM 2735 O O . GLN A 1 345 ? 21.005 7.675 -28.146 1.00 79.69 345 GLN A O 1
ATOM 2740 N N . THR A 1 346 ? 19.194 8.184 -26.937 1.00 89.69 346 THR A N 1
ATOM 2741 C CA . THR A 1 346 ? 19.928 8.453 -25.702 1.00 89.69 346 THR A CA 1
ATOM 2742 C C . THR A 1 346 ? 19.222 7.824 -24.520 1.00 89.69 346 THR A C 1
ATOM 2744 O O . THR A 1 346 ? 17.991 7.786 -24.448 1.00 89.69 346 THR A O 1
ATOM 2747 N N . ILE A 1 347 ? 20.033 7.341 -23.583 1.00 94.19 347 ILE A N 1
ATOM 2748 C CA . ILE A 1 347 ? 19.592 6.973 -22.244 1.00 94.19 347 ILE A CA 1
ATOM 2749 C C . ILE A 1 347 ? 19.786 8.214 -21.375 1.00 94.19 347 ILE A C 1
ATOM 2751 O O . ILE A 1 347 ? 20.887 8.759 -21.312 1.00 94.19 347 ILE A O 1
ATOM 2755 N N . SER A 1 348 ? 18.718 8.684 -20.738 1.00 95.00 348 SER A N 1
ATOM 2756 C CA . SER A 1 348 ? 18.749 9.846 -19.847 1.00 95.00 348 SER A CA 1
ATOM 2757 C C . SER A 1 348 ? 18.150 9.472 -18.502 1.00 95.00 348 SER A C 1
ATOM 2759 O O . SER A 1 348 ? 17.045 8.942 -18.464 1.00 95.00 348 SER A O 1
ATOM 2761 N N . CYS A 1 349 ? 18.862 9.740 -17.410 1.00 96.31 349 CYS A N 1
ATOM 2762 C CA . CYS A 1 349 ? 18.391 9.474 -16.055 1.00 96.31 349 CYS A CA 1
ATOM 2763 C C . CYS A 1 349 ? 18.276 10.773 -15.265 1.00 96.31 349 CYS A C 1
ATOM 2765 O O . CYS A 1 349 ? 19.263 11.480 -15.063 1.00 96.31 349 CYS A O 1
ATOM 2767 N N . ASN A 1 350 ? 17.075 11.059 -14.772 1.00 95.38 350 ASN A N 1
ATOM 2768 C CA . ASN A 1 350 ? 16.853 12.083 -13.773 1.00 95.38 350 ASN A CA 1
ATOM 2769 C C . ASN A 1 350 ? 16.990 11.468 -12.374 1.00 95.38 350 ASN A C 1
ATOM 2771 O O . ASN A 1 350 ? 16.185 10.629 -11.966 1.00 95.38 350 ASN A O 1
ATOM 2775 N N . ARG A 1 351 ? 18.017 11.921 -11.651 1.00 95.19 351 ARG A N 1
ATOM 2776 C CA . ARG A 1 351 ? 18.316 11.532 -10.268 1.00 95.19 351 ARG A CA 1
ATOM 2777 C C . ARG A 1 351 ? 18.329 12.722 -9.306 1.00 95.19 351 ARG A C 1
ATOM 2779 O O . ARG A 1 351 ? 18.924 12.619 -8.235 1.00 95.19 351 ARG A O 1
ATOM 2786 N N . SER A 1 352 ? 17.745 13.857 -9.697 1.00 94.44 352 SER A N 1
ATOM 2787 C CA . SER A 1 352 ? 17.741 15.074 -8.875 1.00 94.44 352 SER A CA 1
ATOM 2788 C C . SER A 1 352 ? 16.842 14.962 -7.647 1.00 94.44 352 SER A C 1
ATOM 2790 O O . SER A 1 352 ? 17.054 15.681 -6.678 1.00 94.44 352 SER A O 1
ATOM 2792 N N . SER A 1 353 ? 15.850 14.070 -7.688 1.00 92.19 353 SER A N 1
ATOM 2793 C CA . SER A 1 353 ? 14.990 13.789 -6.548 1.00 92.19 353 SER A CA 1
ATOM 2794 C C . SER A 1 353 ? 15.729 12.963 -5.494 1.00 92.19 353 SER A C 1
ATOM 2796 O O . SER A 1 353 ? 16.420 11.985 -5.808 1.00 92.19 353 SER A O 1
ATOM 2798 N N . ASP A 1 354 ? 15.522 13.321 -4.229 1.00 86.88 354 ASP A N 1
ATOM 2799 C CA . ASP A 1 354 ? 15.961 12.525 -3.080 1.00 86.88 354 ASP A CA 1
ATOM 2800 C C . ASP A 1 354 ? 15.100 11.266 -2.901 1.00 86.88 354 ASP A C 1
ATOM 2802 O O . ASP A 1 354 ? 15.494 10.329 -2.203 1.00 86.88 354 ASP A O 1
ATOM 2806 N N . THR A 1 355 ? 13.923 11.224 -3.541 1.00 84.88 355 THR A N 1
ATOM 2807 C CA . THR A 1 355 ? 12.911 10.198 -3.290 1.00 84.88 355 THR A CA 1
ATOM 2808 C C . THR A 1 355 ? 12.839 9.092 -4.337 1.00 84.88 355 THR A C 1
ATOM 2810 O O . THR A 1 355 ? 12.531 7.942 -4.012 1.00 84.88 355 THR A O 1
ATOM 2813 N N . TYR A 1 356 ? 13.184 9.393 -5.583 1.00 94.38 356 TYR A N 1
ATOM 2814 C CA . TYR A 1 356 ? 13.079 8.454 -6.695 1.00 94.38 356 TYR A CA 1
ATOM 2815 C C . TYR A 1 356 ? 14.128 8.738 -7.772 1.00 94.38 356 TYR A C 1
ATOM 2817 O O . TYR A 1 356 ? 14.685 9.831 -7.844 1.00 94.38 356 TYR A O 1
ATOM 2825 N N . ASP A 1 357 ? 14.352 7.751 -8.635 1.00 96.38 357 ASP A N 1
ATOM 2826 C CA . ASP A 1 357 ? 15.087 7.905 -9.888 1.00 96.38 357 ASP A CA 1
ATOM 2827 C C . ASP A 1 357 ? 14.167 7.511 -11.047 1.00 96.38 357 ASP A C 1
ATOM 2829 O O . ASP A 1 357 ? 13.403 6.548 -10.935 1.00 96.38 357 ASP A O 1
ATOM 2833 N N . VAL A 1 358 ? 14.253 8.237 -12.163 1.00 97.56 358 VAL A N 1
ATOM 2834 C CA . VAL A 1 358 ? 13.567 7.886 -13.415 1.00 97.56 358 VAL A CA 1
ATOM 2835 C C . VAL A 1 358 ? 14.552 7.971 -14.567 1.00 97.56 358 VAL A C 1
ATOM 2837 O O . VAL A 1 358 ? 15.254 8.969 -14.716 1.00 97.56 358 VAL A O 1
ATOM 2840 N N . CYS A 1 359 ? 14.584 6.942 -15.405 1.00 98.19 359 CYS A N 1
ATOM 2841 C CA . CYS A 1 359 ? 15.369 6.914 -16.631 1.00 98.19 359 CYS A CA 1
ATOM 2842 C C . CYS A 1 359 ? 14.476 6.727 -17.858 1.00 98.19 359 CYS A C 1
ATOM 2844 O O . CYS A 1 359 ? 13.477 6.017 -17.796 1.00 98.19 359 CYS A O 1
ATOM 2846 N N . THR A 1 360 ? 14.871 7.296 -18.992 1.00 97.25 360 THR A N 1
ATOM 2847 C CA . THR A 1 360 ? 14.191 7.134 -20.280 1.00 97.25 360 THR A CA 1
ATOM 2848 C C . THR A 1 360 ? 15.177 6.649 -21.336 1.00 97.25 360 THR A C 1
ATOM 2850 O O . THR A 1 360 ? 16.267 7.204 -21.481 1.00 97.25 360 THR A O 1
ATOM 2853 N N . LEU A 1 361 ? 14.780 5.617 -22.080 1.00 97.06 361 LEU A N 1
ATOM 2854 C CA . LEU A 1 361 ? 15.444 5.114 -23.277 1.00 97.06 361 LEU A CA 1
ATOM 2855 C C . LEU A 1 361 ? 14.700 5.691 -24.485 1.00 97.06 361 LEU A C 1
ATOM 2857 O O . LEU A 1 361 ? 13.638 5.198 -24.873 1.00 97.06 361 LEU A O 1
ATOM 2861 N N . ASN A 1 362 ? 15.240 6.770 -25.053 1.00 94.06 362 ASN A N 1
ATOM 2862 C CA . ASN A 1 362 ? 14.609 7.536 -26.130 1.00 94.06 362 ASN A CA 1
ATOM 2863 C C . ASN A 1 362 ? 14.848 6.889 -27.502 1.00 94.06 362 ASN A C 1
ATOM 2865 O O . ASN A 1 362 ? 15.542 7.443 -28.353 1.00 94.06 362 ASN A O 1
ATOM 2869 N N . GLY A 1 363 ? 14.300 5.696 -27.713 1.00 94.44 363 GLY A N 1
ATOM 2870 C CA . GLY A 1 363 ? 14.394 4.980 -28.982 1.00 94.44 363 GLY A CA 1
ATOM 2871 C C . GLY A 1 363 ? 14.092 3.491 -28.842 1.00 94.44 363 GLY A C 1
ATOM 2872 O O . GLY A 1 363 ? 13.795 3.032 -27.733 1.00 94.44 363 GLY A O 1
ATOM 2873 N N . PRO A 1 364 ? 14.177 2.730 -29.952 1.00 95.50 364 PRO A N 1
ATOM 2874 C CA . PRO A 1 364 ? 13.856 1.310 -29.962 1.00 95.50 364 PRO A CA 1
ATOM 2875 C C . PRO A 1 364 ? 14.583 0.586 -28.832 1.00 95.50 364 PRO A C 1
ATOM 2877 O O . PRO A 1 364 ? 15.800 0.696 -28.689 1.00 95.50 364 PRO A O 1
ATOM 2880 N N . THR A 1 365 ? 13.813 -0.101 -27.999 1.00 96.31 365 THR A N 1
ATOM 2881 C CA . THR A 1 365 ? 14.283 -0.709 -26.760 1.00 96.31 365 THR A CA 1
ATOM 2882 C C . THR A 1 365 ? 14.023 -2.203 -26.791 1.00 96.31 365 THR A C 1
ATOM 2884 O O . THR A 1 365 ? 12.904 -2.630 -27.065 1.00 96.31 365 THR A O 1
ATOM 2887 N N . ILE A 1 366 ? 15.042 -2.992 -26.471 1.00 96.44 366 ILE A N 1
ATOM 2888 C CA . ILE A 1 366 ? 14.961 -4.446 -26.354 1.00 96.44 366 ILE A CA 1
ATOM 2889 C C . ILE A 1 366 ? 15.153 -4.799 -24.887 1.00 96.44 366 ILE A C 1
ATOM 2891 O O . ILE A 1 366 ? 16.212 -4.554 -24.317 1.00 96.44 366 ILE A O 1
ATOM 2895 N N . LEU A 1 367 ? 14.119 -5.344 -24.263 1.00 97.62 367 LEU A N 1
ATOM 2896 C CA . LEU A 1 367 ? 14.149 -5.812 -22.889 1.00 97.62 367 LEU A CA 1
ATOM 2897 C C . LEU A 1 367 ? 14.407 -7.317 -22.882 1.00 97.62 367 LEU A C 1
ATOM 2899 O O . LEU A 1 367 ? 13.579 -8.088 -23.368 1.00 97.62 367 LEU A O 1
ATOM 2903 N N . ASP A 1 368 ? 15.541 -7.707 -22.309 1.00 95.88 368 ASP A N 1
ATOM 2904 C CA . ASP A 1 368 ? 15.899 -9.097 -22.042 1.00 95.88 368 ASP A CA 1
ATOM 2905 C C . ASP A 1 368 ? 15.692 -9.399 -20.545 1.00 95.88 368 ASP A C 1
ATOM 2907 O O . ASP A 1 368 ? 16.487 -8.955 -19.700 1.00 95.88 368 ASP A O 1
ATOM 2911 N N . PRO A 1 369 ? 14.628 -10.143 -20.189 1.00 94.69 369 PRO A N 1
ATOM 2912 C CA . PRO A 1 369 ? 14.343 -10.499 -18.803 1.00 94.69 369 PRO A CA 1
ATOM 2913 C C . PRO A 1 369 ? 15.382 -11.452 -18.203 1.00 94.69 369 PRO A C 1
ATOM 2915 O O . PRO A 1 369 ? 15.604 -11.431 -16.996 1.00 94.69 369 PRO A O 1
ATOM 2918 N N . THR A 1 370 ? 16.049 -12.275 -19.022 1.00 92.94 370 THR A N 1
ATOM 2919 C CA . THR A 1 370 ? 16.946 -13.341 -18.541 1.00 92.94 370 THR A CA 1
ATOM 2920 C C . THR A 1 370 ? 18.232 -12.797 -17.924 1.00 92.94 370 THR A C 1
ATOM 2922 O O . THR A 1 370 ? 18.824 -13.427 -17.044 1.00 92.94 370 THR A O 1
ATOM 2925 N N . VAL A 1 371 ? 18.638 -11.599 -18.351 1.00 92.75 371 VAL A N 1
ATOM 2926 C CA . VAL A 1 371 ? 19.803 -10.866 -17.840 1.00 92.75 371 VAL A CA 1
ATOM 2927 C C . VAL A 1 371 ? 19.424 -9.526 -17.202 1.00 92.75 371 VAL A C 1
ATOM 2929 O O . VAL A 1 371 ? 20.307 -8.712 -16.924 1.00 92.75 371 VAL A O 1
ATOM 2932 N N . SER A 1 372 ? 18.129 -9.271 -16.984 1.00 94.75 372 SER A N 1
ATOM 2933 C CA . SER A 1 372 ? 17.598 -8.021 -16.420 1.00 94.75 372 SER A CA 1
ATOM 2934 C C . SER A 1 372 ? 18.195 -6.767 -17.073 1.00 94.75 372 SER A C 1
ATOM 2936 O O . SER A 1 372 ? 18.685 -5.863 -16.385 1.00 94.75 372 SER A O 1
ATOM 2938 N N . THR A 1 373 ? 18.206 -6.724 -18.408 1.00 95.69 373 THR A N 1
ATOM 2939 C CA . THR A 1 373 ? 18.814 -5.620 -19.163 1.00 95.69 373 THR A CA 1
ATOM 2940 C C . THR A 1 373 ? 17.856 -5.055 -20.205 1.00 95.69 373 THR A C 1
ATOM 2942 O O . THR A 1 373 ? 17.267 -5.795 -20.989 1.00 95.69 373 THR A O 1
ATOM 2945 N N . ALA A 1 374 ? 17.723 -3.729 -20.225 1.00 96.81 374 ALA A N 1
ATOM 2946 C CA . ALA A 1 374 ? 17.059 -2.989 -21.289 1.00 96.81 374 ALA A CA 1
ATOM 2947 C C . ALA A 1 374 ? 18.117 -2.345 -22.196 1.00 96.81 374 ALA A C 1
ATOM 2949 O O . ALA A 1 374 ? 18.907 -1.504 -21.757 1.00 96.81 374 ALA A O 1
ATOM 2950 N N . TYR A 1 375 ? 18.129 -2.748 -23.462 1.00 95.06 375 TYR A N 1
ATOM 2951 C CA . TYR A 1 375 ? 19.039 -2.251 -24.482 1.00 95.06 375 TYR A CA 1
ATOM 2952 C C . TYR A 1 375 ? 18.363 -1.164 -25.309 1.00 95.06 375 TYR A C 1
ATOM 2954 O O . TYR A 1 375 ? 17.362 -1.430 -25.971 1.00 95.06 375 TYR A O 1
ATOM 2962 N N . LEU A 1 376 ? 18.932 0.036 -25.330 1.00 94.56 376 LEU A N 1
ATOM 2963 C CA . LEU A 1 376 ? 18.647 1.024 -26.358 1.00 94.56 376 LEU A CA 1
ATOM 2964 C C . LEU A 1 376 ? 19.400 0.626 -27.631 1.00 94.56 376 LEU A C 1
ATOM 2966 O O . LEU A 1 376 ? 20.629 0.519 -27.628 1.00 94.56 376 LEU A O 1
ATOM 2970 N N . VAL A 1 377 ? 18.660 0.402 -28.713 1.00 91.69 377 VAL A N 1
ATOM 2971 C CA . VAL A 1 377 ? 19.235 0.032 -30.005 1.00 91.69 377 VAL A CA 1
ATOM 2972 C C . VAL A 1 377 ? 19.745 1.285 -30.702 1.00 91.69 377 VAL A C 1
ATOM 2974 O O . VAL A 1 377 ? 18.943 2.123 -31.107 1.00 91.69 377 VAL A O 1
ATOM 2977 N N . ASP A 1 378 ? 21.062 1.370 -30.883 1.00 87.81 378 ASP A N 1
ATOM 2978 C CA . ASP A 1 378 ? 21.719 2.430 -31.649 1.00 87.81 378 ASP A CA 1
ATOM 2979 C C . ASP A 1 378 ? 22.613 1.819 -32.742 1.00 87.81 378 ASP A C 1
ATOM 2981 O O . ASP A 1 378 ? 23.638 1.206 -32.430 1.00 87.81 378 ASP A O 1
ATOM 2985 N N . PRO A 1 379 ? 22.258 1.965 -34.037 1.00 83.69 379 PRO A N 1
ATOM 2986 C CA . PRO A 1 379 ? 23.041 1.439 -35.157 1.00 83.69 379 PRO A CA 1
ATOM 2987 C C . PRO A 1 379 ? 24.494 1.928 -35.207 1.00 83.69 379 PRO A C 1
ATOM 2989 O O . PRO A 1 379 ? 25.329 1.269 -35.827 1.00 83.69 379 PRO A O 1
ATOM 2992 N N . TYR A 1 380 ? 24.792 3.070 -34.585 1.00 83.19 380 TYR A N 1
ATOM 2993 C CA . TYR A 1 380 ? 26.108 3.706 -34.582 1.00 83.19 380 TYR A CA 1
ATOM 2994 C C . TYR A 1 380 ? 26.861 3.508 -33.261 1.00 83.19 380 TYR A C 1
ATOM 2996 O O . TYR A 1 380 ? 27.955 4.053 -33.095 1.00 83.19 380 TYR A O 1
ATOM 3004 N N . ALA A 1 381 ? 26.308 2.719 -32.334 1.00 78.25 381 ALA A N 1
ATOM 3005 C CA . ALA A 1 381 ? 26.944 2.445 -31.057 1.00 78.25 381 ALA A CA 1
ATOM 3006 C C . ALA A 1 381 ? 28.313 1.763 -31.243 1.00 78.25 381 ALA A C 1
ATOM 3008 O O . ALA A 1 381 ? 28.441 0.821 -32.036 1.00 78.25 381 ALA A O 1
ATOM 3009 N N . PRO A 1 382 ? 29.349 2.191 -30.500 1.00 70.50 382 PRO A N 1
ATOM 3010 C CA . PRO A 1 382 ? 30.639 1.522 -30.512 1.00 70.50 382 PRO A CA 1
ATOM 3011 C C . PRO A 1 382 ? 30.538 0.131 -29.871 1.00 70.50 382 PRO A C 1
ATOM 3013 O O . PRO A 1 382 ? 29.755 -0.102 -28.955 1.00 70.50 382 PRO A O 1
ATOM 3016 N N . THR A 1 383 ? 31.367 -0.797 -30.339 1.00 70.75 383 THR A N 1
ATOM 3017 C CA . THR A 1 383 ? 31.554 -2.121 -29.728 1.00 70.75 383 THR A CA 1
ATOM 3018 C C . THR A 1 383 ? 32.735 -2.100 -28.763 1.00 70.75 383 THR A C 1
ATOM 3020 O O . THR A 1 383 ? 33.793 -1.598 -29.161 1.00 70.75 383 THR A O 1
ATOM 3023 N N . PRO A 1 384 ? 32.639 -2.689 -27.552 1.00 73.69 384 PRO A N 1
ATOM 3024 C CA . PRO A 1 384 ? 31.572 -3.562 -27.027 1.00 73.69 384 PRO A CA 1
ATOM 3025 C C . PRO A 1 384 ? 30.340 -2.812 -26.479 1.00 73.69 384 PRO A C 1
ATOM 3027 O O . PRO A 1 384 ? 30.388 -1.598 -26.323 1.00 73.69 384 PRO A O 1
ATOM 3030 N N . ILE A 1 385 ? 29.265 -3.553 -26.150 1.00 77.38 385 ILE A N 1
ATOM 3031 C CA . ILE A 1 385 ? 28.060 -3.024 -25.475 1.00 77.38 385 ILE A CA 1
ATOM 3032 C C . ILE A 1 385 ? 28.472 -2.171 -24.274 1.00 77.38 385 ILE A C 1
ATOM 3034 O O . ILE A 1 385 ? 29.206 -2.634 -23.396 1.00 77.38 385 ILE A O 1
ATOM 3038 N N . LEU A 1 386 ? 27.957 -0.945 -24.220 1.00 78.62 386 LEU A N 1
ATOM 3039 C CA . LEU A 1 386 ? 28.215 -0.021 -23.129 1.00 78.62 386 LEU A CA 1
ATOM 3040 C C . LEU A 1 386 ? 27.034 -0.052 -22.158 1.00 78.62 386 LEU A C 1
ATOM 3042 O O . LEU A 1 386 ? 25.943 0.416 -22.482 1.00 78.62 386 LEU A O 1
ATOM 3046 N N . ILE A 1 387 ? 27.257 -0.591 -20.957 1.00 79.81 387 ILE A N 1
ATOM 3047 C CA . ILE A 1 387 ? 26.318 -0.410 -19.844 1.00 79.81 387 ILE A CA 1
ATOM 3048 C C . ILE A 1 387 ? 26.433 1.048 -19.415 1.00 79.81 387 ILE A C 1
ATOM 3050 O O . ILE A 1 387 ? 27.474 1.460 -18.903 1.00 79.81 387 ILE A O 1
ATOM 3054 N N . SER A 1 388 ? 25.382 1.823 -19.661 1.00 83.75 388 SER A N 1
ATOM 3055 C CA . SER A 1 388 ? 25.369 3.245 -19.344 1.00 83.75 388 SER A CA 1
ATOM 3056 C C . SER A 1 388 ? 24.944 3.480 -17.901 1.00 83.75 388 SER A C 1
ATOM 3058 O O . SER A 1 388 ? 25.527 4.310 -17.218 1.00 83.75 388 SER A O 1
ATOM 3060 N N . GLU A 1 389 ? 23.927 2.754 -17.430 1.00 93.94 389 GLU A N 1
ATOM 3061 C CA . GLU A 1 389 ? 23.247 3.050 -16.170 1.00 93.94 389 GLU A CA 1
ATOM 3062 C C . GLU A 1 389 ? 22.729 1.777 -15.494 1.00 93.94 389 GLU A C 1
ATOM 3064 O O . GLU A 1 389 ? 22.493 0.746 -16.127 1.00 93.94 389 GLU A O 1
ATOM 3069 N N . LYS A 1 390 ? 22.513 1.870 -14.182 1.00 95.75 390 LYS A N 1
ATOM 3070 C CA . LYS A 1 390 ? 21.847 0.847 -13.367 1.00 95.75 390 LYS A CA 1
ATOM 3071 C C . LYS A 1 390 ? 20.792 1.503 -12.498 1.00 95.75 390 LYS A C 1
ATOM 3073 O O . LYS A 1 390 ? 21.045 2.549 -11.896 1.00 95.75 390 LYS A O 1
ATOM 3078 N N . ILE A 1 391 ? 19.615 0.898 -12.417 1.00 97.25 391 ILE A N 1
ATOM 3079 C CA . ILE A 1 391 ? 18.485 1.479 -11.696 1.00 97.25 391 ILE A CA 1
ATOM 3080 C C . ILE A 1 391 ? 17.692 0.408 -10.954 1.00 97.25 391 ILE A C 1
ATOM 3082 O O . ILE A 1 391 ? 17.479 -0.697 -11.443 1.00 97.25 391 ILE A O 1
ATOM 3086 N N . ARG A 1 392 ? 17.234 0.763 -9.756 1.00 97.31 392 ARG A N 1
ATOM 3087 C CA . ARG A 1 392 ? 16.231 0.018 -8.994 1.00 97.31 392 ARG A CA 1
ATOM 3088 C C . ARG A 1 392 ? 14.944 0.843 -9.040 1.00 97.31 392 ARG A C 1
ATOM 3090 O O . ARG A 1 392 ? 14.900 1.888 -8.396 1.00 97.31 392 ARG A O 1
ATOM 3097 N N . PRO A 1 393 ? 13.941 0.459 -9.844 1.00 96.81 393 PRO A N 1
ATOM 3098 C CA . PRO A 1 393 ? 12.851 1.363 -10.198 1.00 96.81 393 PRO A CA 1
ATOM 3099 C C . PRO A 1 393 ? 11.747 1.383 -9.125 1.00 96.81 393 PRO A C 1
ATOM 3101 O O . PRO A 1 393 ? 10.652 0.865 -9.342 1.00 96.81 393 PRO A O 1
ATOM 3104 N N . TYR A 1 394 ? 12.054 1.954 -7.955 1.00 95.69 394 TYR A N 1
ATOM 3105 C CA . TYR A 1 394 ? 11.171 2.030 -6.784 1.00 95.69 394 TYR A CA 1
ATOM 3106 C C . TYR A 1 394 ? 11.323 3.383 -6.046 1.00 95.69 394 TYR A C 1
ATOM 3108 O O . TYR A 1 394 ? 12.457 3.825 -5.835 1.00 95.69 394 TYR A O 1
ATOM 3116 N N . PRO A 1 395 ? 10.228 4.053 -5.628 1.00 89.69 395 PRO A N 1
ATOM 3117 C CA . PRO A 1 395 ? 10.260 5.414 -5.079 1.00 89.69 395 PRO A CA 1
ATOM 3118 C C . PRO A 1 395 ? 10.558 5.454 -3.566 1.00 89.69 395 PRO A C 1
ATOM 3120 O O . PRO A 1 395 ? 9.771 5.962 -2.768 1.00 89.69 395 PRO A O 1
ATOM 3123 N N . ARG A 1 396 ? 11.713 4.904 -3.168 1.00 86.94 396 ARG A N 1
ATOM 3124 C CA . ARG A 1 396 ? 12.296 4.994 -1.811 1.00 86.94 396 ARG A CA 1
ATOM 3125 C C . ARG A 1 396 ? 13.817 5.116 -1.863 1.00 86.94 396 ARG A C 1
ATOM 3127 O O . ARG A 1 396 ? 14.529 4.474 -1.096 1.00 86.94 396 ARG A O 1
ATOM 3134 N N . LYS A 1 397 ? 14.332 5.917 -2.796 1.00 86.81 397 LYS A N 1
ATOM 3135 C CA . LYS A 1 397 ? 15.769 6.017 -3.105 1.00 86.81 397 LYS A CA 1
ATOM 3136 C C . LYS A 1 397 ? 16.667 6.215 -1.873 1.00 86.81 397 LYS A C 1
ATOM 3138 O O . LYS A 1 397 ? 17.767 5.673 -1.837 1.00 86.81 397 LYS A O 1
ATOM 3143 N N . TRP A 1 398 ? 16.198 6.954 -0.868 1.00 78.75 398 TRP A N 1
ATOM 3144 C CA . TRP A 1 398 ? 16.924 7.253 0.369 1.00 78.75 398 TRP A CA 1
ATOM 3145 C C . TRP A 1 398 ? 17.013 6.074 1.356 1.00 78.75 398 TRP A C 1
ATOM 3147 O O . TRP A 1 398 ? 17.825 6.109 2.280 1.00 78.75 398 TRP A O 1
ATOM 3157 N N . GLU A 1 399 ? 16.205 5.023 1.188 1.00 74.50 399 GLU A N 1
ATOM 3158 C CA . GLU A 1 399 ? 16.170 3.863 2.083 1.00 74.50 399 GLU A CA 1
ATOM 3159 C C . GLU A 1 399 ? 17.000 2.701 1.527 1.00 74.50 399 GLU A C 1
ATOM 3161 O O . GLU A 1 399 ? 16.477 1.792 0.881 1.00 74.50 399 GLU A O 1
ATOM 3166 N N . ASN A 1 400 ? 18.304 2.694 1.815 1.00 77.94 400 ASN A N 1
ATOM 3167 C CA . ASN A 1 400 ? 19.233 1.669 1.321 1.00 77.94 400 ASN A CA 1
ATOM 3168 C C . ASN A 1 400 ? 18.770 0.226 1.587 1.00 77.94 400 ASN A C 1
ATOM 3170 O O . ASN A 1 400 ? 18.885 -0.624 0.704 1.00 77.94 400 ASN A O 1
ATOM 3174 N N . ASP A 1 401 ? 18.232 -0.057 2.773 1.00 74.56 401 ASP A N 1
ATOM 3175 C CA . ASP A 1 401 ? 17.797 -1.403 3.162 1.00 74.56 401 ASP A CA 1
ATOM 3176 C C . ASP A 1 401 ? 16.619 -1.886 2.313 1.00 74.56 401 ASP A C 1
ATOM 3178 O O . ASP A 1 401 ? 16.680 -2.974 1.732 1.00 74.56 401 ASP A O 1
ATOM 3182 N N . THR A 1 402 ? 15.591 -1.048 2.169 1.00 76.81 402 THR A N 1
ATOM 3183 C CA . THR A 1 402 ? 14.428 -1.295 1.308 1.00 76.81 402 THR A CA 1
ATOM 3184 C C . THR A 1 402 ? 14.865 -1.440 -0.143 1.00 76.81 402 THR A C 1
ATOM 3186 O O . THR A 1 402 ? 14.541 -2.431 -0.801 1.00 76.81 402 THR A O 1
ATOM 3189 N N . MET A 1 403 ? 15.687 -0.505 -0.626 1.00 83.38 403 MET A N 1
ATOM 3190 C CA . MET A 1 403 ? 16.221 -0.537 -1.982 1.00 83.38 403 MET A CA 1
ATOM 3191 C C . MET A 1 403 ? 17.048 -1.796 -2.229 1.00 83.38 403 MET A C 1
ATOM 3193 O O . MET A 1 403 ? 16.976 -2.332 -3.329 1.00 83.38 403 MET A O 1
ATOM 3197 N N . SER A 1 404 ? 17.743 -2.348 -1.223 1.00 87.12 404 SER A N 1
ATOM 3198 C CA . SER A 1 404 ? 18.516 -3.597 -1.333 1.00 87.12 404 SER A CA 1
ATOM 3199 C C . SER A 1 404 ? 17.672 -4.819 -1.728 1.00 87.12 404 SER A C 1
ATOM 3201 O O . SER A 1 404 ? 18.227 -5.791 -2.251 1.00 87.12 404 SER A O 1
ATOM 3203 N N . LEU A 1 405 ? 16.356 -4.770 -1.492 1.00 84.31 405 LEU A N 1
ATOM 3204 C CA . LEU A 1 405 ? 15.384 -5.819 -1.818 1.00 84.31 405 LEU A CA 1
ATOM 3205 C C . LEU A 1 405 ? 14.773 -5.666 -3.219 1.00 84.31 405 LEU A C 1
ATOM 3207 O O . LEU A 1 405 ? 14.112 -6.585 -3.694 1.00 84.31 405 LEU A O 1
ATOM 3211 N N . ILE A 1 406 ? 14.988 -4.525 -3.877 1.00 91.31 406 ILE A N 1
ATOM 3212 C CA . ILE A 1 406 ? 14.481 -4.241 -5.222 1.00 91.31 406 ILE A CA 1
ATOM 3213 C C . ILE A 1 406 ? 15.438 -4.807 -6.269 1.00 91.31 406 ILE A C 1
ATOM 3215 O O . ILE A 1 406 ? 16.649 -4.590 -6.184 1.00 91.31 406 ILE A O 1
ATOM 3219 N N . SER A 1 407 ? 14.901 -5.504 -7.273 1.00 94.19 407 SER A N 1
ATOM 3220 C CA . SER A 1 407 ? 15.695 -5.987 -8.406 1.00 94.19 407 SER A CA 1
ATOM 3221 C C . SER A 1 407 ? 16.322 -4.816 -9.171 1.00 94.19 407 SER A C 1
ATOM 3223 O O . SER A 1 407 ? 15.665 -3.816 -9.459 1.00 94.19 407 SER A O 1
ATOM 3225 N N . GLU A 1 408 ? 17.607 -4.941 -9.501 1.00 96.25 408 GLU A N 1
ATOM 3226 C CA . GLU A 1 408 ? 18.340 -3.952 -10.294 1.00 96.25 408 GLU A CA 1
ATOM 3227 C C . GLU A 1 408 ? 18.215 -4.274 -11.786 1.00 96.25 408 GLU A C 1
ATOM 3229 O O . GLU A 1 408 ? 18.444 -5.410 -12.199 1.00 96.25 408 GLU A O 1
ATOM 3234 N N . LEU A 1 409 ? 17.870 -3.263 -12.581 1.00 97.56 409 LEU A N 1
ATOM 3235 C CA . LEU A 1 409 ? 17.817 -3.321 -14.036 1.00 97.56 409 LEU A CA 1
ATOM 3236 C C . LEU A 1 409 ? 19.033 -2.586 -14.611 1.00 97.56 409 LEU A C 1
ATOM 3238 O O . LEU A 1 409 ? 19.334 -1.456 -14.210 1.00 97.56 409 LEU A O 1
ATOM 3242 N N . SER A 1 410 ? 19.727 -3.220 -15.554 1.00 97.56 410 SER A N 1
ATOM 3243 C CA . SER A 1 410 ? 20.808 -2.575 -16.305 1.00 97.56 410 SER A CA 1
ATOM 3244 C C . SER A 1 410 ? 20.244 -1.894 -17.548 1.00 97.56 410 SER A C 1
ATOM 3246 O O . SER A 1 410 ? 19.419 -2.474 -18.252 1.00 97.56 410 SER A O 1
ATOM 3248 N N . LEU A 1 411 ? 20.692 -0.673 -17.829 1.00 96.94 411 LEU A N 1
ATOM 3249 C CA . LEU A 1 411 ? 20.363 0.055 -19.051 1.00 96.94 411 LEU A CA 1
ATOM 3250 C C . LEU A 1 411 ? 21.638 0.166 -19.886 1.00 96.94 411 LEU A C 1
ATOM 3252 O O . LEU A 1 411 ? 22.679 0.602 -19.383 1.00 96.94 411 LEU A O 1
ATOM 3256 N N . ALA A 1 412 ? 21.577 -0.268 -21.139 1.00 93.69 412 ALA A N 1
ATOM 3257 C CA . ALA A 1 412 ? 22.747 -0.335 -22.004 1.00 93.69 412 ALA A CA 1
ATOM 3258 C C . ALA A 1 412 ? 22.429 0.156 -23.412 1.00 93.69 412 ALA A C 1
ATOM 3260 O O . ALA A 1 412 ? 21.314 -0.011 -23.894 1.00 93.69 412 ALA A O 1
ATOM 3261 N N . THR A 1 413 ? 23.426 0.706 -24.095 1.00 91.38 413 THR A N 1
ATOM 3262 C CA . THR A 1 413 ? 23.328 1.008 -25.526 1.00 91.38 413 THR A CA 1
ATOM 3263 C C . THR A 1 413 ? 24.012 -0.108 -26.307 1.00 91.38 413 THR A C 1
ATOM 3265 O O . THR A 1 413 ? 25.145 -0.486 -25.988 1.00 91.38 413 THR A O 1
ATOM 3268 N N . ALA A 1 414 ? 23.333 -0.653 -27.318 1.00 87.75 414 ALA A N 1
ATOM 3269 C CA . ALA A 1 414 ? 23.839 -1.771 -28.108 1.00 87.75 414 ALA A CA 1
ATOM 3270 C C . ALA A 1 414 ? 23.633 -1.568 -29.624 1.00 87.75 414 ALA A C 1
ATOM 3272 O O . ALA A 1 414 ? 22.587 -1.057 -30.035 1.00 87.75 414 ALA A O 1
ATOM 3273 N N . PRO A 1 415 ? 24.592 -2.015 -30.464 1.00 84.94 415 PRO A N 1
ATOM 3274 C CA . PRO A 1 415 ? 24.419 -2.046 -31.913 1.00 84.94 415 PRO A CA 1
ATOM 3275 C C . PRO A 1 415 ? 23.337 -3.035 -32.342 1.00 84.94 415 PRO A C 1
ATOM 3277 O O . PRO A 1 415 ? 23.179 -4.093 -31.733 1.00 84.94 415 PRO A O 1
ATOM 3280 N N . THR A 1 416 ? 22.687 -2.761 -33.474 1.00 80.50 416 THR A N 1
ATOM 3281 C CA . THR A 1 416 ? 21.611 -3.594 -34.054 1.00 80.50 416 THR A CA 1
ATOM 3282 C C . THR A 1 416 ? 21.973 -5.068 -34.261 1.00 80.50 416 THR A C 1
ATOM 3284 O O . THR A 1 416 ? 21.097 -5.924 -34.228 1.00 80.50 416 THR A O 1
ATOM 3287 N N . TYR A 1 417 ? 23.248 -5.388 -34.485 1.00 79.12 417 TYR A N 1
ATOM 3288 C CA . TYR A 1 417 ? 23.719 -6.756 -34.732 1.00 79.12 417 TYR A CA 1
ATOM 3289 C C . TYR A 1 417 ? 24.157 -7.506 -33.462 1.00 79.12 417 TYR A C 1
ATOM 3291 O O . TYR A 1 417 ? 24.440 -8.699 -33.534 1.00 79.12 417 TYR A O 1
ATOM 3299 N N . TYR A 1 418 ? 24.209 -6.828 -32.309 1.00 75.31 418 TYR A N 1
ATOM 3300 C CA . TYR A 1 418 ? 24.476 -7.436 -30.998 1.00 75.31 418 TYR A CA 1
ATOM 3301 C C . TYR A 1 418 ? 23.228 -7.580 -30.136 1.00 75.31 418 TYR A C 1
ATOM 3303 O O . TYR A 1 418 ? 23.278 -8.220 -29.086 1.00 75.31 418 TYR A O 1
ATOM 3311 N N . THR A 1 419 ? 22.121 -6.973 -30.548 1.00 72.88 419 THR A N 1
ATOM 3312 C CA . THR A 1 419 ? 20.875 -7.069 -29.807 1.00 72.88 419 THR A CA 1
ATOM 3313 C C . THR A 1 419 ? 20.145 -8.366 -30.138 1.00 72.88 419 THR A C 1
ATOM 3315 O O . THR A 1 419 ? 20.081 -8.735 -31.314 1.00 72.88 419 THR A O 1
ATOM 3318 N N . PRO A 1 420 ? 19.564 -9.045 -29.138 1.00 78.12 420 PRO A N 1
ATOM 3319 C CA . PRO A 1 420 ? 18.769 -10.237 -29.385 1.00 78.12 420 PRO A CA 1
ATOM 3320 C C . PRO A 1 420 ? 17.579 -9.982 -30.320 1.00 78.12 420 PRO A C 1
ATOM 3322 O O . PRO A 1 420 ? 17.060 -8.869 -30.413 1.00 78.12 420 PRO A O 1
ATOM 3325 N N . THR A 1 421 ? 17.121 -11.034 -30.997 1.00 85.94 421 THR A N 1
ATOM 3326 C CA . THR A 1 421 ? 15.892 -10.988 -31.795 1.00 85.94 421 THR A CA 1
ATOM 3327 C C . THR A 1 421 ? 14.659 -10.876 -30.901 1.00 85.94 421 THR A C 1
ATOM 3329 O O . THR A 1 421 ? 14.584 -11.529 -29.865 1.00 85.94 421 THR A O 1
ATOM 3332 N N . CYS A 1 422 ? 13.681 -10.079 -31.326 1.00 92.56 422 CYS A N 1
ATOM 3333 C CA . CYS A 1 422 ? 12.418 -9.895 -30.618 1.00 92.56 422 CYS A CA 1
ATOM 3334 C C . CYS A 1 422 ? 11.556 -11.163 -30.658 1.00 92.56 422 CYS A C 1
ATOM 3336 O O . CYS A 1 422 ? 11.208 -11.627 -31.743 1.00 92.56 422 CYS A O 1
ATOM 3338 N N . ASP A 1 423 ? 11.134 -11.658 -29.495 1.00 96.81 423 ASP A N 1
ATOM 3339 C CA . ASP A 1 423 ? 10.101 -12.696 -29.394 1.00 96.81 423 ASP A CA 1
ATOM 3340 C C . ASP A 1 423 ? 8.697 -12.078 -29.362 1.00 96.81 423 ASP A C 1
ATOM 3342 O O . ASP A 1 423 ? 7.739 -12.642 -29.893 1.00 96.81 423 ASP A O 1
ATOM 3346 N N . VAL A 1 424 ? 8.571 -10.905 -28.731 1.00 97.44 424 VAL A N 1
ATOM 3347 C CA . VAL A 1 424 ? 7.321 -10.149 -28.613 1.00 97.44 424 VAL A CA 1
ATOM 3348 C C . VAL A 1 424 ? 7.553 -8.704 -29.040 1.00 97.44 424 VAL A C 1
ATOM 3350 O O . VAL A 1 424 ? 8.357 -7.986 -28.445 1.00 97.44 424 VAL A O 1
ATOM 3353 N N . GLN A 1 425 ? 6.815 -8.261 -30.057 1.00 97.19 425 GLN A N 1
ATOM 3354 C CA . GLN A 1 425 ? 6.862 -6.886 -30.544 1.00 97.19 425 GLN A CA 1
ATOM 3355 C C . GLN A 1 425 ? 5.711 -6.064 -29.956 1.00 97.19 425 GLN A C 1
ATOM 3357 O O . GLN A 1 425 ? 4.541 -6.388 -30.158 1.00 97.19 425 GLN A O 1
ATOM 3362 N N . HIS A 1 426 ? 6.049 -4.964 -29.288 1.00 97.06 426 HIS A N 1
ATOM 3363 C CA . HIS A 1 426 ? 5.108 -3.961 -28.794 1.00 97.06 426 HIS A CA 1
ATOM 3364 C C . HIS A 1 426 ? 5.170 -2.705 -29.664 1.00 97.06 426 HIS A C 1
ATOM 3366 O O . HIS A 1 426 ? 6.226 -2.336 -30.185 1.00 97.06 426 HIS A O 1
ATOM 3372 N N . TYR A 1 427 ? 4.027 -2.034 -29.804 1.00 95.62 427 TYR A N 1
ATOM 3373 C CA . TYR A 1 427 ? 3.900 -0.768 -30.541 1.00 95.62 427 TYR A CA 1
ATOM 3374 C C . TYR A 1 427 ? 3.706 0.447 -29.626 1.00 95.62 427 TYR A C 1
ATOM 3376 O O . TYR A 1 427 ? 3.748 1.578 -30.100 1.00 95.62 427 TYR A O 1
ATOM 3384 N N . ALA A 1 428 ? 3.524 0.219 -28.325 1.00 96.88 428 ALA A N 1
ATOM 3385 C CA . ALA A 1 428 ? 3.487 1.249 -27.295 1.00 96.88 428 ALA A CA 1
ATOM 3386 C C . ALA A 1 428 ? 4.737 1.168 -26.417 1.00 96.88 428 ALA A C 1
ATOM 3388 O O . ALA A 1 428 ? 5.338 0.103 -26.278 1.00 96.88 428 ALA A O 1
ATOM 3389 N N . SER A 1 429 ? 5.131 2.301 -25.841 1.00 97.44 429 SER A N 1
ATOM 3390 C CA . SER A 1 429 ? 6.295 2.404 -24.960 1.00 97.44 429 SER A CA 1
ATOM 3391 C C . SER A 1 429 ? 6.114 1.605 -23.671 1.00 97.44 429 SER A C 1
ATOM 3393 O O . SER A 1 429 ? 5.000 1.486 -23.162 1.00 97.44 429 SER A O 1
ATOM 3395 N N . ALA A 1 430 ? 7.212 1.102 -23.112 1.00 98.56 430 ALA A N 1
ATOM 3396 C CA . ALA A 1 430 ? 7.195 0.449 -21.807 1.00 98.56 430 ALA A CA 1
ATOM 3397 C C . ALA A 1 430 ? 7.257 1.472 -20.662 1.00 98.56 430 ALA A C 1
ATOM 3399 O O . ALA A 1 430 ? 8.032 2.427 -20.722 1.00 98.56 430 ALA A O 1
ATOM 3400 N N . LEU A 1 431 ? 6.515 1.213 -19.586 1.00 98.81 431 LEU A N 1
ATOM 3401 C CA . LEU A 1 431 ? 6.756 1.788 -18.264 1.00 98.81 431 LEU A CA 1
ATOM 3402 C C . LEU A 1 431 ? 7.187 0.663 -17.320 1.00 98.81 431 LEU A C 1
ATOM 3404 O O . LEU A 1 431 ? 6.389 -0.210 -16.979 1.00 98.81 431 LEU A O 1
ATOM 3408 N N . ILE A 1 432 ? 8.460 0.684 -16.929 1.00 98.75 432 ILE A N 1
ATOM 3409 C CA . ILE A 1 432 ? 9.120 -0.363 -16.154 1.00 98.75 432 ILE A CA 1
ATOM 3410 C C . ILE A 1 432 ? 9.266 0.077 -14.693 1.00 98.75 432 ILE A C 1
ATOM 3412 O O . ILE A 1 432 ? 9.952 1.059 -14.407 1.00 98.75 432 ILE A O 1
ATOM 3416 N N . PHE A 1 433 ? 8.666 -0.653 -13.753 1.00 98.50 433 PHE A N 1
ATOM 3417 C CA . PHE A 1 433 ? 8.736 -0.334 -12.319 1.00 98.50 433 PHE A CA 1
ATOM 3418 C C . PHE A 1 433 ? 8.713 -1.578 -11.427 1.00 98.50 433 PHE A C 1
ATOM 3420 O O . PHE A 1 433 ? 8.441 -2.675 -11.900 1.00 98.50 433 PHE A O 1
ATOM 3427 N N . SER A 1 434 ? 9.032 -1.428 -10.139 1.00 97.69 434 SER A N 1
ATOM 3428 C CA . SER A 1 434 ? 9.000 -2.527 -9.165 1.00 97.69 434 SER A CA 1
ATOM 3429 C C . SER A 1 434 ? 7.752 -2.479 -8.278 1.00 97.69 434 SER A C 1
ATOM 3431 O O . SER A 1 434 ? 7.396 -1.422 -7.763 1.00 97.69 434 SER A O 1
ATOM 3433 N N . ALA A 1 435 ? 7.138 -3.642 -8.046 1.00 94.12 435 ALA A N 1
ATOM 3434 C CA . ALA A 1 435 ? 6.114 -3.878 -7.024 1.00 94.12 435 ALA A CA 1
ATOM 3435 C C . ALA A 1 435 ? 6.675 -4.663 -5.813 1.00 94.12 435 ALA A C 1
ATOM 3437 O O . ALA A 1 435 ? 5.961 -5.439 -5.178 1.00 94.12 435 ALA A O 1
ATOM 3438 N N . GLY A 1 436 ? 7.973 -4.495 -5.526 1.00 88.94 436 GLY A N 1
ATOM 3439 C CA . GLY A 1 436 ? 8.677 -5.092 -4.388 1.00 88.94 436 GLY A CA 1
ATOM 3440 C C . GLY A 1 436 ? 8.724 -4.185 -3.152 1.00 88.94 436 GLY A C 1
ATOM 3441 O O . GLY A 1 436 ? 7.805 -3.420 -2.885 1.00 88.94 436 GLY A O 1
ATOM 3442 N N . GLY A 1 437 ? 9.812 -4.263 -2.380 1.00 82.44 437 GLY A N 1
ATOM 3443 C CA . GLY A 1 437 ? 10.039 -3.362 -1.244 1.00 82.44 437 GLY A CA 1
ATOM 3444 C C . GLY A 1 437 ? 9.001 -3.549 -0.138 1.00 82.44 437 GLY A C 1
ATOM 3445 O O . GLY A 1 437 ? 8.864 -4.652 0.396 1.00 82.44 437 GLY A O 1
ATOM 3446 N N . TYR A 1 438 ? 8.281 -2.476 0.203 1.00 72.75 438 TYR A N 1
ATOM 3447 C CA . TYR A 1 438 ? 7.213 -2.515 1.205 1.00 72.75 438 TYR A CA 1
ATOM 3448 C C . TYR A 1 438 ? 5.842 -2.932 0.642 1.00 72.75 438 TYR A C 1
ATOM 3450 O O . TYR A 1 438 ? 4.894 -3.099 1.420 1.00 72.75 438 TYR A O 1
ATOM 3458 N N . ASN A 1 439 ? 5.714 -3.122 -0.675 1.00 70.12 439 ASN A N 1
ATOM 3459 C CA . ASN A 1 439 ? 4.472 -3.591 -1.287 1.00 70.12 439 ASN A CA 1
ATOM 3460 C C . ASN A 1 439 ? 4.098 -4.975 -0.719 1.00 70.12 439 ASN A C 1
ATOM 3462 O O . ASN A 1 439 ? 4.917 -5.897 -0.625 1.00 70.12 439 ASN A O 1
ATOM 3466 N N . GLY A 1 440 ? 2.852 -5.108 -0.267 1.00 65.56 440 GLY A N 1
ATOM 3467 C CA . GLY A 1 440 ? 2.464 -6.110 0.738 1.00 65.56 440 GLY A CA 1
ATOM 3468 C C . GLY A 1 440 ? 1.504 -5.565 1.787 1.00 65.56 440 GLY A C 1
ATOM 3469 O O . GLY A 1 440 ? 0.606 -6.271 2.240 1.00 65.56 440 GLY A O 1
ATOM 3470 N N . ASN A 1 441 ? 1.675 -4.295 2.146 1.00 72.00 441 ASN A N 1
ATOM 3471 C CA . ASN A 1 441 ? 0.790 -3.553 3.037 1.00 72.00 441 ASN A CA 1
ATOM 3472 C C . ASN A 1 441 ? 0.032 -2.492 2.234 1.00 72.00 441 ASN A C 1
ATOM 3474 O O . ASN A 1 441 ? 0.655 -1.750 1.480 1.00 72.00 441 ASN A O 1
ATOM 3478 N N . LEU A 1 442 ? -1.279 -2.354 2.455 1.00 82.19 442 LEU A N 1
ATOM 3479 C CA . LEU A 1 442 ? -2.139 -1.482 1.644 1.00 82.19 442 LEU A CA 1
ATOM 3480 C C . LEU A 1 442 ? -1.633 -0.032 1.564 1.00 82.19 442 LEU A C 1
ATOM 3482 O O . LEU A 1 442 ? -1.670 0.563 0.491 1.00 82.19 442 LEU A O 1
ATOM 3486 N N . PHE A 1 443 ? -1.114 0.512 2.669 1.00 82.38 443 PHE A N 1
ATOM 3487 C CA . PHE A 1 443 ? -0.520 1.850 2.673 1.00 82.38 443 PHE A CA 1
ATOM 3488 C C . PHE A 1 443 ? 0.654 1.967 1.704 1.00 82.38 443 PHE A C 1
ATOM 3490 O O . PHE A 1 443 ? 0.696 2.908 0.925 1.00 82.38 443 PHE A O 1
ATOM 3497 N N . HIS A 1 444 ? 1.584 1.012 1.719 1.00 84.38 444 HIS A N 1
ATOM 3498 C CA . HIS A 1 444 ? 2.748 1.042 0.834 1.00 84.38 444 HIS A CA 1
ATOM 3499 C C . HIS A 1 444 ? 2.383 0.699 -0.608 1.00 84.38 444 HIS A C 1
ATOM 3501 O O . HIS A 1 444 ? 2.897 1.338 -1.519 1.00 84.38 444 HIS A O 1
ATOM 3507 N N . ASP A 1 445 ? 1.429 -0.213 -0.819 1.00 86.81 445 ASP A N 1
ATOM 3508 C CA . ASP A 1 445 ? 0.891 -0.490 -2.153 1.00 86.81 445 ASP A CA 1
ATOM 3509 C C . ASP A 1 445 ? 0.371 0.804 -2.810 1.00 86.81 445 ASP A C 1
ATOM 3511 O O . ASP A 1 445 ? 0.609 1.041 -3.993 1.00 86.81 445 ASP A O 1
ATOM 3515 N N . PHE A 1 446 ? -0.287 1.678 -2.038 1.00 92.75 446 PHE A N 1
ATOM 3516 C CA . PHE A 1 446 ? -0.735 2.990 -2.509 1.00 92.75 446 PHE A CA 1
ATOM 3517 C C . PHE A 1 446 ? 0.412 4.003 -2.597 1.00 92.75 446 PHE A C 1
ATOM 3519 O O . PHE A 1 446 ? 0.630 4.574 -3.660 1.00 92.75 446 PHE A O 1
ATOM 3526 N N . ASN A 1 447 ? 1.143 4.220 -1.504 1.00 88.75 447 ASN A N 1
ATOM 3527 C CA . ASN A 1 447 ? 2.135 5.285 -1.362 1.00 88.75 447 ASN A CA 1
ATOM 3528 C C . ASN A 1 447 ? 3.373 5.097 -2.248 1.00 88.75 447 ASN A C 1
ATOM 3530 O O . ASN A 1 447 ? 3.883 6.066 -2.801 1.00 88.75 447 ASN A O 1
ATOM 3534 N N . ASP A 1 448 ? 3.866 3.864 -2.356 1.00 87.56 448 ASP A N 1
ATOM 3535 C CA . ASP A 1 448 ? 5.116 3.537 -3.048 1.00 87.56 448 ASP A CA 1
ATOM 3536 C C . ASP A 1 448 ? 4.866 2.897 -4.428 1.00 87.56 448 ASP A C 1
ATOM 3538 O O . ASP A 1 448 ? 5.791 2.763 -5.225 1.00 87.56 448 ASP A O 1
ATOM 3542 N N . GLY A 1 449 ? 3.618 2.520 -4.730 1.00 94.62 449 GLY A N 1
ATOM 3543 C CA . GLY A 1 449 ? 3.231 1.870 -5.983 1.00 94.62 449 GLY A CA 1
ATOM 3544 C C . GLY A 1 449 ? 2.208 2.665 -6.792 1.00 94.62 449 GLY A C 1
ATOM 3545 O O . GLY A 1 449 ? 2.546 3.292 -7.793 1.00 94.62 449 GLY A O 1
ATOM 3546 N N . LEU A 1 450 ? 0.939 2.622 -6.381 1.00 97.50 450 LEU A N 1
ATOM 3547 C CA . LEU A 1 450 ? -0.197 3.066 -7.201 1.00 97.50 450 LEU A CA 1
ATOM 3548 C C . LEU A 1 450 ? -0.282 4.587 -7.385 1.00 97.50 450 LEU A C 1
ATOM 3550 O O . LEU A 1 450 ? -0.592 5.040 -8.485 1.00 97.50 450 LEU A O 1
ATOM 3554 N N . LEU A 1 451 ? -0.001 5.379 -6.345 1.00 96.69 451 LEU A N 1
ATOM 3555 C CA . LEU A 1 451 ? 0.066 6.840 -6.464 1.00 96.69 451 LEU A CA 1
ATOM 3556 C C . LEU A 1 451 ? 1.248 7.266 -7.346 1.00 96.69 451 LEU A C 1
ATOM 3558 O O . LEU A 1 451 ? 1.019 8.015 -8.296 1.00 96.69 451 LEU A O 1
ATOM 3562 N N . PRO A 1 452 ? 2.480 6.762 -7.133 1.00 98.06 452 PRO A N 1
ATOM 3563 C CA . PRO A 1 452 ? 3.584 7.022 -8.050 1.00 98.06 452 PRO A CA 1
ATOM 3564 C C . PRO A 1 452 ? 3.310 6.576 -9.492 1.00 98.06 452 PRO A C 1
ATOM 3566 O O . PRO A 1 452 ? 3.683 7.272 -10.436 1.00 98.06 452 PRO A O 1
ATOM 3569 N N . LEU A 1 453 ? 2.602 5.460 -9.694 1.00 98.56 453 LEU A N 1
ATOM 3570 C CA . LEU A 1 453 ? 2.156 5.021 -11.019 1.00 98.56 453 LEU A CA 1
ATOM 3571 C C . LEU A 1 453 ? 1.175 6.018 -11.649 1.00 98.56 453 LEU A C 1
ATOM 3573 O O . LEU A 1 453 ? 1.345 6.389 -12.811 1.00 98.56 453 LEU A O 1
ATOM 3577 N N . PHE A 1 454 ? 0.198 6.509 -10.885 1.00 98.25 454 PHE A N 1
ATOM 3578 C CA . PHE A 1 454 ? -0.705 7.569 -11.332 1.00 98.25 454 PHE A CA 1
ATOM 3579 C C . PHE A 1 454 ? 0.049 8.842 -11.714 1.00 98.25 454 PHE A C 1
ATOM 3581 O O . PHE A 1 454 ? -0.118 9.335 -12.825 1.00 98.25 454 PHE A O 1
ATOM 3588 N N . ILE A 1 455 ? 0.935 9.332 -10.847 1.00 98.25 455 ILE A N 1
ATOM 3589 C CA . ILE A 1 455 ? 1.734 10.535 -11.110 1.00 98.25 455 ILE A CA 1
ATOM 3590 C C . ILE A 1 455 ? 2.564 10.353 -12.385 1.00 98.25 455 ILE A C 1
ATOM 3592 O O . ILE A 1 455 ? 2.562 11.218 -13.257 1.00 98.25 455 ILE A O 1
ATOM 3596 N N . THR A 1 456 ? 3.237 9.210 -12.530 1.00 98.12 456 THR A N 1
ATOM 3597 C CA . THR A 1 456 ? 4.130 8.943 -13.667 1.00 98.12 456 THR A CA 1
ATOM 3598 C C . THR A 1 456 ? 3.361 8.842 -14.979 1.00 98.12 456 THR A C 1
ATOM 3600 O O . THR A 1 456 ? 3.735 9.477 -15.964 1.00 98.12 456 THR A O 1
ATOM 3603 N N . THR A 1 457 ? 2.265 8.080 -14.997 1.00 97.44 457 THR A N 1
ATOM 3604 C CA . THR A 1 457 ? 1.424 7.917 -16.194 1.00 97.44 457 THR A CA 1
ATOM 3605 C C . THR A 1 457 ? 0.819 9.245 -16.624 1.00 97.44 457 THR A C 1
ATOM 3607 O O . THR A 1 457 ? 0.919 9.622 -17.785 1.00 97.44 457 THR A O 1
ATOM 3610 N N . ARG A 1 458 ? 0.293 10.025 -15.682 1.00 96.06 458 ARG A N 1
ATOM 3611 C CA . ARG A 1 458 ? -0.286 11.338 -15.971 1.00 96.06 458 ARG A CA 1
ATOM 3612 C C . ARG A 1 458 ? 0.741 12.418 -16.323 1.00 96.06 458 ARG A C 1
ATOM 3614 O O . ARG A 1 458 ? 0.391 13.368 -17.018 1.00 96.06 458 ARG A O 1
ATOM 3621 N N . SER A 1 459 ? 1.996 12.268 -15.899 1.00 94.94 459 SER A N 1
ATOM 3622 C CA . SER A 1 459 ? 3.063 13.233 -16.202 1.00 94.94 459 SER A CA 1
ATOM 3623 C C . SER A 1 459 ? 3.781 12.962 -17.522 1.00 94.94 459 SER A C 1
ATOM 3625 O O . SER A 1 459 ? 4.132 13.902 -18.228 1.00 94.94 459 SER A O 1
ATOM 3627 N N . ILE A 1 460 ? 4.025 11.690 -17.849 1.00 94.44 460 ILE A N 1
ATOM 3628 C CA . ILE A 1 460 ? 4.864 11.287 -18.990 1.00 94.44 460 ILE A CA 1
ATOM 3629 C C . ILE A 1 460 ? 4.018 10.772 -20.161 1.00 94.44 460 ILE A C 1
ATOM 3631 O O . ILE A 1 460 ? 4.381 10.956 -21.320 1.00 94.44 460 ILE A O 1
ATOM 3635 N N . PHE A 1 461 ? 2.883 10.138 -19.872 1.00 94.12 461 PHE A N 1
ATOM 3636 C CA . PHE A 1 461 ? 2.071 9.398 -20.837 1.00 94.12 461 PHE A CA 1
ATOM 3637 C C . PHE A 1 461 ? 0.711 10.091 -21.042 1.00 94.12 461 PHE A C 1
ATOM 3639 O O . PHE A 1 461 ? -0.351 9.516 -20.822 1.00 94.12 461 PHE A O 1
ATOM 3646 N N . THR A 1 462 ? 0.735 11.372 -21.431 1.00 86.25 462 THR A N 1
ATOM 3647 C CA . THR A 1 462 ? -0.465 12.235 -21.501 1.00 86.25 462 THR A CA 1
ATOM 3648 C C . THR A 1 462 ? -1.437 11.897 -22.628 1.00 86.25 462 THR A C 1
ATOM 3650 O O . THR A 1 462 ? -2.629 12.206 -22.508 1.00 86.25 462 THR A O 1
ATOM 3653 N N . ASP A 1 463 ? -0.929 11.300 -23.708 1.00 86.06 463 ASP A N 1
ATOM 3654 C CA . ASP A 1 463 ? -1.658 11.101 -24.968 1.00 86.06 463 ASP A CA 1
ATOM 3655 C C . ASP A 1 463 ? -1.770 9.623 -25.384 1.00 86.06 463 ASP A C 1
ATOM 3657 O O . ASP A 1 463 ? -2.498 9.294 -26.322 1.00 86.06 463 ASP A O 1
ATOM 3661 N N . TRP A 1 464 ? -1.072 8.715 -24.696 1.00 88.44 464 TRP A N 1
ATOM 3662 C CA . TRP A 1 464 ? -1.088 7.278 -24.975 1.00 88.44 464 TRP A CA 1
ATOM 3663 C C . TRP A 1 464 ? -0.810 6.462 -23.717 1.00 88.44 464 TRP A C 1
ATOM 3665 O O . TRP A 1 464 ? -0.033 6.875 -22.865 1.00 88.44 464 TRP A O 1
ATOM 3675 N N . ASP A 1 465 ? -1.382 5.264 -23.645 1.00 94.44 465 ASP A N 1
ATOM 3676 C CA . ASP A 1 465 ? -1.151 4.351 -22.526 1.00 94.44 465 ASP A CA 1
ATOM 3677 C C . ASP A 1 465 ? 0.185 3.596 -22.706 1.00 94.44 465 ASP A C 1
ATOM 3679 O O . ASP A 1 465 ? 0.473 3.134 -23.817 1.00 94.44 465 ASP A O 1
ATOM 3683 N N . PRO A 1 466 ? 1.006 3.416 -21.656 1.00 97.69 466 PRO A N 1
ATOM 3684 C CA . PRO A 1 466 ? 2.195 2.570 -21.724 1.00 97.69 466 PRO A CA 1
ATOM 3685 C C . PRO A 1 466 ? 1.850 1.083 -21.585 1.00 97.69 466 PRO A C 1
ATOM 3687 O O . PRO A 1 466 ? 0.840 0.715 -20.985 1.00 97.69 466 PRO A O 1
ATOM 3690 N N . VAL A 1 467 ? 2.736 0.201 -22.049 1.00 98.56 467 VAL A N 1
ATOM 3691 C CA . VAL A 1 467 ? 2.762 -1.197 -21.595 1.00 98.56 467 VAL A CA 1
ATOM 3692 C C . VAL A 1 467 ? 3.401 -1.228 -20.210 1.00 98.56 467 VAL A C 1
ATOM 3694 O O . VAL A 1 467 ? 4.554 -0.825 -20.050 1.00 98.56 467 VAL A O 1
ATOM 3697 N N . LEU A 1 468 ? 2.671 -1.700 -19.200 1.00 98.75 468 LEU A N 1
ATOM 3698 C CA . LEU A 1 468 ? 3.220 -1.835 -17.852 1.00 98.75 468 LEU A CA 1
ATOM 3699 C C . LEU A 1 468 ? 4.101 -3.084 -17.770 1.00 98.75 468 LEU A C 1
ATOM 3701 O O . LEU A 1 468 ? 3.643 -4.191 -18.054 1.00 98.75 468 LEU A O 1
ATOM 3705 N N . VAL A 1 469 ? 5.351 -2.900 -17.353 1.00 98.69 469 VAL A N 1
ATOM 3706 C CA . VAL A 1 469 ? 6.320 -3.974 -17.128 1.00 98.69 469 VAL A CA 1
ATOM 3707 C C . VAL A 1 469 ? 6.755 -3.929 -15.668 1.00 98.69 469 VAL A C 1
ATOM 3709 O O . VAL A 1 469 ? 7.351 -2.951 -15.219 1.00 98.69 469 VAL A O 1
ATOM 3712 N N . ILE A 1 470 ? 6.444 -4.974 -14.907 1.00 98.31 470 ILE A N 1
ATOM 3713 C CA . ILE A 1 470 ? 6.539 -4.936 -13.446 1.00 98.31 470 ILE A CA 1
ATOM 3714 C C . ILE A 1 470 ? 7.577 -5.948 -12.955 1.00 98.31 470 ILE A C 1
ATOM 3716 O O . ILE A 1 470 ? 7.448 -7.146 -13.206 1.00 98.31 470 ILE A O 1
ATOM 3720 N N . LEU A 1 471 ? 8.595 -5.462 -12.243 1.00 96.62 471 LEU A N 1
ATOM 3721 C CA . LEU A 1 471 ? 9.586 -6.257 -11.511 1.00 96.62 471 LEU A CA 1
ATOM 3722 C C . LEU A 1 471 ? 9.101 -6.551 -10.093 1.00 96.62 471 LEU A C 1
ATOM 3724 O O . LEU A 1 471 ? 8.343 -5.769 -9.519 1.00 96.62 471 LEU A O 1
ATOM 3728 N N . ASN A 1 472 ? 9.603 -7.626 -9.485 1.00 93.81 472 ASN A N 1
ATOM 3729 C CA . ASN A 1 472 ? 9.203 -8.044 -8.137 1.00 93.81 472 ASN A CA 1
ATOM 3730 C C . ASN A 1 472 ? 7.664 -8.168 -7.992 1.00 93.81 472 ASN A C 1
ATOM 3732 O O . ASN A 1 472 ? 7.103 -7.917 -6.926 1.00 93.81 472 ASN A O 1
ATOM 3736 N N . CYS A 1 473 ? 6.980 -8.527 -9.079 1.00 92.31 473 CYS A N 1
ATOM 3737 C CA . CYS A 1 473 ? 5.538 -8.571 -9.230 1.00 92.31 473 CYS A CA 1
ATOM 3738 C C . CYS A 1 473 ? 4.991 -9.921 -8.755 1.00 92.31 473 CYS A C 1
ATOM 3740 O O . CYS A 1 473 ? 4.998 -10.933 -9.461 1.00 92.31 473 CYS A O 1
ATOM 3742 N N . ARG A 1 474 ? 4.481 -9.941 -7.524 1.00 86.44 474 ARG A N 1
ATOM 3743 C CA . ARG A 1 474 ? 3.824 -11.128 -6.965 1.00 86.44 474 ARG A CA 1
ATOM 3744 C C . ARG A 1 474 ? 2.432 -11.300 -7.577 1.00 86.44 474 ARG A C 1
ATOM 3746 O O . ARG A 1 474 ? 1.686 -10.330 -7.675 1.00 86.44 474 ARG A O 1
ATOM 3753 N N . ASP A 1 475 ? 2.042 -12.538 -7.888 1.00 86.12 475 ASP A N 1
ATOM 3754 C CA . ASP A 1 475 ? 0.740 -12.828 -8.519 1.00 86.12 475 ASP A CA 1
ATOM 3755 C C . ASP A 1 475 ? -0.446 -12.282 -7.728 1.00 86.12 475 ASP A C 1
ATOM 3757 O O . ASP A 1 475 ? -1.367 -11.712 -8.304 1.00 86.12 475 ASP A O 1
ATOM 3761 N N . TRP A 1 476 ? -0.415 -12.421 -6.398 1.00 83.44 476 TRP A N 1
ATOM 3762 C CA . TRP A 1 476 ? -1.487 -11.914 -5.544 1.00 83.44 476 TRP A CA 1
ATOM 3763 C C . TRP A 1 476 ? -1.597 -10.387 -5.613 1.00 83.44 476 TRP A C 1
ATOM 3765 O O . TRP A 1 476 ? -2.700 -9.864 -5.494 1.00 83.44 476 TRP A O 1
ATOM 3775 N N . TRP A 1 477 ? -0.485 -9.667 -5.811 1.00 86.94 477 TRP A N 1
ATOM 3776 C CA . TRP A 1 477 ? -0.486 -8.207 -5.911 1.00 86.94 477 TRP A CA 1
ATOM 3777 C C . TRP A 1 477 ? -1.106 -7.788 -7.241 1.00 86.94 477 TRP A C 1
ATOM 3779 O O . TRP A 1 477 ? -2.015 -6.961 -7.265 1.00 86.94 477 TRP A O 1
ATOM 3789 N N . LEU A 1 478 ? -0.689 -8.437 -8.332 1.00 88.38 478 LEU A N 1
ATOM 3790 C CA . LEU A 1 478 ? -1.263 -8.209 -9.655 1.00 88.38 478 LEU A CA 1
ATOM 3791 C C . LEU A 1 478 ? -2.770 -8.504 -9.668 1.00 88.38 478 LEU A C 1
ATOM 3793 O O . LEU A 1 478 ? -3.543 -7.685 -10.149 1.00 88.38 478 LEU A O 1
ATOM 3797 N N . ALA A 1 479 ? -3.193 -9.628 -9.082 1.00 87.06 479 ALA A N 1
ATOM 3798 C CA . ALA A 1 479 ? -4.602 -10.001 -8.982 1.00 87.06 479 ALA A CA 1
ATOM 3799 C C . ALA A 1 479 ? -5.411 -9.019 -8.118 1.00 87.06 479 ALA A C 1
ATOM 3801 O O . ALA A 1 479 ? -6.508 -8.623 -8.500 1.00 87.06 479 ALA A O 1
ATOM 3802 N N . LYS A 1 480 ? -4.862 -8.583 -6.976 1.00 84.00 480 LYS A N 1
ATOM 3803 C CA . LYS A 1 480 ? -5.512 -7.630 -6.061 1.00 84.00 480 LYS A CA 1
ATOM 3804 C C . LYS A 1 480 ? -5.792 -6.279 -6.724 1.00 84.00 480 LYS A C 1
ATOM 3806 O O . LYS A 1 480 ? -6.811 -5.665 -6.419 1.00 84.00 480 LYS A O 1
ATOM 3811 N N . TYR A 1 481 ? -4.899 -5.822 -7.602 1.00 92.81 481 TYR A N 1
ATOM 3812 C CA . TYR A 1 481 ? -4.963 -4.497 -8.224 1.00 92.81 481 TYR A CA 1
ATOM 3813 C C . TYR A 1 481 ? -5.338 -4.510 -9.707 1.00 92.81 481 TYR A C 1
ATOM 3815 O O . TYR A 1 481 ? -5.295 -3.452 -10.329 1.00 92.81 481 TYR A O 1
ATOM 3823 N N . ALA A 1 482 ? -5.719 -5.660 -10.270 1.00 91.81 482 ALA A N 1
ATOM 3824 C CA . ALA A 1 482 ? -5.955 -5.826 -11.705 1.00 91.81 482 ALA A CA 1
ATOM 3825 C C . ALA A 1 482 ? -6.876 -4.739 -12.287 1.00 91.81 482 ALA A C 1
ATOM 3827 O O . ALA A 1 482 ? -6.497 -4.064 -13.242 1.00 91.81 482 ALA A O 1
ATOM 3828 N N . GLU A 1 483 ? -8.025 -4.492 -11.653 1.00 92.25 483 GLU A N 1
ATOM 3829 C CA . GLU A 1 483 ? -9.011 -3.509 -12.133 1.00 92.25 483 GLU A CA 1
ATOM 3830 C C . GLU A 1 483 ? -8.473 -2.079 -12.176 1.00 92.25 483 GLU A C 1
ATOM 3832 O O . GLU A 1 483 ? -8.743 -1.324 -13.110 1.00 92.25 483 GLU A O 1
ATOM 3837 N N . LEU A 1 484 ? -7.668 -1.710 -11.178 1.00 95.62 484 LEU A N 1
ATOM 3838 C CA . LEU A 1 484 ? -7.028 -0.402 -11.125 1.00 95.62 484 LEU A CA 1
ATOM 3839 C C . LEU A 1 484 ? -5.866 -0.311 -12.116 1.00 95.62 484 LEU A C 1
ATOM 3841 O O . LEU A 1 484 ? -5.700 0.716 -12.769 1.00 95.62 484 LEU A O 1
ATOM 3845 N N . LEU A 1 485 ? -5.081 -1.379 -12.269 1.00 96.94 485 LEU A N 1
ATOM 3846 C CA . LEU A 1 485 ? -3.975 -1.424 -13.225 1.00 96.94 485 LEU A CA 1
ATOM 3847 C C . LEU A 1 485 ? -4.467 -1.279 -14.671 1.00 96.94 485 LEU A C 1
ATOM 3849 O O . LEU A 1 485 ? -3.832 -0.581 -15.462 1.00 96.94 485 LEU A O 1
ATOM 3853 N N . HIS A 1 486 ? -5.636 -1.836 -14.989 1.00 95.31 486 HIS A N 1
ATOM 3854 C CA . HIS A 1 486 ? -6.295 -1.659 -16.283 1.00 95.31 486 HIS A CA 1
ATOM 3855 C C . HIS A 1 486 ? -6.755 -0.221 -16.564 1.00 95.31 486 HIS A C 1
ATOM 3857 O O . HIS A 1 486 ? -6.947 0.135 -17.723 1.00 95.31 486 HIS A O 1
ATOM 3863 N N . GLN A 1 487 ? -6.853 0.645 -15.549 1.00 95.38 487 GLN A N 1
ATOM 3864 C CA . GLN A 1 487 ? -7.106 2.071 -15.779 1.00 95.38 487 GLN A CA 1
ATOM 3865 C C . GLN A 1 487 ? -5.863 2.836 -16.257 1.00 95.38 487 GLN A C 1
ATOM 3867 O O . GLN A 1 487 ? -5.989 3.946 -16.773 1.00 95.38 487 GLN A O 1
ATOM 3872 N N . PHE A 1 488 ? -4.665 2.270 -16.084 1.00 96.62 488 PHE A N 1
ATOM 3873 C CA . PHE A 1 488 ? -3.409 2.863 -16.556 1.00 96.62 488 PHE A CA 1
ATOM 3874 C C . PHE A 1 488 ? -2.970 2.322 -17.916 1.00 96.62 488 PHE A C 1
ATOM 3876 O O . PHE A 1 488 ? -2.103 2.913 -18.557 1.00 96.62 488 PHE A O 1
ATOM 3883 N N . THR A 1 489 ? -3.511 1.177 -18.337 1.00 96.94 489 THR A N 1
ATOM 3884 C CA . THR A 1 489 ? -3.124 0.550 -19.595 1.00 96.94 489 THR A CA 1
ATOM 3885 C C . THR A 1 489 ? -4.221 -0.308 -20.208 1.00 96.94 489 THR A C 1
ATOM 3887 O O . THR A 1 489 ? -4.869 -1.111 -19.541 1.00 96.94 489 THR A O 1
ATOM 3890 N N . ARG A 1 490 ? -4.358 -0.196 -21.531 1.00 95.19 490 ARG A N 1
ATOM 3891 C CA . ARG A 1 490 ? -5.145 -1.117 -22.365 1.00 95.19 490 ARG A CA 1
ATOM 3892 C C . ARG A 1 490 ? -4.369 -2.358 -22.815 1.00 95.19 490 ARG A C 1
ATOM 3894 O O . ARG A 1 490 ? -4.946 -3.237 -23.450 1.00 95.19 490 ARG A O 1
ATOM 3901 N N . TYR A 1 491 ? -3.061 -2.402 -22.564 1.00 97.31 491 TYR A N 1
ATOM 3902 C CA . TYR A 1 491 ? -2.191 -3.487 -23.007 1.00 97.31 491 TYR A CA 1
ATOM 3903 C C . TYR A 1 491 ? -2.072 -4.577 -21.934 1.00 97.31 491 TYR A C 1
ATOM 3905 O O . TYR A 1 491 ? -2.218 -4.289 -20.745 1.00 97.31 491 TYR A O 1
ATOM 3913 N N . PRO A 1 492 ? -1.767 -5.829 -22.321 1.00 95.75 492 PRO A N 1
ATOM 3914 C CA . PRO A 1 492 ? -1.422 -6.868 -21.359 1.00 95.75 492 PRO A CA 1
ATOM 3915 C C . PRO A 1 492 ? -0.229 -6.450 -20.490 1.00 95.75 492 PRO A C 1
ATOM 3917 O O . PRO A 1 492 ? 0.800 -6.009 -21.004 1.00 95.75 492 PRO A O 1
ATOM 3920 N N . ILE A 1 493 ? -0.370 -6.609 -19.175 1.00 97.75 493 ILE A N 1
ATOM 3921 C CA . ILE A 1 493 ? 0.683 -6.301 -18.202 1.00 97.75 493 ILE A CA 1
ATOM 3922 C C . ILE A 1 493 ? 1.752 -7.397 -18.259 1.00 97.75 493 ILE A C 1
ATOM 3924 O O . ILE A 1 493 ? 1.433 -8.586 -18.221 1.00 97.75 493 ILE A O 1
ATOM 3928 N N . VAL A 1 494 ? 3.022 -6.999 -18.315 1.00 97.81 494 VAL A N 1
ATOM 3929 C CA . VAL A 1 494 ? 4.166 -7.919 -18.333 1.00 97.81 494 VAL A CA 1
ATOM 3930 C C . VAL A 1 494 ? 4.709 -8.074 -16.914 1.00 97.81 494 VAL A C 1
ATOM 3932 O O . VAL A 1 494 ? 5.265 -7.134 -16.348 1.00 97.81 494 VAL A O 1
ATOM 3935 N N . ASN A 1 495 ? 4.575 -9.269 -16.337 1.00 96.69 495 ASN A N 1
ATOM 3936 C CA . ASN A 1 495 ? 5.275 -9.636 -15.105 1.00 96.69 495 ASN A CA 1
ATOM 3937 C C . ASN A 1 495 ? 6.696 -10.099 -15.459 1.00 96.69 495 ASN A C 1
ATOM 3939 O O . ASN A 1 495 ? 6.883 -11.224 -15.924 1.00 96.69 495 ASN A O 1
ATOM 3943 N N . LEU A 1 496 ? 7.689 -9.234 -15.237 1.00 95.81 496 LEU A N 1
ATOM 3944 C CA . LEU A 1 496 ? 9.058 -9.481 -15.687 1.00 95.81 496 LEU A CA 1
ATOM 3945 C C . LEU A 1 496 ? 9.727 -10.645 -14.942 1.00 95.81 496 LEU A C 1
ATOM 3947 O O . LEU A 1 496 ? 10.575 -11.317 -15.518 1.00 95.81 496 LEU A O 1
ATOM 3951 N N . ASP A 1 497 ? 9.319 -10.937 -13.702 1.00 91.75 497 ASP A N 1
ATOM 3952 C CA . ASP A 1 497 ? 9.903 -12.034 -12.911 1.00 91.75 497 ASP A CA 1
ATOM 3953 C C . ASP A 1 497 ? 9.567 -13.424 -13.476 1.00 91.75 497 ASP A C 1
ATOM 3955 O O . ASP A 1 497 ? 10.178 -14.423 -13.091 1.00 91.75 497 ASP A O 1
ATOM 3959 N N . LYS A 1 498 ? 8.563 -13.498 -14.355 1.00 93.94 498 LYS A N 1
ATOM 3960 C CA . LYS A 1 498 ? 8.072 -14.736 -14.970 1.00 93.94 498 LYS A CA 1
ATOM 3961 C C . LYS A 1 498 ? 8.292 -14.794 -16.474 1.00 93.94 498 LYS A C 1
ATOM 3963 O O . LYS A 1 498 ? 7.871 -15.764 -17.104 1.00 93.94 498 LYS A O 1
ATOM 3968 N N . GLU A 1 499 ? 8.918 -13.774 -17.042 1.00 93.75 499 GLU A N 1
ATOM 3969 C CA . GLU A 1 499 ? 9.133 -13.689 -18.475 1.00 93.75 499 GLU A CA 1
ATOM 3970 C C . GLU A 1 499 ? 10.488 -14.288 -18.860 1.00 93.75 499 GLU A C 1
ATOM 3972 O O . GLU A 1 499 ? 11.488 -14.138 -18.158 1.00 93.75 499 GLU A O 1
ATOM 3977 N N . THR A 1 500 ? 10.517 -14.985 -19.990 1.00 94.56 500 THR A N 1
ATOM 3978 C CA . THR A 1 500 ? 11.748 -15.496 -20.613 1.00 94.56 500 THR A CA 1
ATOM 3979 C C . THR A 1 500 ? 11.906 -15.021 -22.048 1.00 94.56 500 THR A C 1
ATOM 3981 O O . THR A 1 500 ? 13.004 -15.100 -22.593 1.00 94.56 500 THR A O 1
ATOM 3984 N N . LYS A 1 501 ? 10.825 -14.521 -22.651 1.00 96.44 501 LYS A N 1
ATOM 3985 C CA . LYS A 1 501 ? 10.811 -13.945 -23.986 1.00 96.44 501 LYS A CA 1
ATOM 3986 C C . LYS A 1 501 ? 11.420 -12.556 -23.982 1.00 96.44 501 LYS A C 1
ATOM 3988 O O . LYS A 1 501 ? 11.322 -11.805 -23.017 1.00 96.44 501 LYS A O 1
ATOM 3993 N N . ILE A 1 502 ? 11.994 -12.188 -25.113 1.00 97.06 502 ILE A N 1
ATOM 3994 C CA . ILE A 1 502 ? 12.581 -10.877 -25.344 1.00 97.06 502 ILE A CA 1
ATOM 3995 C C . ILE A 1 502 ? 11.516 -9.934 -25.899 1.00 97.06 502 ILE A C 1
ATOM 3997 O O . ILE A 1 502 ? 10.866 -10.221 -26.909 1.00 97.06 502 ILE A O 1
ATOM 4001 N N . HIS A 1 503 ? 11.331 -8.798 -25.226 1.00 98.06 503 HIS A N 1
ATOM 4002 C CA . HIS A 1 503 ? 10.287 -7.827 -25.546 1.00 98.06 503 HIS A CA 1
ATOM 4003 C C . HIS A 1 503 ? 10.890 -6.597 -26.215 1.00 98.06 503 HIS A C 1
ATOM 4005 O O . HIS A 1 503 ? 11.827 -5.996 -25.698 1.00 98.06 503 HIS A O 1
ATOM 4011 N N . CYS A 1 504 ? 10.313 -6.182 -27.336 1.00 97.81 504 CYS A N 1
ATOM 4012 C CA . CYS A 1 504 ? 10.771 -5.019 -28.084 1.00 97.81 504 CYS A CA 1
ATOM 4013 C C . CYS A 1 504 ? 9.732 -3.906 -28.055 1.00 97.81 504 CYS A C 1
ATOM 4015 O O . CYS A 1 504 ? 8.569 -4.130 -28.381 1.00 97.81 504 CYS A O 1
ATOM 4017 N N . PHE A 1 505 ? 10.167 -2.703 -27.696 1.00 97.88 505 PHE A N 1
ATOM 4018 C CA . PHE A 1 505 ? 9.340 -1.513 -27.529 1.00 97.88 505 PHE A CA 1
ATOM 4019 C C . PHE A 1 505 ? 9.882 -0.360 -28.386 1.00 97.88 505 PHE A C 1
ATOM 4021 O O . PHE A 1 505 ? 11.083 -0.306 -28.654 1.00 97.88 505 PHE A O 1
ATOM 4028 N N . PRO A 1 506 ? 9.044 0.608 -28.794 1.00 96.31 506 PRO A N 1
ATOM 4029 C CA . PRO A 1 506 ? 9.514 1.820 -29.465 1.00 96.31 506 PRO A CA 1
ATOM 4030 C C . PRO A 1 506 ? 10.344 2.736 -28.549 1.00 96.31 506 PRO A C 1
ATOM 4032 O O . PRO A 1 506 ? 11.169 3.493 -29.052 1.00 96.31 506 PRO A O 1
ATOM 4035 N N . SER A 1 507 ? 10.116 2.680 -27.233 1.00 97.19 507 SER A N 1
ATOM 4036 C CA . SER A 1 507 ? 10.883 3.358 -26.179 1.00 97.19 507 SER A CA 1
ATOM 4037 C C . SER A 1 507 ? 10.519 2.792 -24.804 1.00 97.19 507 SER A C 1
ATOM 4039 O O . SER A 1 507 ? 9.547 2.039 -24.678 1.00 97.19 507 SER A O 1
ATOM 4041 N N . ALA A 1 508 ? 11.281 3.151 -23.769 1.00 98.12 508 ALA A N 1
ATOM 4042 C CA . ALA A 1 508 ? 10.988 2.752 -22.395 1.00 98.12 508 ALA A CA 1
ATOM 4043 C C . ALA A 1 508 ? 11.254 3.875 -21.386 1.00 98.12 508 ALA A C 1
ATOM 4045 O O . ALA A 1 508 ? 12.234 4.609 -21.501 1.00 98.12 508 ALA A O 1
ATOM 4046 N N . THR A 1 509 ? 10.417 3.948 -20.355 1.00 98.50 509 THR A N 1
ATOM 4047 C CA . THR A 1 509 ? 10.642 4.722 -19.130 1.00 98.50 509 THR A CA 1
ATOM 4048 C C . THR A 1 509 ? 10.789 3.750 -17.964 1.00 98.50 509 THR A C 1
ATOM 4050 O O . THR A 1 509 ? 10.037 2.785 -17.868 1.00 98.50 509 THR A O 1
ATOM 4053 N N . VAL A 1 510 ? 11.761 3.979 -17.084 1.00 98.62 510 VAL A N 1
ATOM 4054 C CA . VAL A 1 510 ? 12.133 3.084 -15.984 1.00 98.62 510 VAL A CA 1
ATOM 4055 C C . VAL A 1 510 ? 12.146 3.864 -14.673 1.00 98.62 510 VAL A C 1
ATOM 4057 O O . VAL A 1 510 ? 12.929 4.799 -14.532 1.00 98.62 510 VAL A O 1
ATOM 4060 N N . GLY A 1 511 ? 11.312 3.468 -13.712 1.00 98.25 511 GLY A N 1
ATOM 4061 C CA . GLY A 1 511 ? 11.113 4.168 -12.438 1.00 98.25 511 GLY A CA 1
ATOM 4062 C C . GLY A 1 511 ? 9.746 4.847 -12.328 1.00 98.25 511 GLY A C 1
ATOM 4063 O O . GLY A 1 511 ? 9.010 4.953 -13.308 1.00 98.25 511 GLY A O 1
ATOM 4064 N N . LEU A 1 512 ? 9.414 5.299 -11.116 1.00 98.31 512 LEU A N 1
ATOM 4065 C CA . LEU A 1 512 ? 8.177 6.020 -10.807 1.00 98.31 512 LEU A CA 1
ATOM 4066 C C . LEU A 1 512 ? 8.489 7.350 -10.117 1.00 98.31 512 LEU A C 1
ATOM 4068 O O . LEU A 1 512 ? 9.361 7.416 -9.254 1.00 98.31 512 LEU A O 1
ATOM 4072 N N . ILE A 1 513 ? 7.734 8.386 -10.470 1.00 97.44 513 ILE A N 1
ATOM 4073 C CA . ILE A 1 513 ? 7.750 9.712 -9.850 1.00 97.44 513 ILE A CA 1
ATOM 4074 C C . ILE A 1 513 ? 6.902 9.679 -8.577 1.00 97.44 513 ILE A C 1
ATOM 4076 O O . ILE A 1 513 ? 5.763 9.223 -8.607 1.00 97.44 513 ILE A O 1
ATOM 4080 N N . SER A 1 514 ? 7.426 10.205 -7.469 1.00 93.69 514 SER A N 1
ATOM 4081 C CA . SER A 1 514 ? 6.687 10.360 -6.209 1.00 93.69 514 SER A CA 1
ATOM 4082 C C . SER A 1 514 ? 6.733 11.802 -5.710 1.00 93.69 514 SER A C 1
ATOM 4084 O O . SER A 1 514 ? 7.797 12.415 -5.665 1.00 93.69 514 SER A O 1
ATOM 4086 N N . HIS A 1 515 ? 5.585 12.331 -5.285 1.00 91.62 515 HIS A N 1
ATOM 4087 C CA . HIS A 1 515 ? 5.468 13.662 -4.674 1.00 91.62 515 HIS A CA 1
ATOM 4088 C C . HIS A 1 515 ? 5.573 13.628 -3.136 1.00 91.62 515 HIS A C 1
ATOM 4090 O O . HIS A 1 515 ? 5.391 14.652 -2.479 1.00 91.62 515 HIS A O 1
ATOM 4096 N N . GLY A 1 516 ? 5.887 12.467 -2.550 1.00 82.75 516 GLY A N 1
ATOM 4097 C CA . GLY A 1 516 ? 5.998 12.269 -1.104 1.00 82.75 516 GLY A CA 1
ATOM 4098 C C . GLY A 1 516 ? 4.883 11.390 -0.540 1.00 82.75 516 GLY A C 1
ATOM 4099 O O . GLY A 1 516 ? 4.308 10.565 -1.247 1.00 82.75 516 GLY A O 1
ATOM 4100 N N . TYR A 1 517 ? 4.603 11.539 0.757 1.00 79.62 517 TYR A N 1
ATOM 4101 C CA . TYR A 1 517 ? 3.631 10.695 1.451 1.00 79.62 517 TYR A CA 1
ATOM 4102 C C . TYR A 1 517 ? 2.194 11.008 1.027 1.00 79.62 517 TYR A C 1
ATOM 4104 O O . TYR A 1 517 ? 1.731 12.131 1.218 1.00 79.62 517 TYR A O 1
ATOM 4112 N N . MET A 1 518 ? 1.509 10.003 0.472 1.00 83.31 518 MET A N 1
ATOM 4113 C CA . MET A 1 518 ? 0.075 9.982 0.153 1.00 83.31 518 MET A CA 1
ATOM 4114 C C . MET A 1 518 ? -0.451 11.285 -0.473 1.00 83.31 518 MET A C 1
ATOM 4116 O O . MET A 1 518 ? -1.518 11.766 -0.106 1.00 83.31 518 MET A O 1
ATOM 4120 N N . THR A 1 519 ? 0.299 11.876 -1.404 1.00 87.31 519 THR A N 1
ATOM 4121 C CA . THR A 1 519 ? -0.010 13.198 -1.965 1.00 87.31 519 THR A CA 1
ATOM 4122 C C . THR A 1 519 ? 0.253 13.241 -3.465 1.00 87.31 519 THR A C 1
ATOM 4124 O O . THR A 1 519 ? 1.101 12.518 -3.993 1.00 87.31 519 THR A O 1
ATOM 4127 N N . VAL A 1 520 ? -0.477 14.118 -4.149 1.00 93.50 520 VAL A N 1
ATOM 4128 C CA . VAL A 1 520 ? -0.247 14.484 -5.546 1.00 93.50 520 VAL A CA 1
ATOM 4129 C C . VAL A 1 520 ? -0.194 16.004 -5.592 1.00 93.50 520 VAL A C 1
ATOM 4131 O O . VAL A 1 520 ? -1.229 16.655 -5.484 1.00 93.50 520 VAL A O 1
ATOM 4134 N N . ASP A 1 521 ? 1.009 16.562 -5.732 1.00 93.38 521 ASP A N 1
ATOM 4135 C CA . ASP A 1 521 ? 1.205 18.006 -5.858 1.00 93.38 521 ASP A CA 1
ATOM 4136 C C . ASP A 1 521 ? 0.732 18.532 -7.233 1.00 93.38 521 ASP A C 1
ATOM 4138 O O . ASP A 1 521 ? 1.390 18.261 -8.244 1.00 93.38 521 ASP A O 1
ATOM 4142 N N . PRO A 1 522 ? -0.363 19.317 -7.301 1.00 94.88 522 PRO A N 1
ATOM 4143 C CA . PRO A 1 522 ? -0.895 19.828 -8.562 1.00 94.88 522 PRO A CA 1
ATOM 4144 C C . PRO A 1 522 ? 0.024 20.844 -9.252 1.00 94.88 522 PRO A C 1
ATOM 4146 O O . PRO A 1 522 ? -0.139 21.080 -10.447 1.00 94.88 522 PRO A O 1
ATOM 4149 N N . VAL A 1 523 ? 0.988 21.443 -8.542 1.00 96.12 523 VAL A N 1
ATOM 4150 C CA . VAL A 1 523 ? 1.970 22.363 -9.143 1.00 96.12 523 VAL A CA 1
ATOM 4151 C C . VAL A 1 523 ? 2.967 21.601 -10.016 1.00 96.12 523 VAL A C 1
ATOM 4153 O O . VAL A 1 523 ? 3.456 22.134 -11.009 1.00 96.12 523 VAL A O 1
ATOM 4156 N N . GLN A 1 524 ? 3.248 20.344 -9.666 1.00 93.38 524 GLN A N 1
ATOM 4157 C CA . GLN A 1 524 ? 4.166 19.473 -10.402 1.00 93.38 524 GLN A CA 1
ATOM 4158 C C . GLN A 1 524 ? 3.464 18.675 -11.515 1.00 93.38 524 GLN A C 1
ATOM 4160 O O . GLN A 1 524 ? 4.134 18.109 -12.376 1.00 93.38 524 GLN A O 1
ATOM 4165 N N . MET A 1 525 ? 2.125 18.646 -11.533 1.00 95.25 525 MET A N 1
ATOM 4166 C CA . MET A 1 525 ? 1.338 17.901 -12.520 1.00 95.25 525 MET A CA 1
ATOM 4167 C C . MET A 1 525 ? 1.040 18.734 -13.781 1.00 95.25 525 MET A C 1
ATOM 4169 O O . MET A 1 525 ? 0.508 19.840 -13.658 1.00 95.25 525 MET A O 1
ATOM 4173 N N . PRO A 1 526 ? 1.230 18.197 -15.008 1.00 94.00 526 PRO A N 1
ATOM 4174 C CA . PRO A 1 526 ? 0.974 18.942 -16.250 1.00 94.00 526 PRO A CA 1
ATOM 4175 C C . PRO A 1 526 ? -0.463 19.452 -16.417 1.00 94.00 526 PRO A C 1
ATOM 4177 O O . PRO A 1 526 ? -0.691 20.474 -17.059 1.00 94.00 526 PRO A O 1
ATOM 4180 N N . ARG A 1 527 ? -1.441 18.728 -15.857 1.00 92.94 527 ARG A N 1
ATOM 4181 C CA . ARG A 1 527 ? -2.875 19.067 -15.901 1.00 92.94 527 ARG A CA 1
ATOM 4182 C C . ARG A 1 527 ? -3.427 19.486 -14.535 1.00 92.94 527 ARG A C 1
ATOM 4184 O O . ARG A 1 527 ? -4.639 19.488 -14.345 1.00 92.94 527 ARG A O 1
ATOM 4191 N N . SER A 1 528 ? -2.543 19.804 -13.585 1.00 94.81 528 SER A N 1
ATOM 4192 C CA . SER A 1 528 ? -2.894 20.158 -12.202 1.00 94.81 528 SER A CA 1
ATOM 4193 C C . SER A 1 528 ? -3.792 19.134 -11.500 1.00 94.81 528 SER A C 1
ATOM 4195 O O . SER A 1 528 ? -4.623 19.481 -10.660 1.00 94.81 528 SER A O 1
ATOM 4197 N N . GLU A 1 529 ? -3.619 17.857 -11.850 1.00 95.50 529 GLU A N 1
ATOM 4198 C CA . GLU A 1 529 ? -4.243 16.742 -11.145 1.00 95.50 529 GLU A CA 1
ATOM 4199 C C . GLU A 1 529 ? -3.771 16.702 -9.693 1.00 95.50 529 GLU A C 1
ATOM 4201 O O . GLU A 1 529 ? -2.657 17.101 -9.361 1.00 95.50 529 GLU A O 1
ATOM 4206 N N . ASN A 1 530 ? -4.638 16.217 -8.817 1.00 94.50 530 ASN A N 1
ATOM 4207 C CA . ASN A 1 530 ? -4.398 16.179 -7.382 1.00 94.50 530 ASN A CA 1
ATOM 4208 C C . ASN A 1 530 ? -4.900 14.851 -6.801 1.00 94.50 530 ASN A C 1
ATOM 4210 O O . ASN A 1 530 ? -5.284 13.925 -7.524 1.00 94.50 530 ASN A O 1
ATOM 4214 N N . LEU A 1 531 ? -4.907 14.744 -5.476 1.00 94.00 531 LEU A N 1
ATOM 4215 C CA . LEU A 1 531 ? -5.309 13.515 -4.803 1.00 94.00 531 LEU A CA 1
ATOM 4216 C C . LEU A 1 531 ? -6.789 13.147 -5.048 1.00 94.00 531 LEU A C 1
ATOM 4218 O O . LEU A 1 531 ? -7.124 11.963 -5.108 1.00 94.00 531 LEU A O 1
ATOM 4222 N N . LEU A 1 532 ? -7.668 14.133 -5.288 1.00 94.81 532 LEU A N 1
ATOM 4223 C CA . LEU A 1 532 ? -9.051 13.884 -5.719 1.00 94.81 532 LEU A CA 1
ATOM 4224 C C . LEU A 1 532 ? -9.118 13.265 -7.117 1.00 94.81 532 LEU A C 1
ATOM 4226 O O . LEU A 1 532 ? -9.967 12.407 -7.356 1.00 94.81 532 LEU A O 1
ATOM 4230 N N . SER A 1 533 ? -8.219 13.648 -8.028 1.00 96.31 533 SER A N 1
ATOM 4231 C CA . SER A 1 533 ? -8.113 13.031 -9.357 1.00 96.31 533 SER A CA 1
ATOM 4232 C C . SER A 1 533 ? -7.753 11.547 -9.251 1.00 96.31 533 SER A C 1
ATOM 4234 O O . SER A 1 533 ? -8.365 10.714 -9.920 1.00 96.31 533 SER A O 1
ATOM 4236 N N . PHE A 1 534 ? -6.826 11.193 -8.355 1.00 96.62 534 PHE A N 1
ATOM 4237 C CA . PHE A 1 534 ? -6.515 9.790 -8.075 1.00 96.62 534 PHE A CA 1
ATOM 4238 C C . PHE A 1 534 ? -7.718 9.053 -7.473 1.00 96.62 534 PHE A C 1
ATOM 4240 O O . PHE A 1 534 ? -8.055 7.955 -7.907 1.00 96.62 534 PHE A O 1
ATOM 4247 N N . ARG A 1 535 ? -8.437 9.669 -6.530 1.00 95.62 535 ARG A N 1
ATOM 4248 C CA . ARG A 1 535 ? -9.671 9.089 -5.987 1.00 95.62 535 ARG A CA 1
ATOM 4249 C C . ARG A 1 535 ? -10.739 8.855 -7.063 1.00 95.62 535 ARG A C 1
ATOM 4251 O O . ARG A 1 535 ? -11.442 7.848 -7.013 1.00 95.62 535 ARG A O 1
ATOM 4258 N N . ALA A 1 536 ? -10.876 9.756 -8.034 1.00 95.00 536 ALA A N 1
ATOM 4259 C CA . ALA A 1 536 ? -11.809 9.579 -9.148 1.00 95.00 536 ALA A CA 1
ATOM 4260 C C . ALA A 1 536 ? -11.424 8.376 -10.031 1.00 95.00 536 ALA A C 1
ATOM 4262 O O . ALA A 1 536 ? -12.297 7.630 -10.482 1.00 95.00 536 ALA A O 1
ATOM 4263 N N . LEU A 1 537 ? -10.121 8.126 -10.207 1.00 96.06 537 LEU A N 1
ATOM 4264 C CA . LEU A 1 537 ? -9.624 6.916 -10.866 1.00 96.06 537 LEU A CA 1
ATOM 4265 C C . LEU A 1 537 ? -10.029 5.644 -10.108 1.00 96.06 537 LEU A C 1
ATOM 4267 O O . LEU A 1 537 ? -10.461 4.680 -10.734 1.00 96.06 537 LEU A O 1
ATOM 4271 N N . LEU A 1 538 ? -9.942 5.650 -8.771 1.00 95.50 538 LEU A N 1
ATOM 4272 C CA . LEU A 1 538 ? -10.398 4.525 -7.941 1.00 95.50 538 LEU A CA 1
ATOM 4273 C C . LEU A 1 538 ? -11.891 4.246 -8.157 1.00 95.50 538 LEU A C 1
ATOM 4275 O O . LEU A 1 538 ? -12.279 3.088 -8.262 1.00 95.50 538 LEU A O 1
ATOM 4279 N N . GLY A 1 539 ? -12.715 5.292 -8.281 1.00 93.06 539 GLY A N 1
ATOM 4280 C CA . GLY A 1 539 ? -14.130 5.136 -8.634 1.00 93.06 539 GLY A CA 1
ATOM 4281 C C . GLY A 1 539 ? -14.328 4.508 -10.005 1.00 93.06 539 GLY A C 1
ATOM 4282 O O . GLY A 1 539 ? -15.048 3.525 -10.128 1.00 93.06 539 GLY A O 1
ATOM 4283 N N . THR A 1 540 ? -13.590 4.980 -11.009 1.00 93.50 540 THR A N 1
ATOM 4284 C CA . THR A 1 540 ? -13.643 4.401 -12.361 1.00 93.50 540 THR A CA 1
ATOM 4285 C C . THR A 1 540 ? -13.278 2.910 -12.358 1.00 93.50 540 THR A C 1
ATOM 4287 O O . THR A 1 540 ? -13.919 2.124 -13.049 1.00 93.50 540 THR A O 1
ATOM 4290 N N . ALA A 1 541 ? -12.289 2.510 -11.551 1.00 93.12 541 ALA A N 1
ATOM 4291 C CA . ALA A 1 541 ? -11.852 1.119 -11.439 1.00 93.12 541 ALA A CA 1
ATOM 4292 C C . ALA A 1 541 ? -12.859 0.207 -10.716 1.00 93.12 541 ALA A C 1
ATOM 4294 O O . ALA A 1 541 ? -12.986 -0.963 -11.066 1.00 93.12 541 ALA A O 1
ATOM 4295 N N . TYR A 1 542 ? -13.536 0.710 -9.680 1.00 90.88 542 TYR A N 1
ATOM 4296 C CA . TYR A 1 542 ? -14.227 -0.145 -8.709 1.00 90.88 542 TYR A CA 1
ATOM 4297 C C . TYR A 1 542 ? -15.748 0.028 -8.649 1.00 90.88 542 TYR A C 1
ATOM 4299 O O . TYR A 1 542 ? -16.432 -0.858 -8.144 1.00 90.88 542 TYR A O 1
ATOM 4307 N N . GLU A 1 543 ? -16.308 1.118 -9.175 1.00 83.19 543 GLU A N 1
ATOM 4308 C CA . GLU A 1 543 ? -17.753 1.391 -9.123 1.00 83.19 543 GLU A CA 1
ATOM 4309 C C . GLU A 1 543 ? -18.584 0.424 -9.987 1.00 83.19 543 GLU A C 1
ATOM 4311 O O . GLU A 1 543 ? -19.765 0.214 -9.720 1.00 83.19 543 GLU A O 1
ATOM 4316 N N . GLN A 1 544 ? -17.963 -0.211 -10.988 1.00 63.34 544 GLN A N 1
ATOM 4317 C CA . GLN A 1 544 ? -18.621 -1.130 -11.925 1.00 63.34 544 GLN A CA 1
ATOM 4318 C C . GLN A 1 544 ? -18.756 -2.574 -11.413 1.00 63.34 544 GLN A C 1
ATOM 4320 O O . GLN A 1 544 ? -19.391 -3.390 -12.080 1.00 63.34 544 GLN A O 1
ATOM 4325 N N . GLN A 1 545 ? -18.179 -2.921 -10.257 1.00 61.88 545 GLN A N 1
ATOM 4326 C CA . GLN A 1 545 ? -18.306 -4.279 -9.723 1.00 61.88 545 GLN A CA 1
ATOM 4327 C C . GLN A 1 545 ? -19.650 -4.450 -9.002 1.00 61.88 545 GLN A C 1
ATOM 4329 O O . GLN A 1 545 ? -19.934 -3.781 -8.007 1.00 61.88 545 GLN A O 1
ATOM 4334 N N . GLU A 1 546 ? -20.495 -5.346 -9.525 1.00 50.00 546 GLU A N 1
ATOM 4335 C CA . GLU A 1 546 ? -21.789 -5.677 -8.927 1.00 50.00 546 GLU A CA 1
ATOM 4336 C C . GLU A 1 546 ? -21.621 -6.119 -7.463 1.00 50.00 546 GLU A C 1
ATOM 4338 O O . GLU A 1 546 ? -20.817 -6.993 -7.139 1.00 50.00 546 GLU A O 1
ATOM 4343 N N . LEU A 1 547 ? -22.414 -5.511 -6.574 1.00 52.81 547 LEU A N 1
ATOM 4344 C CA . LEU A 1 547 ? -22.461 -5.768 -5.131 1.00 52.81 547 LEU A CA 1
ATOM 4345 C C . LEU A 1 547 ? -23.042 -7.168 -4.840 1.00 52.81 547 LEU A C 1
ATOM 4347 O O . LEU A 1 547 ? -24.178 -7.305 -4.387 1.00 52.81 547 LEU A O 1
ATOM 4351 N N . HIS A 1 548 ? -22.301 -8.234 -5.132 1.00 44.06 548 HIS A N 1
ATOM 4352 C CA . HIS A 1 548 ? -22.667 -9.599 -4.747 1.00 44.06 548 HIS A CA 1
ATOM 4353 C C . HIS A 1 548 ? -22.209 -9.905 -3.318 1.00 44.06 548 HIS A C 1
ATOM 4355 O O . HIS A 1 548 ? -21.166 -10.517 -3.093 1.00 44.06 548 HIS A O 1
ATOM 4361 N N . GLY A 1 549 ? -23.044 -9.507 -2.354 1.00 52.00 549 GLY A N 1
ATOM 4362 C CA . GLY A 1 549 ? -22.825 -9.739 -0.925 1.00 52.00 549 GLY A CA 1
ATOM 4363 C C . GLY A 1 549 ? -21.741 -8.833 -0.334 1.00 52.00 549 GLY A C 1
ATOM 4364 O O . GLY A 1 549 ? -20.734 -8.553 -0.970 1.00 52.00 549 GLY A O 1
ATOM 4365 N N . ASN A 1 550 ? -21.980 -8.345 0.880 1.00 55.91 550 ASN A N 1
ATOM 4366 C CA . ASN A 1 550 ? -20.982 -7.654 1.692 1.00 55.91 550 ASN A CA 1
ATOM 4367 C C . ASN A 1 550 ? -20.550 -8.632 2.791 1.00 55.91 550 ASN A C 1
ATOM 4369 O O . ASN A 1 550 ? -21.266 -8.781 3.780 1.00 55.91 550 ASN A O 1
ATOM 4373 N N . ASP A 1 551 ? -19.409 -9.288 2.600 1.00 65.62 551 ASP A N 1
ATOM 4374 C CA . ASP A 1 551 ? -18.730 -10.076 3.633 1.00 65.62 551 ASP A CA 1
ATOM 4375 C C . ASP A 1 551 ? -17.708 -9.211 4.407 1.00 65.62 551 ASP A C 1
ATOM 4377 O O . ASP A 1 551 ? -17.307 -9.566 5.517 1.00 65.62 551 ASP A O 1
ATOM 4381 N N . CYS A 1 552 ? -17.302 -8.062 3.848 1.00 72.25 552 CYS A N 1
ATOM 4382 C CA . CYS A 1 552 ? -16.382 -7.087 4.451 1.00 72.25 552 CYS A CA 1
ATOM 4383 C C . CYS A 1 552 ? -16.857 -6.469 5.781 1.00 72.25 552 CYS A C 1
ATOM 4385 O O . CYS A 1 552 ? -16.039 -5.986 6.569 1.00 72.25 552 CYS A O 1
ATOM 4387 N N . GLY A 1 553 ? -18.169 -6.367 5.995 1.00 69.62 553 GLY A N 1
ATOM 4388 C CA . GLY A 1 553 ? -18.769 -5.559 7.050 1.00 69.62 553 GLY A CA 1
ATOM 4389 C C . GLY A 1 553 ? -19.849 -6.309 7.814 1.00 69.62 553 GLY A C 1
ATOM 4390 O O . GLY A 1 553 ? -20.803 -6.816 7.230 1.00 69.62 553 GLY A O 1
ATOM 4391 N N . THR A 1 554 ? -19.733 -6.328 9.142 1.00 73.50 554 THR A N 1
ATOM 4392 C CA . THR A 1 554 ? -20.797 -6.856 10.004 1.00 73.50 554 THR A CA 1
ATOM 4393 C C . THR A 1 554 ? -21.766 -5.727 10.333 1.00 73.50 554 THR A C 1
ATOM 4395 O O . THR A 1 554 ? -21.409 -4.772 11.025 1.00 73.50 554 THR A O 1
ATOM 4398 N N . TYR A 1 555 ? -22.990 -5.826 9.814 1.00 71.00 555 TYR A N 1
ATOM 4399 C CA . TYR A 1 555 ? -24.079 -4.915 10.160 1.00 71.00 555 TYR A CA 1
ATOM 4400 C C . TYR A 1 555 ? -24.591 -5.258 11.556 1.00 71.00 555 TYR A C 1
ATOM 4402 O O . TYR A 1 555 ? -25.107 -6.353 11.774 1.00 71.00 555 TYR A O 1
ATOM 4410 N N . LEU A 1 556 ? -24.450 -4.327 12.498 1.00 58.41 556 LEU A N 1
ATOM 4411 C CA . LEU A 1 556 ? -24.877 -4.538 13.884 1.00 58.41 556 LEU A CA 1
ATOM 4412 C C . LEU A 1 556 ? -26.312 -4.048 14.149 1.00 58.41 556 LEU A C 1
ATOM 4414 O O . LEU A 1 556 ? -26.912 -4.437 15.146 1.00 58.41 556 LEU A O 1
ATOM 4418 N N . SER A 1 557 ? -26.916 -3.301 13.212 1.00 54.44 557 SER A N 1
ATOM 4419 C CA . SER A 1 557 ? -28.284 -2.780 13.336 1.00 54.44 557 SER A CA 1
ATOM 4420 C C . SER A 1 557 ? -29.283 -3.436 12.371 1.00 54.44 557 SER A C 1
ATOM 4422 O O . SER A 1 557 ? -29.021 -3.585 11.179 1.00 54.44 557 SER A O 1
ATOM 4424 N N . SER A 1 558 ? -30.464 -3.805 12.886 1.00 47.69 558 SER A N 1
ATOM 4425 C CA . SER A 1 558 ? -31.539 -4.510 12.156 1.00 47.69 558 SER A CA 1
ATOM 4426 C C . SER A 1 558 ? -32.715 -3.616 11.719 1.00 47.69 558 SER A C 1
ATOM 4428 O O . SER A 1 558 ? -33.711 -4.120 11.199 1.00 47.69 558 SER A O 1
ATOM 4430 N N . SER A 1 559 ? -32.667 -2.299 11.941 1.00 45.06 559 SER A N 1
ATOM 4431 C CA . SER A 1 559 ? -33.849 -1.438 11.761 1.00 45.06 559 SER A CA 1
ATOM 4432 C C . SER A 1 559 ? -33.932 -0.823 10.358 1.00 45.06 559 SER A C 1
ATOM 4434 O O . SER A 1 559 ? -33.377 0.240 10.092 1.00 45.06 559 SER A O 1
ATOM 4436 N N . ARG A 1 560 ? -34.688 -1.464 9.454 1.00 46.16 560 ARG A N 1
ATOM 4437 C CA . ARG A 1 560 ? -34.986 -0.965 8.089 1.00 46.16 560 ARG A CA 1
ATOM 4438 C C . ARG A 1 560 ? -36.075 0.126 8.033 1.00 46.16 560 ARG A C 1
ATOM 4440 O O . ARG A 1 560 ? -36.658 0.323 6.970 1.00 46.16 560 ARG A O 1
ATOM 4447 N N . THR A 1 561 ? -36.401 0.819 9.129 1.00 46.62 561 THR A N 1
ATOM 4448 C CA . THR A 1 561 ? -37.606 1.683 9.173 1.00 46.62 561 THR A CA 1
ATOM 4449 C C . THR A 1 561 ? -37.428 3.058 9.830 1.00 46.62 561 THR A C 1
ATOM 4451 O O . THR A 1 561 ? -38.378 3.582 10.403 1.00 46.62 561 THR A O 1
ATOM 4454 N N . SER A 1 562 ? -36.257 3.692 9.726 1.00 50.97 562 SER A N 1
ATOM 4455 C CA . SER A 1 562 ? -36.067 5.091 10.169 1.00 50.97 562 SER A CA 1
ATOM 4456 C C . SER A 1 562 ? -35.459 5.953 9.052 1.00 50.97 562 SER A C 1
ATOM 4458 O O . SER A 1 562 ? -34.883 5.380 8.126 1.00 50.97 562 SER A O 1
ATOM 4460 N N . PRO A 1 563 ? -35.587 7.299 9.104 1.00 56.03 563 PRO A N 1
ATOM 4461 C CA . PRO A 1 563 ? -34.918 8.196 8.157 1.00 56.03 563 PRO A CA 1
ATOM 4462 C C . PRO A 1 563 ? -33.425 7.867 8.044 1.00 56.03 563 PRO A C 1
ATOM 4464 O O . PRO A 1 563 ? -32.836 7.352 8.993 1.00 56.03 563 PRO A O 1
ATOM 4467 N N . SER A 1 564 ? -32.849 8.147 6.871 1.00 77.06 564 SER A N 1
ATOM 4468 C CA . SER A 1 564 ? -31.443 7.896 6.532 1.00 77.06 564 SER A CA 1
ATOM 4469 C C . SER A 1 564 ? -30.525 8.397 7.655 1.00 77.06 564 SER A C 1
ATOM 4471 O O . SER A 1 564 ? -30.388 9.604 7.840 1.00 77.06 564 SER A O 1
ATOM 4473 N N . ARG A 1 565 ? -29.950 7.481 8.445 1.00 88.50 565 ARG A N 1
ATOM 4474 C CA . ARG A 1 565 ? -29.006 7.809 9.523 1.00 88.50 565 ARG A CA 1
ATOM 4475 C C . ARG A 1 565 ? -27.591 7.933 8.949 1.00 88.50 565 ARG A C 1
ATOM 4477 O O . ARG A 1 565 ? -27.252 7.204 8.010 1.00 88.50 565 ARG A O 1
ATOM 4484 N N . PRO A 1 566 ? -26.727 8.791 9.515 1.00 94.25 566 PRO A N 1
ATOM 4485 C CA . PRO A 1 566 ? -25.302 8.758 9.217 1.00 94.25 566 PRO A CA 1
ATOM 4486 C C . PRO A 1 566 ? -24.719 7.363 9.423 1.00 94.25 566 PRO A C 1
ATOM 4488 O O . PRO A 1 566 ? -24.951 6.736 10.453 1.00 94.25 566 PRO A O 1
ATOM 4491 N N . ARG A 1 567 ? -23.945 6.878 8.446 1.00 94.75 567 ARG A N 1
ATOM 4492 C CA . ARG A 1 567 ? -23.259 5.591 8.528 1.00 94.75 567 ARG A CA 1
ATOM 4493 C C . ARG A 1 567 ? -21.847 5.815 9.016 1.00 94.75 567 ARG A C 1
ATOM 4495 O O . ARG A 1 567 ? -21.078 6.491 8.325 1.00 94.75 567 ARG A O 1
ATOM 4502 N N . LEU A 1 568 ? -21.527 5.233 10.165 1.00 97.25 568 LEU A N 1
ATOM 4503 C CA . LEU A 1 568 ? -20.179 5.165 10.706 1.00 97.25 568 LEU A CA 1
ATOM 4504 C C . LEU A 1 568 ? -19.594 3.785 10.417 1.00 97.25 568 LEU A C 1
ATOM 4506 O O . LEU A 1 568 ? -20.099 2.776 10.901 1.00 97.25 568 LEU A O 1
ATOM 4510 N N . VAL A 1 569 ? -18.501 3.741 9.663 1.00 96.31 569 VAL A N 1
ATOM 4511 C CA . VAL A 1 569 ? -17.684 2.535 9.546 1.00 96.31 569 VAL A CA 1
ATOM 4512 C C . VAL A 1 569 ? -16.565 2.593 10.580 1.00 96.31 569 VAL A C 1
ATOM 4514 O O . VAL A 1 569 ? -15.769 3.531 10.583 1.00 96.31 569 VAL A O 1
ATOM 4517 N N . LEU A 1 570 ? -16.485 1.580 11.440 1.00 95.50 570 LEU A N 1
ATOM 4518 C CA . LEU A 1 570 ? -15.370 1.368 12.358 1.00 95.50 570 LEU A CA 1
ATOM 4519 C C . LEU A 1 570 ? -14.415 0.340 11.756 1.00 95.50 570 LEU A C 1
ATOM 4521 O O . LEU A 1 570 ? -14.804 -0.799 11.511 1.00 95.50 570 LEU A O 1
ATOM 4525 N N . VAL A 1 571 ? -13.169 0.744 11.510 1.00 89.94 571 VAL A N 1
ATOM 4526 C CA . VAL A 1 571 ? -12.130 -0.143 10.980 1.00 89.94 571 VAL A CA 1
ATOM 4527 C C . VAL A 1 571 ? -11.657 -1.068 12.091 1.00 89.94 571 VAL A C 1
ATOM 4529 O O . VAL A 1 571 ? -11.021 -0.632 13.053 1.00 89.94 571 VAL A O 1
ATOM 4532 N N . GLU A 1 572 ? -11.954 -2.348 11.931 1.00 82.81 572 GLU A N 1
ATOM 4533 C CA . GLU A 1 572 ? -11.549 -3.401 12.840 1.00 82.81 572 GLU A CA 1
ATOM 4534 C C . GLU A 1 572 ? -10.111 -3.830 12.567 1.00 82.81 572 GLU A C 1
ATOM 4536 O O . GLU A 1 572 ? -9.629 -3.879 11.429 1.00 82.81 572 GLU A O 1
ATOM 4541 N N . ARG A 1 573 ? -9.421 -4.182 13.649 1.00 73.62 573 ARG A N 1
ATOM 4542 C CA . ARG A 1 573 ? -8.134 -4.849 13.578 1.00 73.62 573 ARG A CA 1
ATOM 4543 C C . ARG A 1 573 ? -8.147 -6.073 14.473 1.00 73.62 573 ARG A C 1
ATOM 4545 O O . ARG A 1 573 ? -8.117 -5.952 15.693 1.00 73.62 573 ARG A O 1
ATOM 4552 N N . ILE A 1 574 ? -8.137 -7.239 13.841 1.00 62.91 574 ILE A N 1
ATOM 4553 C CA . ILE A 1 574 ? -8.079 -8.535 14.513 1.00 62.91 574 ILE A CA 1
ATOM 4554 C C . ILE A 1 574 ? -6.613 -9.002 14.520 1.00 62.91 574 ILE A C 1
ATOM 4556 O O . ILE A 1 574 ? -6.006 -9.127 13.456 1.00 62.91 574 ILE A O 1
ATOM 4560 N N . GLY A 1 575 ? -6.016 -9.218 15.699 1.00 55.09 575 GLY A N 1
ATOM 4561 C CA . GLY A 1 575 ? -4.697 -9.860 15.845 1.00 55.09 575 GLY A CA 1
ATOM 4562 C C . GLY A 1 575 ? -3.775 -9.272 16.924 1.00 55.09 575 GLY A C 1
ATOM 4563 O O . GLY A 1 575 ? -4.080 -8.254 17.530 1.00 55.09 575 GLY A O 1
ATOM 4564 N N . ASP A 1 576 ? -2.601 -9.890 17.103 1.00 51.69 576 ASP A N 1
ATOM 4565 C CA . ASP A 1 576 ? -1.687 -9.665 18.246 1.00 51.69 576 ASP A CA 1
ATOM 4566 C C . ASP A 1 576 ? -0.552 -8.643 17.984 1.00 51.69 576 ASP A C 1
ATOM 4568 O O . ASP A 1 576 ? 0.491 -8.670 18.636 1.00 51.69 576 ASP A O 1
ATOM 4572 N N . VAL A 1 577 ? -0.687 -7.760 16.984 1.00 54.59 577 VAL A N 1
ATOM 4573 C CA . VAL A 1 577 ? 0.413 -6.875 16.510 1.00 54.59 577 VAL A CA 1
ATOM 4574 C C . VAL A 1 577 ? 0.176 -5.395 16.868 1.00 54.59 577 VAL A C 1
ATOM 4576 O O . VAL A 1 577 ? 0.521 -4.484 16.101 1.00 54.59 577 VAL A O 1
ATOM 4579 N N . GLY A 1 578 ? -0.454 -5.155 18.017 1.00 67.81 578 GLY A N 1
ATOM 4580 C CA . GLY A 1 578 ? -0.757 -3.826 18.550 1.00 67.81 578 GLY A CA 1
ATOM 4581 C C . GLY A 1 578 ? -1.886 -3.103 17.810 1.00 67.81 57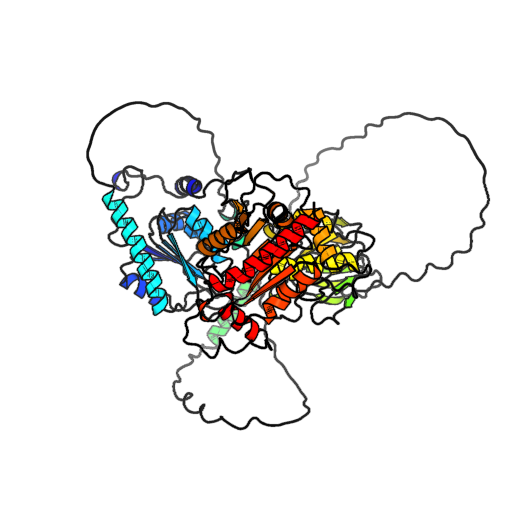8 GLY A C 1
ATOM 4582 O O . GLY A 1 578 ? -2.378 -3.563 16.783 1.00 67.81 578 GLY A O 1
ATOM 4583 N N . ARG A 1 579 ? -2.223 -1.898 18.265 1.00 78.69 579 ARG A N 1
ATOM 4584 C CA . ARG A 1 579 ? -3.243 -0.947 17.772 1.00 78.69 579 ARG A CA 1
ATOM 4585 C C . ARG A 1 579 ? -4.644 -1.544 17.656 1.00 78.69 579 ARG A C 1
ATOM 4587 O O . ARG A 1 579 ? -5.428 -1.100 16.819 1.00 78.69 579 ARG A O 1
ATOM 4594 N N . VAL A 1 580 ? -4.939 -2.550 18.472 1.00 85.81 580 VAL A N 1
ATOM 4595 C CA . VAL A 1 580 ? -6.287 -3.088 18.651 1.00 85.81 580 VAL A CA 1
ATOM 4596 C C . VAL A 1 580 ? -7.085 -2.122 19.522 1.00 85.81 580 VAL A C 1
ATOM 4598 O O . VAL A 1 580 ? -6.570 -1.597 20.512 1.00 85.81 580 VAL A O 1
ATOM 4601 N N . MET A 1 581 ? -8.343 -1.877 19.154 1.00 90.19 581 MET A N 1
ATOM 4602 C CA . MET A 1 581 ? -9.281 -1.126 19.986 1.00 90.19 581 MET A CA 1
ATOM 4603 C C . MET A 1 581 ? -9.914 -2.073 21.010 1.00 90.19 581 MET A C 1
ATOM 4605 O O . MET A 1 581 ? -10.842 -2.816 20.704 1.00 90.19 581 MET A O 1
ATOM 4609 N N . LEU A 1 582 ? -9.404 -2.052 22.240 1.00 91.50 582 LEU A N 1
ATOM 4610 C CA . LEU A 1 582 ? -9.743 -3.019 23.289 1.00 91.50 582 LEU A CA 1
ATOM 4611 C C . LEU A 1 582 ? -11.201 -2.927 23.762 1.00 91.50 582 LEU A C 1
ATOM 4613 O O . LEU A 1 582 ? -11.747 -3.907 24.256 1.00 91.50 582 LEU A O 1
ATOM 4617 N N . ASN A 1 583 ? -11.828 -1.758 23.626 1.00 94.31 583 ASN A N 1
ATOM 4618 C CA . ASN A 1 583 ? -13.226 -1.509 23.982 1.00 94.31 583 ASN A CA 1
ATOM 4619 C C . ASN A 1 583 ? -14.094 -1.146 22.765 1.00 94.31 583 ASN A C 1
ATOM 4621 O O . ASN A 1 583 ? -15.017 -0.342 22.877 1.00 94.31 583 ASN A O 1
ATOM 4625 N N . GLN A 1 584 ? -13.819 -1.743 21.597 1.00 93.75 584 GLN A N 1
ATOM 4626 C CA . GLN A 1 584 ? -14.565 -1.485 20.356 1.00 93.75 584 GLN A CA 1
ATOM 4627 C C . GLN A 1 584 ? -16.082 -1.663 20.522 1.00 93.75 584 GLN A C 1
ATOM 4629 O O . GLN A 1 584 ? -16.845 -0.842 20.025 1.00 93.75 584 GLN A O 1
ATOM 4634 N N . ALA A 1 585 ? -16.527 -2.689 21.254 1.00 93.69 585 ALA A N 1
ATOM 4635 C CA . ALA A 1 585 ? -17.951 -2.930 21.499 1.00 93.69 585 ALA A CA 1
ATOM 4636 C C . ALA A 1 585 ? -18.634 -1.791 22.281 1.00 93.69 585 ALA A C 1
ATOM 4638 O O . ALA A 1 585 ? -19.803 -1.495 22.037 1.00 93.69 585 ALA A O 1
ATOM 4639 N N . ASP A 1 586 ? -17.915 -1.130 23.191 1.00 97.00 586 ASP A N 1
ATOM 4640 C CA . ASP A 1 586 ? -18.441 0.013 23.945 1.00 97.00 586 ASP A CA 1
ATOM 4641 C C . ASP A 1 586 ? -18.511 1.263 23.057 1.00 97.00 586 ASP A C 1
ATOM 4643 O O . ASP A 1 586 ? -19.486 2.011 23.101 1.00 97.00 586 ASP A O 1
ATOM 4647 N N . VAL A 1 587 ? -17.506 1.464 22.196 1.00 97.25 587 VAL A N 1
ATOM 4648 C CA . VAL A 1 587 ? -17.473 2.565 21.217 1.00 97.25 587 VAL A CA 1
ATOM 4649 C C . VAL A 1 587 ? -18.584 2.413 20.173 1.00 97.25 587 VAL A C 1
ATOM 4651 O O . VAL A 1 587 ? -19.218 3.403 19.814 1.00 97.25 587 VAL A O 1
ATOM 4654 N N . VAL A 1 588 ? -18.862 1.183 19.723 1.00 96.19 588 VAL A N 1
ATOM 4655 C CA . VAL A 1 588 ? -20.005 0.868 18.849 1.00 96.19 588 VAL A CA 1
ATOM 4656 C C . VAL A 1 588 ? -21.314 1.276 19.521 1.00 96.19 588 VAL A C 1
ATOM 4658 O O . VAL A 1 588 ? -22.059 2.064 18.946 1.00 96.19 588 VAL A O 1
ATOM 4661 N N . GLN A 1 589 ? -21.570 0.798 20.743 1.00 96.44 589 GLN A N 1
ATOM 4662 C CA . GLN A 1 589 ? -22.800 1.122 21.476 1.00 96.44 589 GLN A CA 1
ATOM 4663 C C . GLN A 1 589 ? -22.959 2.632 21.678 1.00 96.44 589 GLN A C 1
ATOM 4665 O O . GLN A 1 589 ? -24.047 3.175 21.501 1.00 96.44 589 GLN A O 1
ATOM 4670 N N . LEU A 1 590 ? -21.870 3.330 22.008 1.00 97.81 590 LEU A N 1
ATOM 4671 C CA . LEU A 1 590 ? -21.866 4.784 22.138 1.00 97.81 590 LEU A CA 1
ATOM 4672 C C . LEU A 1 590 ? -22.237 5.483 20.823 1.00 97.81 590 LEU A C 1
ATOM 4674 O O . LEU A 1 590 ? -23.088 6.369 20.822 1.00 97.81 590 LEU A O 1
ATOM 4678 N N . ALA A 1 591 ? -21.649 5.073 19.699 1.00 97.31 591 ALA A N 1
ATOM 4679 C CA . ALA A 1 591 ? -21.976 5.638 18.392 1.00 97.31 591 ALA A CA 1
ATOM 4680 C C . ALA A 1 591 ? -23.436 5.365 17.979 1.00 97.31 591 ALA A C 1
ATOM 4682 O O . ALA A 1 591 ? -24.094 6.255 17.436 1.00 97.31 591 ALA A O 1
ATOM 4683 N N . GLU A 1 592 ? -23.971 4.177 18.273 1.00 95.50 592 GLU A N 1
ATOM 4684 C CA . GLU A 1 592 ? -25.384 3.850 18.040 1.00 95.50 592 GLU A CA 1
ATOM 4685 C C . GLU A 1 592 ? -26.324 4.710 18.898 1.00 95.50 592 GLU A C 1
ATOM 4687 O O . GLU A 1 592 ? -27.336 5.200 18.390 1.00 95.50 592 GLU A O 1
ATOM 4692 N N . MET A 1 593 ? -25.981 4.952 20.172 1.00 95.12 593 MET A N 1
ATOM 4693 C CA . MET A 1 593 ? -26.736 5.852 21.058 1.00 95.12 593 MET A CA 1
ATOM 4694 C C . MET A 1 593 ? -26.741 7.301 20.557 1.00 95.12 593 MET A C 1
ATOM 4696 O O . MET A 1 593 ? -27.753 7.984 20.699 1.00 95.12 593 MET A O 1
ATOM 4700 N N . LEU A 1 594 ? -25.643 7.755 19.943 1.00 96.06 594 LEU A N 1
ATOM 4701 C CA . LEU A 1 594 ? -25.552 9.075 19.307 1.00 96.06 594 LEU A CA 1
ATOM 4702 C C . LEU A 1 594 ? -26.361 9.174 18.002 1.00 96.06 594 LEU A C 1
ATOM 4704 O O . LEU A 1 594 ? -26.607 10.279 17.528 1.00 96.06 594 LEU A O 1
ATOM 4708 N N . GLY A 1 595 ? -26.807 8.045 17.441 1.00 94.50 595 GLY A N 1
ATOM 4709 C CA . GLY A 1 595 ? -27.697 7.998 16.280 1.00 94.50 595 GLY A CA 1
ATOM 4710 C C . GLY A 1 595 ? -27.070 7.456 14.996 1.00 94.50 595 GLY A C 1
ATOM 4711 O O . GLY A 1 595 ? -27.764 7.400 13.979 1.00 94.50 595 GLY A O 1
ATOM 4712 N N . PHE A 1 596 ? -25.803 7.027 15.006 1.00 95.44 596 PHE A N 1
ATOM 4713 C CA . PHE A 1 596 ? -25.183 6.406 13.832 1.00 95.44 596 PHE A CA 1
ATOM 4714 C C . PHE A 1 596 ? -25.799 5.036 13.504 1.00 95.44 596 PHE A C 1
ATOM 4716 O O . PHE A 1 596 ? -26.166 4.258 1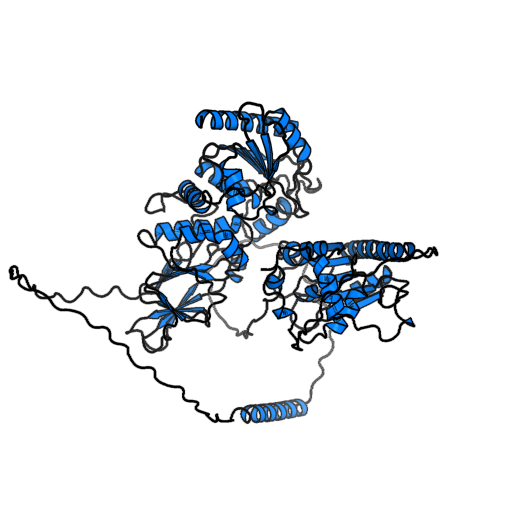4.383 1.00 95.44 596 PHE A O 1
ATOM 4723 N N . GLU A 1 597 ? -25.839 4.704 12.216 1.00 93.88 597 GLU A N 1
ATOM 4724 C CA . GLU A 1 597 ? -25.821 3.317 11.749 1.00 93.88 597 GLU A CA 1
ATOM 4725 C C . GLU A 1 597 ? -24.359 2.848 11.720 1.00 93.88 597 GLU A C 1
ATOM 4727 O O . GLU A 1 597 ? -23.555 3.364 10.940 1.00 93.88 597 GLU A O 1
ATOM 4732 N N . VAL A 1 598 ? -23.994 1.900 12.585 1.00 94.31 598 VAL A N 1
ATOM 4733 C CA . VAL A 1 598 ? -22.599 1.466 12.747 1.00 94.31 598 VAL A CA 1
ATOM 4734 C C . VAL A 1 598 ? -22.331 0.164 11.992 1.00 94.31 598 VAL A C 1
ATOM 4736 O O . VAL A 1 598 ? -23.070 -0.815 12.113 1.00 94.31 598 VAL A O 1
ATOM 4739 N N . ILE A 1 599 ? -21.238 0.144 11.228 1.00 92.81 599 ILE A N 1
ATOM 4740 C CA . ILE A 1 599 ? -20.729 -1.034 10.521 1.00 92.81 599 ILE A CA 1
ATOM 4741 C C . ILE A 1 599 ? -19.299 -1.288 10.991 1.00 92.81 599 ILE A C 1
ATOM 4743 O O . ILE A 1 599 ? -18.440 -0.415 10.879 1.00 92.81 599 ILE A O 1
ATOM 4747 N N . VAL A 1 600 ? -19.026 -2.495 11.478 1.00 91.81 600 VAL A N 1
ATOM 4748 C CA . VAL A 1 600 ? -17.656 -2.923 11.787 1.00 91.81 600 VAL A CA 1
ATOM 4749 C C . VAL A 1 600 ? -17.049 -3.525 10.525 1.00 91.81 600 VAL A C 1
ATOM 4751 O O . VAL A 1 600 ? -17.577 -4.500 9.988 1.00 91.81 600 VAL A O 1
ATOM 4754 N N . PHE A 1 601 ? -15.978 -2.910 10.032 1.00 88.62 601 PHE A N 1
ATOM 4755 C CA . PHE A 1 601 ? -15.314 -3.248 8.777 1.00 88.62 601 PHE A CA 1
ATOM 4756 C C . PHE A 1 601 ? -14.000 -3.972 9.037 1.00 88.62 601 PHE A C 1
ATOM 4758 O O . PHE A 1 601 ? -13.067 -3.384 9.582 1.00 88.62 601 PHE A O 1
ATOM 4765 N N . ASP A 1 602 ? -13.917 -5.218 8.580 1.00 85.56 602 ASP A N 1
ATOM 4766 C CA . ASP A 1 602 ? -12.701 -6.022 8.605 1.00 85.56 602 ASP A CA 1
ATOM 4767 C C . ASP A 1 602 ? -12.182 -6.182 7.167 1.00 85.56 602 ASP A C 1
ATOM 4769 O O . ASP A 1 602 ? -12.721 -6.985 6.395 1.00 85.56 602 ASP A O 1
ATOM 4773 N N . PRO A 1 603 ? -11.112 -5.457 6.788 1.00 78.25 603 PRO A N 1
ATOM 4774 C CA . PRO A 1 603 ? -10.554 -5.540 5.445 1.00 78.25 603 PRO A CA 1
ATOM 4775 C C . PRO A 1 603 ? -10.118 -6.949 5.029 1.00 78.25 603 PRO A C 1
ATOM 4777 O O . PRO A 1 603 ? -10.006 -7.220 3.836 1.00 78.25 603 PRO A O 1
ATOM 4780 N N . THR A 1 604 ? -9.823 -7.837 5.984 1.00 76.06 604 THR A N 1
ATOM 4781 C CA . THR A 1 604 ? -9.336 -9.194 5.693 1.00 76.06 604 THR A CA 1
ATOM 4782 C C . THR A 1 604 ? -10.441 -10.133 5.216 1.00 76.06 604 THR A C 1
ATOM 4784 O O . THR A 1 604 ? -10.143 -11.147 4.585 1.00 76.06 604 THR A O 1
ATOM 4787 N N . LYS A 1 605 ? -11.708 -9.785 5.475 1.00 75.94 605 LYS A N 1
ATOM 4788 C CA . LYS A 1 605 ? -12.882 -10.534 5.007 1.00 75.94 605 LYS A CA 1
ATOM 4789 C C . LYS A 1 605 ? -13.325 -10.136 3.602 1.00 75.94 605 LYS A C 1
ATOM 4791 O O . LYS A 1 605 ? -14.081 -10.875 2.977 1.00 75.94 605 LYS A O 1
ATOM 4796 N N . CYS A 1 606 ? -12.837 -9.008 3.094 1.00 73.75 606 CYS A N 1
ATOM 4797 C CA . CYS A 1 606 ? -13.149 -8.553 1.749 1.00 73.75 606 CYS A CA 1
ATOM 4798 C C . CYS A 1 606 ? -12.600 -9.489 0.679 1.00 73.75 606 CYS A C 1
ATOM 4800 O O . CYS A 1 606 ? -11.421 -9.851 0.692 1.00 73.75 606 CYS A O 1
ATOM 4802 N N . ARG A 1 607 ? -13.434 -9.809 -0.312 1.00 70.62 607 ARG A N 1
ATOM 4803 C CA . ARG A 1 607 ? -13.028 -10.628 -1.462 1.00 70.62 607 ARG A CA 1
ATOM 4804 C C . ARG A 1 607 ? -12.242 -9.820 -2.488 1.00 70.62 607 ARG A C 1
ATOM 4806 O O . ARG A 1 607 ? -11.373 -10.366 -3.165 1.00 70.62 607 ARG A O 1
ATOM 4813 N N . SER A 1 608 ? -12.543 -8.528 -2.610 1.00 80.88 608 SER A N 1
ATOM 4814 C CA . SER A 1 608 ? -11.868 -7.607 -3.528 1.00 80.88 608 SER A CA 1
ATOM 4815 C C . SER A 1 608 ? -11.800 -6.185 -2.963 1.00 80.88 608 SER A C 1
ATOM 4817 O O . SER A 1 608 ? -12.508 -5.828 -2.020 1.00 80.88 608 SER A O 1
ATOM 4819 N N . LEU A 1 609 ? -10.963 -5.337 -3.571 1.00 85.31 609 LEU A N 1
ATOM 4820 C CA . LEU A 1 609 ? -10.963 -3.898 -3.281 1.00 85.31 609 LEU A CA 1
ATOM 4821 C C . LEU A 1 609 ? -12.240 -3.202 -3.764 1.00 85.31 609 LEU A C 1
ATOM 4823 O O . LEU A 1 609 ? -12.620 -2.190 -3.181 1.00 85.31 609 LEU A O 1
ATOM 4827 N N . GLY A 1 610 ? -12.915 -3.757 -4.776 1.00 87.31 610 GLY A N 1
ATOM 4828 C CA . GLY A 1 610 ? -14.212 -3.268 -5.240 1.00 87.31 610 GLY A CA 1
ATOM 4829 C C . GLY A 1 610 ? -15.290 -3.373 -4.164 1.00 87.31 610 GLY A C 1
ATOM 4830 O O . GLY A 1 610 ? -16.059 -2.438 -3.967 1.00 87.31 610 GLY A O 1
ATOM 4831 N N . GLU A 1 611 ? -15.282 -4.458 -3.387 1.00 85.19 611 GLU A N 1
ATOM 4832 C CA . GLU A 1 611 ? -16.197 -4.643 -2.257 1.00 85.19 611 GLU A CA 1
ATOM 4833 C C . GLU A 1 611 ? -15.963 -3.591 -1.158 1.00 85.19 611 GLU A C 1
ATOM 4835 O O . GLU A 1 611 ? -16.898 -2.912 -0.722 1.00 85.19 611 GLU A O 1
ATOM 4840 N N . ALA A 1 612 ? -14.698 -3.377 -0.776 1.00 88.25 612 ALA A N 1
ATOM 4841 C CA . ALA A 1 612 ? -14.324 -2.334 0.179 1.00 88.25 612 ALA A CA 1
ATOM 4842 C C . ALA A 1 612 ? -14.691 -0.930 -0.336 1.00 88.25 612 ALA A C 1
ATOM 4844 O O . ALA A 1 612 ? -15.226 -0.114 0.417 1.00 88.25 612 ALA A O 1
ATOM 4845 N N . TYR A 1 613 ? -14.450 -0.650 -1.622 1.00 91.75 613 TYR A N 1
ATOM 4846 C CA . TYR A 1 613 ? -14.838 0.607 -2.260 1.00 91.75 613 TYR A CA 1
ATOM 4847 C C . TYR A 1 613 ? -16.357 0.811 -2.224 1.00 91.75 613 TYR A C 1
ATOM 4849 O O . TYR A 1 613 ? -16.818 1.873 -1.815 1.00 91.75 613 TYR A O 1
ATOM 4857 N N . GLY A 1 614 ? -17.146 -0.203 -2.588 1.00 88.00 614 GLY A N 1
ATOM 4858 C CA . GLY A 1 614 ? -18.607 -0.134 -2.598 1.00 88.00 614 GLY A CA 1
ATOM 4859 C C . GLY A 1 614 ? -19.211 0.162 -1.222 1.00 88.00 614 GLY A C 1
ATOM 4860 O O . GLY A 1 614 ? -20.162 0.944 -1.127 1.00 88.00 614 GLY A O 1
ATOM 4861 N N . LEU A 1 615 ? -18.634 -0.410 -0.158 1.00 88.69 615 LEU A N 1
ATOM 4862 C CA . LEU A 1 615 ? -18.999 -0.097 1.224 1.00 88.69 615 LEU A CA 1
ATOM 4863 C C . LEU A 1 615 ? -18.632 1.351 1.580 1.00 88.69 615 LEU A C 1
ATOM 4865 O O . LEU A 1 615 ? -19.490 2.128 1.995 1.00 88.69 615 LEU A O 1
ATOM 4869 N N . LEU A 1 616 ? -17.365 1.723 1.397 1.00 92.69 616 LEU A N 1
ATOM 4870 C CA . LEU A 1 616 ? -16.812 2.975 1.917 1.00 92.69 616 LEU A CA 1
ATOM 4871 C C . LEU A 1 616 ? -17.211 4.208 1.110 1.00 92.69 616 LEU A C 1
ATOM 4873 O O . LEU A 1 616 ? -17.412 5.274 1.687 1.00 92.69 616 LEU A O 1
ATOM 4877 N N . ASN A 1 617 ? -17.416 4.080 -0.199 1.00 92.44 617 ASN A N 1
ATOM 4878 C CA . ASN A 1 617 ? -17.914 5.178 -1.027 1.00 92.44 617 ASN A CA 1
ATOM 4879 C C . ASN A 1 617 ? -19.339 5.594 -0.620 1.00 92.44 617 ASN A C 1
ATOM 4881 O O . ASN A 1 617 ? -19.770 6.702 -0.912 1.00 92.44 617 ASN A O 1
ATOM 4885 N N . ARG A 1 618 ? -20.067 4.735 0.102 1.00 90.19 618 ARG A N 1
ATOM 4886 C CA . ARG A 1 618 ? -21.407 5.000 0.641 1.00 90.19 618 ARG A CA 1
ATOM 4887 C C . ARG A 1 618 ? -21.379 5.476 2.106 1.00 90.19 618 ARG A C 1
ATOM 4889 O O . ARG A 1 618 ? -22.413 5.850 2.652 1.00 90.19 618 ARG A O 1
ATOM 4896 N N . THR A 1 619 ? -20.222 5.485 2.752 1.00 92.38 619 THR A N 1
ATOM 4897 C CA . THR A 1 619 ? -20.069 5.828 4.170 1.00 92.38 619 THR A CA 1
ATOM 4898 C C . THR A 1 619 ? -20.081 7.341 4.405 1.00 92.38 619 THR A C 1
ATOM 4900 O O . THR A 1 619 ? -19.610 8.111 3.567 1.00 92.38 619 THR A O 1
ATOM 4903 N N . HIS A 1 620 ? -20.614 7.771 5.556 1.00 96.88 620 HIS A N 1
ATOM 4904 C CA . HIS A 1 620 ? -20.667 9.185 5.956 1.00 96.88 620 HIS A CA 1
ATOM 4905 C C . HIS A 1 620 ? -19.556 9.548 6.955 1.00 96.88 620 HIS A C 1
ATOM 4907 O O . HIS A 1 620 ? -19.051 10.668 6.928 1.00 96.88 620 HIS A O 1
ATOM 4913 N N . ALA A 1 621 ? -19.138 8.595 7.793 1.00 98.19 621 ALA A N 1
ATOM 4914 C CA . ALA A 1 621 ? -18.002 8.726 8.696 1.00 98.19 621 ALA A CA 1
ATOM 4915 C C . ALA A 1 621 ? -17.179 7.427 8.755 1.00 98.19 621 ALA A C 1
ATOM 4917 O O . ALA A 1 621 ? -17.741 6.337 8.826 1.00 98.19 621 ALA A O 1
ATOM 4918 N N . LEU A 1 622 ? -15.852 7.523 8.756 1.00 98.25 622 LEU A N 1
ATOM 4919 C CA . LEU A 1 622 ? -14.933 6.406 8.996 1.00 98.25 622 LEU A CA 1
ATOM 4920 C C . LEU A 1 622 ? -14.131 6.686 10.260 1.00 98.25 622 LEU A C 1
ATOM 4922 O O . LEU A 1 622 ? -13.579 7.775 10.394 1.00 98.25 622 LEU A O 1
ATOM 4926 N N . MET A 1 623 ? -14.005 5.703 11.144 1.00 98.12 623 MET A N 1
ATOM 4927 C CA . MET A 1 623 ? -13.157 5.799 12.326 1.00 98.12 623 MET A CA 1
ATOM 4928 C C . MET A 1 623 ? -12.263 4.572 12.465 1.00 98.12 623 MET A C 1
ATOM 4930 O O . MET A 1 623 ? -12.700 3.443 12.264 1.00 98.12 623 MET A O 1
ATOM 4934 N N . GLY A 1 624 ? -11.008 4.776 12.854 1.00 94.62 624 GLY A N 1
ATOM 4935 C CA . GLY A 1 624 ? -10.128 3.666 13.201 1.00 94.62 624 GLY A CA 1
ATOM 4936 C C . GLY A 1 624 ? -8.784 4.108 13.756 1.00 94.62 624 GLY A C 1
ATOM 4937 O O . GLY A 1 624 ? -8.414 5.283 13.702 1.00 94.62 624 GLY A O 1
ATOM 4938 N N . VAL A 1 625 ? -8.046 3.145 14.302 1.00 92.31 625 VAL A N 1
ATOM 4939 C CA . VAL A 1 625 ? -6.703 3.369 14.850 1.00 92.31 625 VAL A CA 1
ATOM 4940 C C . VAL A 1 625 ? -5.683 3.464 13.723 1.00 92.31 625 VAL A C 1
ATOM 4942 O O . VAL A 1 625 ? -5.744 2.696 12.763 1.00 92.31 625 VAL A O 1
ATOM 4945 N N . HIS A 1 626 ? -4.741 4.407 13.836 1.00 85.56 626 HIS A N 1
ATOM 4946 C CA . HIS A 1 626 ? -3.682 4.628 12.852 1.00 85.56 626 HIS A CA 1
ATOM 4947 C C . HIS A 1 626 ? -3.056 3.302 12.384 1.00 85.56 626 HIS A C 1
ATOM 4949 O O . HIS A 1 626 ? -2.562 2.495 13.174 1.00 85.56 626 HIS A O 1
ATOM 4955 N N . GLY A 1 627 ? -3.025 3.079 11.073 1.00 81.44 627 GLY A N 1
ATOM 4956 C CA . GLY A 1 627 ? -2.426 1.892 10.475 1.00 81.44 627 GLY A CA 1
ATOM 4957 C C . GLY A 1 627 ? -2.761 1.762 8.996 1.00 81.44 627 GLY A C 1
ATOM 4958 O O . GLY A 1 627 ? -3.557 2.529 8.465 1.00 81.44 627 GLY A O 1
ATOM 4959 N N . GLY A 1 628 ? -2.179 0.759 8.331 1.00 79.12 628 GLY A N 1
ATOM 4960 C CA . GLY A 1 628 ? -2.347 0.569 6.884 1.00 79.12 628 GLY A CA 1
ATOM 4961 C C . GLY A 1 628 ? -3.793 0.344 6.432 1.00 79.12 628 GLY A C 1
ATOM 4962 O O . GLY A 1 628 ? -4.135 0.666 5.300 1.00 79.12 628 GLY A O 1
ATOM 4963 N N . ALA A 1 629 ? -4.668 -0.138 7.319 1.00 83.31 629 ALA A N 1
ATOM 4964 C CA . ALA A 1 629 ? -6.089 -0.276 7.020 1.00 83.31 629 ALA A CA 1
ATOM 4965 C C . ALA A 1 629 ? -6.787 1.081 6.808 1.00 83.31 629 ALA A C 1
ATOM 4967 O O . ALA A 1 629 ? -7.757 1.132 6.059 1.00 83.31 629 ALA A O 1
ATOM 4968 N N . LEU A 1 630 ? -6.279 2.183 7.375 1.00 90.31 630 LEU A N 1
ATOM 4969 C CA . LEU A 1 630 ? -6.848 3.518 7.154 1.00 90.31 630 LEU A CA 1
ATOM 4970 C C . LEU A 1 630 ? -6.586 4.068 5.748 1.00 90.31 630 LEU A C 1
ATOM 4972 O O . LEU A 1 630 ? -7.217 5.044 5.360 1.00 90.31 630 LEU A O 1
ATOM 4976 N N . THR A 1 631 ? -5.745 3.422 4.933 1.00 90.12 631 THR A N 1
ATOM 4977 C CA . THR A 1 631 ? -5.621 3.749 3.500 1.00 90.12 631 THR A CA 1
ATOM 4978 C C . THR A 1 631 ? -6.951 3.607 2.759 1.00 90.12 631 THR A C 1
ATOM 4980 O O . THR A 1 631 ? -7.183 4.297 1.772 1.00 90.12 631 THR A O 1
ATOM 4983 N N . HIS A 1 632 ? -7.879 2.806 3.281 1.00 92.56 632 HIS A N 1
ATOM 4984 C CA . HIS A 1 632 ? -9.254 2.741 2.798 1.00 92.56 632 HIS A CA 1
ATOM 4985 C C . HIS A 1 632 ? -10.023 4.076 2.886 1.00 92.56 632 HIS A C 1
ATOM 4987 O O . HIS A 1 632 ? -11.007 4.249 2.171 1.00 92.56 632 HIS A O 1
ATOM 4993 N N . ALA A 1 633 ? -9.563 5.056 3.678 1.00 95.12 633 ALA A N 1
ATOM 4994 C CA . ALA A 1 633 ? -10.118 6.412 3.682 1.00 95.12 633 ALA A CA 1
ATOM 4995 C C . ALA A 1 633 ? -10.069 7.080 2.292 1.00 95.12 633 ALA A C 1
ATOM 4997 O O . ALA A 1 633 ? -10.895 7.939 1.999 1.00 95.12 633 ALA A O 1
ATOM 4998 N N . MET A 1 634 ? -9.173 6.630 1.401 1.00 93.94 634 MET A N 1
ATOM 4999 C CA . MET A 1 634 ? -9.109 7.059 -0.003 1.00 93.94 634 MET A CA 1
ATOM 5000 C C . MET A 1 634 ? -10.387 6.748 -0.805 1.00 93.94 634 MET A C 1
ATOM 5002 O O . MET A 1 634 ? -10.584 7.298 -1.888 1.00 93.94 634 MET A O 1
ATOM 5006 N N . PHE A 1 635 ? -11.252 5.859 -0.304 1.00 95.31 635 PHE A N 1
ATOM 5007 C CA . PHE A 1 635 ? -12.519 5.489 -0.941 1.00 95.31 635 PHE A CA 1
ATOM 5008 C C . PHE A 1 635 ? -13.708 6.349 -0.467 1.00 95.31 635 PHE A C 1
ATOM 5010 O O . PHE A 1 635 ? -14.764 6.326 -1.096 1.00 95.31 635 PHE A O 1
ATOM 5017 N N . LEU A 1 636 ? -13.556 7.136 0.607 1.00 96.06 636 LEU A N 1
ATOM 5018 C CA . LEU A 1 636 ? -14.610 8.002 1.161 1.00 96.06 636 LEU A CA 1
ATOM 5019 C C . LEU A 1 636 ? -14.871 9.210 0.280 1.00 96.06 636 LEU A C 1
ATOM 5021 O O . LEU A 1 636 ? -13.918 9.778 -0.228 1.00 96.06 636 LEU A O 1
ATOM 5025 N N . ARG A 1 637 ? -16.129 9.650 0.129 1.00 95.06 637 ARG A N 1
ATOM 5026 C CA . ARG A 1 637 ? -16.548 10.860 -0.625 1.00 95.06 637 ARG A CA 1
ATOM 5027 C C . ARG A 1 637 ? -16.043 12.172 -0.016 1.00 95.06 637 ARG A C 1
ATOM 5029 O O . ARG A 1 637 ? -15.939 12.241 1.205 1.00 95.06 637 ARG A O 1
ATOM 5036 N N . PRO A 1 638 ? -15.730 13.207 -0.828 1.00 95.81 638 PRO A N 1
ATOM 5037 C CA . PRO A 1 638 ? -15.377 14.513 -0.281 1.00 95.81 638 PRO A CA 1
ATOM 5038 C C . PRO A 1 638 ? -16.550 15.017 0.562 1.00 95.81 638 PRO A C 1
ATOM 5040 O O . PRO A 1 638 ? -17.700 14.881 0.155 1.00 95.81 638 PRO A O 1
ATOM 5043 N N . GLY A 1 639 ? -16.265 15.564 1.738 1.00 96.31 639 GLY A N 1
ATOM 5044 C CA . GLY A 1 639 ? -17.260 15.932 2.744 1.00 96.31 639 GLY A CA 1
ATOM 5045 C C . GLY A 1 639 ? -17.560 14.844 3.780 1.00 96.31 639 GLY A C 1
ATOM 5046 O O . GLY A 1 639 ? -18.083 15.183 4.840 1.00 96.31 639 GLY A O 1
ATOM 5047 N N . ALA A 1 640 ? -17.193 13.579 3.538 1.00 98.00 640 ALA A N 1
ATOM 5048 C CA . ALA A 1 640 ? -17.280 12.535 4.555 1.00 98.00 640 ALA A CA 1
ATOM 5049 C C . ALA A 1 640 ? -16.289 12.794 5.700 1.00 98.00 640 ALA A C 1
ATOM 5051 O O . ALA A 1 640 ? -15.223 13.390 5.511 1.00 98.00 640 ALA A O 1
ATOM 5052 N N . VAL A 1 641 ? -16.637 12.313 6.891 1.00 98.69 641 VAL A N 1
ATOM 5053 C CA . VAL A 1 641 ? -15.823 12.480 8.097 1.00 98.69 641 VAL A CA 1
ATOM 5054 C C . VAL A 1 641 ? -14.804 11.355 8.202 1.00 98.69 641 VAL A C 1
ATOM 5056 O O . VAL A 1 641 ? -15.137 10.183 8.027 1.00 98.69 641 VAL A O 1
ATOM 5059 N N . PHE A 1 642 ? -13.563 11.694 8.534 1.00 98.56 642 PHE A N 1
ATOM 5060 C CA . PHE A 1 642 ? -12.528 10.710 8.815 1.00 98.56 642 PHE A CA 1
ATOM 5061 C C . PHE A 1 642 ? -11.906 10.970 10.184 1.00 98.56 642 PHE A C 1
ATOM 5063 O O . PHE A 1 642 ? -11.167 11.934 10.373 1.00 98.56 642 PHE A O 1
ATOM 5070 N N . VAL A 1 643 ? -12.225 10.095 11.137 1.00 98.56 643 VAL A N 1
ATOM 5071 C CA . VAL A 1 643 ? -11.730 10.125 12.511 1.00 98.56 643 VAL A CA 1
ATOM 5072 C C . VAL A 1 643 ? -10.537 9.183 12.637 1.00 98.56 643 VAL A C 1
ATOM 5074 O O . VAL A 1 643 ? -10.672 7.957 12.634 1.00 98.56 643 VAL A O 1
ATOM 5077 N N . GLN A 1 644 ? -9.352 9.753 12.786 1.00 96.75 644 GLN A N 1
ATOM 5078 C CA . GLN A 1 644 ? -8.138 8.990 13.019 1.00 96.75 644 GLN A CA 1
ATOM 5079 C C . GLN A 1 644 ? -7.825 8.947 14.513 1.00 96.75 644 GLN A C 1
ATOM 5081 O O . GLN A 1 644 ? -7.520 9.970 15.121 1.00 96.75 644 GLN A O 1
ATOM 5086 N N . VAL A 1 645 ? -7.844 7.750 15.100 1.00 96.12 645 VAL A N 1
ATOM 5087 C CA . VAL A 1 645 ? -7.311 7.527 16.448 1.00 96.12 645 VAL A CA 1
ATOM 5088 C C . VAL A 1 645 ? -5.793 7.418 16.344 1.00 96.12 645 VAL A C 1
ATOM 5090 O O . VAL A 1 645 ? -5.272 6.521 15.676 1.00 96.12 645 VAL A O 1
ATOM 5093 N N . VAL A 1 646 ? -5.084 8.343 16.986 1.00 88.31 646 VAL A N 1
ATOM 5094 C CA . VAL A 1 646 ? -3.628 8.498 16.935 1.00 88.31 646 VAL A CA 1
ATOM 5095 C C . VAL A 1 646 ? -3.014 7.983 18.239 1.00 88.31 646 VAL A C 1
ATOM 5097 O O . VAL A 1 646 ? -3.178 8.619 19.284 1.00 88.31 646 VAL A O 1
ATOM 5100 N N . PRO A 1 647 ? -2.322 6.827 18.198 1.00 85.81 647 PRO A N 1
ATOM 5101 C CA . PRO A 1 647 ? -1.494 6.349 19.297 1.00 85.81 647 PRO A CA 1
ATOM 5102 C C . PRO A 1 647 ? -0.409 7.347 19.719 1.00 85.81 647 PRO A C 1
ATOM 5104 O O . PRO A 1 647 ? -0.010 8.222 18.953 1.00 85.81 647 PRO A O 1
ATOM 5107 N N . ILE A 1 648 ? 0.121 7.176 20.930 1.00 79.94 648 ILE A N 1
ATOM 5108 C CA . ILE A 1 648 ? 1.187 8.035 21.465 1.00 79.94 648 ILE A CA 1
ATOM 5109 C C . ILE A 1 648 ? 2.436 7.934 20.586 1.00 79.94 648 ILE A C 1
ATOM 5111 O O . ILE A 1 648 ? 2.795 6.833 20.172 1.00 79.94 648 ILE A O 1
ATOM 5115 N N . GLY A 1 649 ? 3.117 9.061 20.356 1.00 70.50 649 GLY A N 1
ATOM 5116 C CA . GLY A 1 649 ? 4.463 9.102 19.774 1.00 70.50 649 GLY A CA 1
ATOM 5117 C C . GLY A 1 649 ? 4.521 9.036 18.247 1.00 70.50 649 GLY A C 1
ATOM 5118 O O . GLY A 1 649 ? 5.611 8.870 17.696 1.00 70.50 649 GLY A O 1
ATOM 5119 N N . ILE A 1 650 ? 3.379 9.154 17.561 1.00 70.56 650 ILE A N 1
ATOM 5120 C CA . ILE A 1 650 ? 3.295 9.061 16.095 1.00 70.56 650 ILE A CA 1
ATOM 5121 C C . ILE A 1 650 ? 2.563 10.241 15.437 1.00 70.56 650 ILE A C 1
ATOM 5123 O O . ILE A 1 650 ? 2.125 10.118 14.298 1.00 70.56 650 ILE A O 1
ATOM 5127 N N . ASP A 1 651 ? 2.438 11.383 16.113 1.00 75.38 651 ASP A N 1
ATOM 5128 C CA . ASP A 1 651 ? 1.709 12.565 15.630 1.00 75.38 651 ASP A CA 1
ATOM 5129 C C . ASP A 1 651 ? 2.148 12.999 14.224 1.00 75.38 651 ASP A C 1
ATOM 5131 O O . ASP A 1 651 ? 1.324 13.159 13.325 1.00 75.38 651 ASP A O 1
ATOM 5135 N N . TRP A 1 652 ? 3.462 13.135 14.008 1.00 70.50 652 TRP A N 1
ATOM 5136 C CA . TRP A 1 652 ? 4.009 13.494 12.697 1.00 70.50 652 TRP A CA 1
ATOM 5137 C C . TRP A 1 652 ? 3.652 12.460 11.623 1.00 70.50 652 TRP A C 1
ATOM 5139 O O . TRP A 1 652 ? 3.315 12.825 10.499 1.00 70.50 652 TRP A O 1
ATOM 5149 N N . LEU A 1 653 ? 3.693 11.170 11.973 1.00 69.75 653 LEU A N 1
ATOM 5150 C CA . LEU A 1 653 ? 3.381 10.090 11.043 1.00 69.75 653 LEU A CA 1
ATOM 5151 C C . LEU A 1 653 ? 1.884 10.063 10.714 1.00 69.75 653 LEU A C 1
ATOM 5153 O O . LEU A 1 653 ? 1.517 9.832 9.568 1.00 69.75 653 LEU A O 1
ATOM 5157 N N . ALA A 1 654 ? 1.012 10.325 11.689 1.00 76.50 654 ALA A N 1
ATOM 5158 C CA . ALA A 1 654 ? -0.424 10.451 11.463 1.00 76.50 654 ALA A CA 1
ATOM 5159 C C . ALA A 1 654 ? -0.745 11.567 10.463 1.00 76.50 654 ALA A C 1
ATOM 5161 O O . ALA A 1 654 ? -1.441 11.317 9.475 1.00 76.50 654 ALA A O 1
ATOM 5162 N N . GLU A 1 655 ? -0.153 12.746 10.654 1.00 80.38 655 GLU A N 1
ATOM 5163 C CA . GLU A 1 655 ? -0.330 13.884 9.752 1.00 80.38 655 GLU A CA 1
ATOM 5164 C C . GLU A 1 655 ? 0.243 13.606 8.351 1.00 80.38 655 GLU A C 1
ATOM 5166 O O . GLU A 1 655 ? -0.442 13.838 7.354 1.00 80.38 655 GLU A O 1
ATOM 5171 N N . ALA A 1 656 ? 1.462 13.058 8.261 1.00 73.19 656 ALA A N 1
ATOM 5172 C CA . ALA A 1 656 ? 2.125 12.778 6.986 1.00 73.19 656 ALA A CA 1
ATOM 5173 C C . ALA A 1 656 ? 1.440 11.661 6.181 1.00 73.19 656 ALA A C 1
ATOM 5175 O O . ALA A 1 656 ? 1.336 11.760 4.961 1.00 73.19 656 ALA A O 1
ATOM 5176 N N . CYS A 1 657 ? 0.973 10.597 6.843 1.00 77.69 657 CYS A N 1
ATOM 5177 C CA . CYS A 1 657 ? 0.343 9.459 6.175 1.00 77.69 657 CYS A CA 1
ATOM 5178 C C . CYS A 1 657 ? -1.116 9.720 5.794 1.00 77.69 657 CYS A C 1
ATOM 5180 O O . CYS A 1 657 ? -1.572 9.200 4.777 1.00 77.69 657 CYS A O 1
ATOM 5182 N N . PHE A 1 658 ? -1.865 10.450 6.624 1.00 86.31 658 PHE A N 1
ATOM 5183 C CA . PHE A 1 658 ? -3.325 10.471 6.535 1.00 86.31 658 PHE A CA 1
ATOM 5184 C C . PHE A 1 658 ? -3.936 11.861 6.725 1.00 86.31 658 PHE A C 1
ATOM 5186 O O . PHE A 1 658 ? -4.820 12.212 5.950 1.00 86.31 658 PHE A O 1
ATOM 5193 N N . GLY A 1 659 ? -3.467 12.668 7.682 1.00 86.44 659 GLY A N 1
ATOM 5194 C CA . GLY A 1 659 ? -4.052 13.986 7.964 1.00 86.44 659 GLY A CA 1
ATOM 5195 C C . GLY A 1 659 ? -4.014 14.935 6.763 1.00 86.44 659 GLY A C 1
ATOM 5196 O O . GLY A 1 659 ? -5.051 15.452 6.336 1.00 86.44 659 GLY A O 1
ATOM 5197 N N . LYS A 1 660 ? -2.838 15.116 6.148 1.00 86.12 660 LYS A N 1
ATOM 5198 C CA . LYS A 1 660 ? -2.684 15.942 4.939 1.00 86.12 660 LYS A CA 1
ATOM 5199 C C . LYS A 1 660 ? -3.520 15.398 3.774 1.00 86.12 660 LYS A C 1
ATOM 5201 O O . LYS A 1 660 ? -4.297 16.144 3.180 1.00 86.12 660 LYS A O 1
ATOM 5206 N N . ALA A 1 661 ? -3.408 14.098 3.503 1.00 89.06 661 ALA A N 1
ATOM 5207 C CA . ALA A 1 661 ? -4.128 13.415 2.429 1.00 89.06 661 ALA A CA 1
ATOM 5208 C C . ALA A 1 661 ? -5.656 13.550 2.569 1.00 89.06 661 ALA A C 1
ATOM 5210 O O . ALA A 1 661 ? -6.355 13.833 1.599 1.00 89.06 661 ALA A O 1
ATOM 5211 N N . ALA A 1 662 ? -6.185 13.412 3.786 1.00 93.75 662 ALA A N 1
ATOM 5212 C CA . ALA A 1 662 ? -7.607 13.562 4.067 1.00 93.75 662 ALA A CA 1
ATOM 5213 C C . ALA A 1 662 ? -8.110 14.967 3.713 1.00 93.75 662 ALA A C 1
ATOM 5215 O O . ALA A 1 662 ? -9.130 15.102 3.037 1.00 93.75 662 ALA A O 1
ATOM 5216 N N . ARG A 1 663 ? -7.364 16.011 4.099 1.00 93.69 663 ARG A N 1
ATOM 5217 C CA . ARG A 1 663 ? -7.713 17.401 3.766 1.00 93.69 663 ARG A CA 1
ATOM 5218 C C . ARG A 1 663 ? -7.595 17.679 2.264 1.00 93.69 663 ARG A C 1
ATOM 5220 O O . ARG A 1 663 ? -8.470 18.336 1.711 1.00 93.69 663 ARG A O 1
ATOM 5227 N N . GLU A 1 664 ? -6.578 17.139 1.587 1.00 90.25 664 GLU A N 1
ATOM 5228 C CA . GLU A 1 664 ? -6.436 17.239 0.120 1.00 90.25 664 GLU A CA 1
ATOM 5229 C C . GLU A 1 664 ? -7.587 16.556 -0.635 1.00 90.25 664 GLU A C 1
ATOM 5231 O O . GLU A 1 664 ? -7.991 17.018 -1.700 1.00 90.25 664 GLU A O 1
ATOM 5236 N N . MET A 1 665 ? -8.158 15.490 -0.069 1.00 93.19 665 MET A N 1
ATOM 5237 C CA . MET A 1 665 ? -9.365 14.832 -0.581 1.00 93.19 665 MET A CA 1
ATOM 5238 C C . MET A 1 665 ? -10.675 15.526 -0.176 1.00 93.19 665 MET A C 1
ATOM 5240 O O . MET A 1 665 ? -11.756 15.012 -0.465 1.00 93.19 665 MET A O 1
ATOM 5244 N N . GLY A 1 666 ? -10.610 16.669 0.510 1.00 95.19 666 GLY A N 1
ATOM 5245 C CA . GLY A 1 666 ? -11.792 17.383 0.986 1.00 95.19 666 GLY A CA 1
ATOM 5246 C C . GLY A 1 666 ? -12.593 16.616 2.040 1.00 95.19 666 GLY A C 1
ATOM 5247 O O . GLY A 1 666 ? -13.802 16.813 2.129 1.00 95.19 666 GLY A O 1
ATOM 5248 N N . LEU A 1 667 ? -11.961 15.719 2.803 1.00 97.38 667 LEU A N 1
ATOM 5249 C CA . LEU A 1 667 ? -12.594 15.047 3.938 1.00 97.38 667 LEU A CA 1
ATOM 5250 C C . LEU A 1 667 ? -12.619 15.963 5.167 1.00 97.38 667 LEU A C 1
ATOM 5252 O O . LEU A 1 667 ? -11.696 16.746 5.406 1.00 97.38 667 LEU A O 1
ATOM 5256 N N . GLU A 1 668 ? -13.639 15.790 6.002 1.00 98.12 668 GLU A N 1
ATOM 5257 C CA . GLU A 1 668 ? -13.693 16.376 7.339 1.00 98.12 668 GLU A CA 1
ATOM 5258 C C . GLU A 1 668 ? -12.810 15.549 8.288 1.00 98.12 668 GLU A C 1
ATOM 5260 O O . GLU A 1 668 ? -13.263 14.596 8.925 1.00 98.12 668 GLU A O 1
ATOM 5265 N N . TYR A 1 669 ? -11.518 15.879 8.341 1.00 97.94 669 TYR A N 1
ATOM 5266 C CA . TYR A 1 669 ? -10.538 15.159 9.156 1.00 97.94 669 TYR A CA 1
ATOM 5267 C C . TYR A 1 669 ? -10.635 15.535 10.641 1.00 97.94 669 TYR A C 1
ATOM 5269 O O . TYR A 1 669 ? -10.569 16.713 11.004 1.00 97.94 669 TYR A O 1
ATOM 5277 N N . ILE A 1 670 ? -10.746 14.521 11.497 1.00 98.31 670 ILE A N 1
ATOM 5278 C CA . ILE A 1 670 ? -10.767 14.636 12.954 1.00 98.31 670 ILE A CA 1
ATOM 5279 C C . ILE A 1 670 ? -9.641 13.774 13.523 1.00 98.31 670 ILE A C 1
ATOM 5281 O O . ILE A 1 670 ? -9.581 12.567 13.296 1.00 98.31 670 ILE A O 1
ATOM 5285 N N . GLU A 1 671 ? -8.770 14.390 14.313 1.00 94.88 671 GLU A N 1
ATOM 5286 C CA . GLU A 1 671 ? -7.656 13.708 14.963 1.00 94.88 671 GLU A CA 1
ATOM 5287 C C . GLU A 1 671 ? -7.972 13.442 16.440 1.00 94.88 671 GLU A C 1
ATOM 5289 O O . GLU A 1 671 ? -8.046 14.370 17.245 1.00 94.88 671 GLU A O 1
ATOM 5294 N N . TYR A 1 672 ? -8.145 12.170 16.807 1.00 96.94 672 TYR A N 1
ATOM 5295 C CA . TYR A 1 672 ? -8.315 11.736 18.194 1.00 96.94 672 TYR A CA 1
ATOM 5296 C C . TYR A 1 672 ? -6.973 11.258 18.748 1.00 96.94 672 TYR A C 1
ATOM 5298 O O . TYR A 1 672 ? -6.578 10.109 18.548 1.00 96.94 672 TYR A O 1
ATOM 5306 N N . LYS A 1 673 ? -6.251 12.133 19.449 1.00 92.69 673 LYS A N 1
ATOM 5307 C CA . LYS A 1 673 ? -5.020 11.744 20.151 1.00 92.69 673 LYS A CA 1
ATOM 5308 C C . LYS A 1 673 ? -5.365 11.051 21.456 1.00 92.69 673 LYS A C 1
ATOM 5310 O O . LYS A 1 673 ? -6.059 11.633 22.294 1.00 92.69 673 LYS A O 1
ATOM 5315 N N . ILE A 1 674 ? -4.873 9.830 21.623 1.00 89.06 674 ILE A N 1
ATOM 5316 C CA . ILE A 1 674 ? -5.085 9.091 22.865 1.00 89.06 674 ILE A CA 1
ATOM 5317 C C . ILE A 1 674 ? -4.245 9.700 23.994 1.00 89.06 674 ILE A C 1
ATOM 5319 O O . ILE A 1 674 ? -3.128 10.169 23.769 1.00 89.06 674 ILE A O 1
ATOM 5323 N N . ASP A 1 675 ? -4.766 9.651 25.213 1.00 87.00 675 ASP A N 1
ATOM 5324 C CA . ASP A 1 675 ? -4.002 9.969 26.415 1.00 87.00 675 ASP A CA 1
ATOM 5325 C C . ASP A 1 675 ? -3.179 8.756 26.874 1.00 87.00 675 ASP A C 1
ATOM 5327 O O . ASP A 1 675 ? -3.438 7.610 26.502 1.00 87.00 675 ASP A O 1
ATOM 5331 N N . ALA A 1 676 ? -2.195 8.989 27.747 1.00 83.81 676 ALA A N 1
ATOM 5332 C CA . ALA A 1 676 ? -1.384 7.921 28.342 1.00 83.81 676 ALA A CA 1
ATOM 5333 C C . ALA A 1 676 ? -2.230 6.830 29.022 1.00 83.81 676 ALA A C 1
ATOM 5335 O O . ALA A 1 676 ? -1.885 5.653 28.956 1.00 83.81 676 ALA A O 1
ATOM 5336 N N . SER A 1 677 ? -3.355 7.212 29.635 1.00 86.44 677 SER A N 1
ATOM 5337 C CA . SER A 1 677 ? -4.305 6.297 30.279 1.00 86.44 677 SER A CA 1
ATOM 5338 C C . SER A 1 677 ? -5.099 5.428 29.302 1.00 86.44 677 SER A C 1
ATOM 5340 O O . SER A 1 677 ? -5.662 4.418 29.713 1.00 86.44 677 SER A O 1
ATOM 5342 N N . GLU A 1 678 ? -5.159 5.814 28.028 1.00 89.88 678 GLU A N 1
ATOM 5343 C CA . GLU A 1 678 ? -5.861 5.090 26.964 1.00 89.88 678 GLU A CA 1
ATOM 5344 C C . GLU A 1 678 ? -4.931 4.103 26.229 1.00 89.88 678 GLU A C 1
ATOM 5346 O O . GLU A 1 678 ? -5.377 3.369 25.349 1.00 89.88 678 GLU A O 1
ATOM 5351 N N . SER A 1 679 ? -3.639 4.071 26.573 1.00 87.12 679 SER A N 1
ATOM 5352 C CA . SER A 1 679 ? -2.616 3.219 25.958 1.00 87.12 679 SER A CA 1
ATOM 5353 C C . SER A 1 679 ? -2.344 1.957 26.781 1.00 87.12 679 SER A C 1
ATOM 5355 O O . SER A 1 679 ? -2.288 2.004 28.009 1.00 87.12 679 SER A O 1
ATOM 5357 N N . SER A 1 680 ? -2.101 0.819 26.119 1.00 82.69 680 SER A N 1
ATOM 5358 C CA . SER A 1 680 ? -1.644 -0.411 26.791 1.00 82.69 680 SER A CA 1
ATOM 5359 C C . SER A 1 680 ? -0.146 -0.422 27.137 1.00 82.69 680 SER A C 1
ATOM 5361 O O . SER A 1 680 ? 0.335 -1.363 27.778 1.00 82.69 680 SER A O 1
ATOM 5363 N N . LEU A 1 681 ? 0.610 0.614 26.750 1.00 74.38 681 LEU A N 1
ATOM 5364 C CA . LEU A 1 681 ? 2.018 0.748 27.118 1.00 74.38 681 LEU A CA 1
ATOM 5365 C C . LEU A 1 681 ? 2.145 0.867 28.646 1.00 74.38 681 LEU A C 1
ATOM 5367 O O . LEU A 1 681 ? 1.619 1.792 29.260 1.00 74.38 681 LEU A O 1
ATOM 5371 N N . LYS A 1 682 ? 2.861 -0.073 29.282 1.00 58.88 682 LYS A N 1
ATOM 5372 C CA . LYS A 1 682 ? 3.059 -0.067 30.742 1.00 58.88 682 LYS A CA 1
ATOM 5373 C C . LYS A 1 682 ? 3.697 1.255 31.185 1.00 58.88 682 LYS A C 1
ATOM 5375 O O . LYS A 1 682 ? 4.727 1.659 3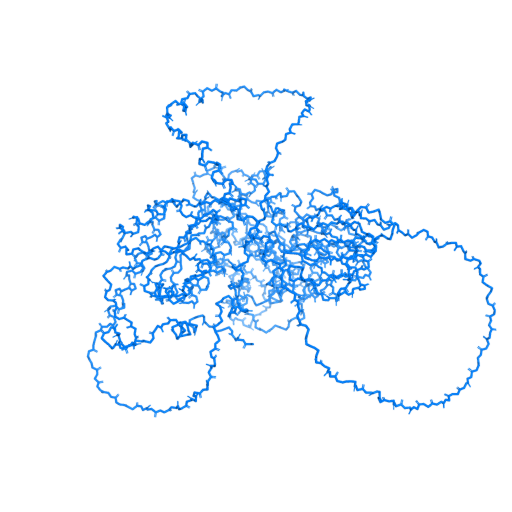0.646 1.00 58.88 682 LYS A O 1
ATOM 5380 N N . SER A 1 683 ? 3.120 1.871 32.215 1.00 47.97 683 SER A N 1
ATOM 5381 C CA . SER A 1 683 ? 3.455 3.177 32.810 1.00 47.97 683 SER A CA 1
ATOM 5382 C C . SER A 1 683 ? 4.828 3.251 33.513 1.00 47.97 683 SER A C 1
ATOM 5384 O O . SER A 1 683 ? 4.960 3.873 34.560 1.00 47.97 683 SER A O 1
ATOM 5386 N N . GLY A 1 684 ? 5.856 2.589 32.976 1.00 43.78 684 GLY A N 1
ATOM 5387 C CA . GLY A 1 684 ? 7.220 2.548 33.519 1.00 43.78 684 GLY A CA 1
ATOM 5388 C C . GLY A 1 684 ? 8.259 3.296 32.681 1.00 43.78 684 GLY A C 1
ATOM 5389 O O . GLY A 1 684 ? 9.449 3.155 32.934 1.00 43.78 684 GLY A O 1
ATOM 5390 N N . ASN A 1 685 ? 7.837 4.052 31.664 1.00 44.03 685 ASN A N 1
ATOM 5391 C CA . ASN A 1 685 ? 8.733 4.703 30.709 1.00 44.03 685 ASN A CA 1
ATOM 5392 C C . ASN A 1 685 ? 8.273 6.148 30.431 1.00 44.03 685 ASN A C 1
ATOM 5394 O O . ASN A 1 685 ? 7.937 6.513 29.305 1.00 44.03 685 ASN A O 1
ATOM 5398 N N . GLU A 1 686 ? 8.266 6.996 31.466 1.00 43.78 686 GLU A N 1
ATOM 5399 C CA . GLU A 1 686 ? 7.936 8.436 31.371 1.00 43.78 686 GLU A CA 1
ATOM 5400 C C . GLU A 1 686 ? 8.787 9.187 30.319 1.00 43.78 686 GLU A C 1
ATOM 5402 O O . GLU A 1 686 ? 8.369 10.205 29.761 1.00 43.78 686 GLU A O 1
ATOM 5407 N N . ASN A 1 687 ? 9.949 8.627 29.965 1.00 47.00 687 ASN A N 1
ATOM 5408 C CA . ASN A 1 687 ? 10.831 9.125 28.909 1.00 47.00 687 ASN A CA 1
ATOM 5409 C C . ASN A 1 687 ? 10.273 8.973 27.477 1.00 47.00 687 ASN A C 1
ATOM 5411 O O . ASN A 1 687 ? 10.752 9.669 26.584 1.00 47.00 687 ASN A O 1
ATOM 5415 N N . PHE A 1 688 ? 9.291 8.093 27.244 1.00 45.41 688 PHE A N 1
ATOM 5416 C CA . PHE A 1 688 ? 8.709 7.834 25.916 1.00 45.41 688 PHE A CA 1
ATOM 5417 C C . PHE A 1 688 ? 7.373 8.567 25.707 1.00 45.41 688 PHE A C 1
ATOM 5419 O O . PHE A 1 688 ? 7.100 9.072 24.625 1.00 45.41 688 PHE A O 1
ATOM 5426 N N . VAL A 1 689 ? 6.570 8.722 26.761 1.00 47.16 689 VAL A N 1
ATOM 5427 C CA . VAL A 1 689 ? 5.245 9.372 26.694 1.00 47.16 689 VAL A CA 1
ATOM 5428 C C . VAL A 1 689 ? 5.340 10.891 26.454 1.00 47.16 689 VAL A C 1
ATOM 5430 O O . VAL A 1 689 ? 4.394 11.502 25.968 1.00 47.16 689 VAL A O 1
ATOM 5433 N N . SER A 1 690 ? 6.484 11.513 26.760 1.00 40.84 690 SER A N 1
ATOM 5434 C CA . SER A 1 690 ? 6.638 12.976 26.808 1.00 40.84 690 SER A CA 1
ATOM 5435 C C . SER A 1 690 ? 7.390 13.610 25.630 1.00 40.84 690 SER A C 1
ATOM 5437 O O . SER A 1 690 ? 7.476 14.837 25.558 1.00 40.84 690 SER A O 1
ATOM 5439 N N . LYS A 1 691 ? 7.937 12.826 24.691 1.00 42.44 691 LYS A N 1
ATOM 5440 C CA . LYS A 1 691 ? 8.710 13.369 23.563 1.00 42.44 691 LYS A CA 1
ATOM 5441 C C . LYS A 1 691 ? 8.175 12.848 22.242 1.00 42.44 691 LYS A C 1
ATOM 5443 O O . LYS A 1 691 ? 8.424 11.706 21.880 1.00 42.44 691 LYS A O 1
ATOM 5448 N N . ASN A 1 692 ? 7.493 13.733 21.516 1.00 42.72 692 ASN A N 1
ATOM 5449 C CA . ASN A 1 692 ? 7.236 13.598 20.087 1.00 42.72 692 ASN A CA 1
ATOM 5450 C C . ASN A 1 692 ? 8.604 13.377 19.405 1.00 42.72 692 ASN A C 1
ATOM 5452 O O . ASN A 1 692 ? 9.411 14.315 19.392 1.00 42.72 692 ASN A O 1
ATOM 5456 N N . PRO A 1 693 ? 8.962 12.154 18.971 1.00 41.53 693 PRO A N 1
ATOM 5457 C CA . PRO A 1 693 ? 10.318 11.904 18.521 1.00 41.53 693 PRO A CA 1
ATOM 5458 C C . PRO A 1 693 ? 10.522 12.637 17.196 1.00 41.53 693 PRO A C 1
ATOM 5460 O O . PRO A 1 693 ? 9.774 12.438 16.242 1.00 41.53 693 PRO A O 1
ATOM 5463 N N . VAL A 1 694 ? 11.535 13.498 17.126 1.00 38.91 694 VAL A N 1
ATOM 5464 C CA . VAL A 1 694 ? 11.999 14.024 15.841 1.00 38.91 694 VAL A CA 1
ATOM 5465 C C . VAL A 1 694 ? 12.798 12.903 15.185 1.00 38.91 694 VAL A C 1
ATOM 5467 O O . VAL A 1 694 ? 13.883 12.560 15.650 1.00 38.91 694 VAL A O 1
ATOM 5470 N N . PHE A 1 695 ? 12.238 12.290 14.144 1.00 46.31 695 PHE A N 1
ATOM 5471 C CA . PHE A 1 695 ? 12.888 11.200 13.420 1.00 46.31 695 PHE A CA 1
ATOM 5472 C C . PHE A 1 695 ? 14.014 11.759 12.545 1.00 46.31 695 PHE A C 1
ATOM 5474 O O . PHE A 1 695 ? 13.767 12.265 11.454 1.00 46.31 695 PHE A O 1
ATOM 5481 N N . GLY A 1 696 ? 15.251 11.707 13.045 1.00 32.62 696 GLY A N 1
ATOM 5482 C CA . GLY A 1 696 ? 16.443 12.163 12.321 1.00 32.62 696 GLY A CA 1
ATOM 5483 C C . GLY A 1 696 ? 17.117 11.072 11.482 1.00 32.62 696 GLY A C 1
ATOM 5484 O O . GLY A 1 696 ? 17.974 11.379 10.656 1.00 32.62 696 GLY A O 1
ATOM 5485 N N . SER A 1 697 ? 16.753 9.800 11.685 1.00 37.91 697 SER A N 1
ATOM 5486 C CA . SER A 1 697 ? 17.350 8.651 11.000 1.00 37.91 697 SER A CA 1
ATOM 5487 C C . SER A 1 697 ? 16.363 7.490 10.803 1.00 37.91 697 SER A C 1
ATOM 5489 O O . SER A 1 697 ? 15.352 7.381 11.500 1.00 37.91 697 SER A O 1
ATOM 5491 N N . ALA A 1 698 ? 16.682 6.568 9.886 1.00 35.00 698 ALA A N 1
ATOM 5492 C CA . ALA A 1 698 ? 15.908 5.340 9.667 1.00 35.00 698 ALA A CA 1
ATOM 5493 C C . ALA A 1 698 ? 15.811 4.455 10.931 1.00 35.00 698 ALA A C 1
ATOM 5495 O O . ALA A 1 698 ? 14.788 3.809 11.156 1.00 35.00 698 ALA A O 1
ATOM 5496 N N . ASN A 1 699 ? 16.833 4.479 11.798 1.00 34.44 699 ASN A N 1
ATOM 5497 C CA . ASN A 1 699 ? 16.823 3.769 13.081 1.00 34.44 699 ASN A CA 1
ATOM 5498 C C . ASN A 1 699 ? 15.833 4.379 14.085 1.00 34.44 699 ASN A C 1
ATOM 5500 O O . ASN A 1 699 ? 15.203 3.640 14.843 1.00 34.44 699 ASN A O 1
ATOM 5504 N N . ASP A 1 700 ? 15.656 5.702 14.082 1.00 39.25 700 ASP A N 1
ATOM 5505 C CA . ASP A 1 700 ? 14.696 6.374 14.969 1.00 39.25 700 ASP A CA 1
ATOM 5506 C C . ASP A 1 700 ? 13.254 6.045 14.566 1.00 39.25 700 ASP A C 1
ATOM 5508 O O . ASP A 1 700 ? 12.414 5.757 15.421 1.00 39.25 700 ASP A O 1
ATOM 5512 N N . LEU A 1 701 ? 12.986 6.002 13.256 1.00 42.88 701 LEU A N 1
ATOM 5513 C CA . LEU A 1 701 ? 11.694 5.595 12.702 1.00 42.88 701 LEU A CA 1
ATOM 5514 C C . LEU A 1 701 ? 11.401 4.108 12.969 1.00 42.88 701 LEU A C 1
ATOM 5516 O O . LEU A 1 701 ? 10.275 3.748 13.318 1.00 42.88 701 LEU A O 1
ATOM 5520 N N . PHE A 1 702 ? 12.412 3.240 12.867 1.00 42.69 702 PHE A N 1
ATOM 5521 C CA . PHE A 1 702 ? 12.297 1.811 13.173 1.00 42.69 702 PHE A CA 1
ATOM 5522 C C . PHE A 1 702 ? 11.993 1.555 14.659 1.00 42.69 702 PHE A C 1
ATOM 5524 O O . PHE A 1 702 ? 11.073 0.800 14.988 1.00 42.69 702 PHE A O 1
ATOM 5531 N N . ASN A 1 703 ? 12.704 2.230 15.566 1.00 41.78 703 ASN A N 1
ATOM 5532 C CA . ASN A 1 703 ? 12.482 2.111 17.008 1.00 41.78 703 ASN A CA 1
ATOM 5533 C C . ASN A 1 703 ? 11.098 2.631 17.419 1.00 41.78 703 ASN A C 1
ATOM 5535 O O . ASN A 1 703 ? 10.396 1.976 18.193 1.00 41.78 703 ASN A O 1
ATOM 5539 N N . ALA A 1 704 ? 10.655 3.752 16.851 1.00 47.81 704 ALA A N 1
ATOM 5540 C CA . ALA A 1 704 ? 9.306 4.258 17.080 1.00 47.81 704 ALA A CA 1
ATOM 5541 C C . ALA A 1 704 ? 8.215 3.369 16.476 1.00 47.81 704 ALA A C 1
ATOM 5543 O O . ALA A 1 704 ? 7.168 3.189 17.093 1.00 47.81 704 ALA A O 1
ATOM 5544 N N . THR A 1 705 ? 8.470 2.734 15.332 1.00 52.16 705 THR A N 1
ATOM 5545 C CA . THR A 1 705 ? 7.553 1.743 14.750 1.00 52.16 705 THR A CA 1
ATOM 5546 C C . THR A 1 705 ? 7.374 0.543 15.681 1.00 52.16 705 THR A C 1
ATOM 5548 O O . THR A 1 705 ? 6.255 0.081 15.901 1.00 52.16 705 THR A O 1
ATOM 5551 N N . ASN A 1 706 ? 8.451 0.033 16.277 1.00 54.09 706 ASN A N 1
ATOM 5552 C CA . ASN A 1 706 ? 8.345 -1.112 17.178 1.00 54.09 706 ASN A CA 1
ATOM 5553 C C . ASN A 1 706 ? 7.624 -0.751 18.491 1.00 54.09 706 ASN A C 1
ATOM 5555 O O . ASN A 1 706 ? 6.762 -1.491 18.953 1.00 54.09 706 ASN A O 1
ATOM 5559 N N . ILE A 1 707 ? 7.932 0.411 19.070 1.00 54.25 707 ILE A N 1
ATOM 5560 C CA . ILE A 1 707 ? 7.384 0.831 20.366 1.00 54.25 707 ILE A CA 1
ATOM 5561 C C . ILE A 1 707 ? 5.940 1.320 20.231 1.00 54.25 707 ILE A C 1
ATOM 5563 O O . ILE A 1 707 ? 5.051 0.814 20.911 1.00 54.25 707 ILE A O 1
ATOM 5567 N N . TYR A 1 708 ? 5.691 2.278 19.342 1.00 56.97 708 TYR A N 1
ATOM 5568 C CA . TYR A 1 708 ? 4.416 2.991 19.297 1.00 56.97 708 TYR A CA 1
ATOM 5569 C C . TYR A 1 708 ? 3.406 2.378 18.341 1.00 56.97 708 TYR A C 1
ATOM 5571 O O . TYR A 1 708 ? 2.203 2.532 18.554 1.00 56.97 708 TYR A O 1
ATOM 5579 N N . LEU A 1 709 ? 3.871 1.672 17.305 1.00 59.31 709 LEU A N 1
ATOM 5580 C CA . LEU A 1 709 ? 2.973 1.005 16.373 1.00 59.31 709 LEU A CA 1
ATOM 5581 C C . LEU A 1 709 ? 2.751 -0.461 16.762 1.00 59.31 709 LEU A C 1
ATOM 5583 O O . LEU A 1 709 ? 1.602 -0.885 16.776 1.00 59.31 709 LEU A O 1
ATOM 5587 N N . LYS A 1 710 ? 3.777 -1.260 17.074 1.00 62.22 710 LYS A N 1
ATOM 5588 C CA . LYS A 1 710 ? 3.583 -2.712 17.295 1.00 62.22 710 LYS A CA 1
ATOM 5589 C C . LYS A 1 710 ? 3.167 -3.113 18.716 1.00 62.22 710 LYS A C 1
ATOM 5591 O O . LYS A 1 710 ? 2.467 -4.107 18.850 1.00 62.22 710 LYS A O 1
ATOM 5596 N N . ASN A 1 711 ? 3.554 -2.361 19.747 1.00 70.88 711 ASN A N 1
ATOM 5597 C CA . ASN A 1 711 ? 3.398 -2.778 21.152 1.00 70.88 711 ASN A CA 1
ATOM 5598 C C . ASN A 1 711 ? 2.363 -1.962 21.943 1.00 70.88 711 ASN A C 1
ATOM 5600 O O . ASN A 1 711 ? 2.389 -1.956 23.172 1.00 70.88 711 ASN A O 1
ATOM 5604 N N . GLN A 1 712 ? 1.477 -1.249 21.249 1.00 74.75 712 GLN A N 1
ATOM 5605 C CA . GLN A 1 712 ? 0.511 -0.337 21.853 1.00 74.75 712 GLN A CA 1
ATOM 5606 C C . GLN A 1 712 ? -0.884 -0.613 21.311 1.00 74.75 712 GLN A C 1
ATOM 5608 O O . GLN A 1 712 ? -1.151 -0.326 20.149 1.00 74.75 712 GLN A O 1
ATOM 5613 N N . ASP A 1 713 ? -1.764 -1.117 22.162 1.00 87.38 713 ASP A N 1
ATOM 5614 C CA . ASP A 1 713 ? -3.209 -1.182 21.951 1.00 87.38 713 ASP A CA 1
ATOM 5615 C C . ASP A 1 713 ? -3.885 0.012 22.616 1.00 87.38 713 ASP A C 1
ATOM 5617 O O . ASP A 1 713 ? -3.285 0.688 23.458 1.00 87.38 713 ASP A O 1
ATOM 5621 N N . VAL A 1 714 ? -5.129 0.279 22.222 1.00 89.94 714 VAL A N 1
ATOM 5622 C CA . VAL A 1 714 ? -5.865 1.457 22.677 1.00 89.94 714 VAL A CA 1
ATOM 5623 C C . VAL A 1 714 ? -7.170 1.058 23.348 1.00 89.94 714 VAL A C 1
ATOM 5625 O O . VAL A 1 714 ? -7.943 0.262 22.817 1.00 89.94 714 VAL A O 1
ATOM 5628 N N . LYS A 1 715 ? -7.433 1.628 24.519 1.00 94.25 715 LYS A N 1
ATOM 5629 C CA . LYS A 1 715 ? -8.723 1.567 25.201 1.00 94.25 715 LYS A CA 1
ATOM 5630 C C . LYS A 1 715 ? -9.240 2.992 25.332 1.00 94.25 715 LYS A C 1
ATOM 5632 O O . LYS A 1 715 ? -8.754 3.739 26.174 1.00 94.25 715 LYS A O 1
ATOM 5637 N N . LEU A 1 716 ? -10.187 3.363 24.477 1.00 96.00 716 LEU A N 1
ATOM 5638 C CA . LEU A 1 716 ? -10.645 4.745 24.370 1.00 96.00 716 LEU A CA 1
ATOM 5639 C C . LEU A 1 716 ? -11.449 5.156 25.605 1.00 96.00 716 LEU A C 1
ATOM 5641 O O . LEU A 1 716 ? -12.301 4.399 26.074 1.00 96.00 716 LEU A O 1
ATOM 5645 N N . ASP A 1 717 ? -11.210 6.362 26.105 1.00 97.31 717 ASP A N 1
ATOM 5646 C CA . ASP A 1 717 ? -12.042 6.985 27.129 1.00 97.31 717 ASP A CA 1
ATOM 5647 C C . ASP A 1 717 ? -13.411 7.336 26.529 1.00 97.31 717 ASP A C 1
ATOM 5649 O O . ASP A 1 717 ? -13.511 8.119 25.582 1.00 97.31 717 ASP A O 1
ATOM 5653 N N . LEU A 1 718 ? -14.479 6.747 27.076 1.00 98.00 718 LEU A N 1
ATOM 5654 C CA . LEU A 1 718 ? -15.822 6.893 26.513 1.00 98.00 718 LEU A CA 1
ATOM 5655 C C . LEU A 1 718 ? -16.353 8.333 26.603 1.00 98.00 718 LEU A C 1
ATOM 5657 O O . LEU A 1 718 ? -16.998 8.794 25.668 1.00 98.00 718 LEU A O 1
ATOM 5661 N N . GLY A 1 719 ? -16.050 9.072 27.675 1.00 97.25 719 GLY A N 1
ATOM 5662 C CA . GLY A 1 719 ? -16.520 10.453 27.834 1.00 97.25 719 GLY A CA 1
ATOM 5663 C C . GLY A 1 719 ? -15.764 11.445 26.946 1.00 97.25 719 GLY A C 1
ATOM 5664 O O . GLY A 1 719 ? -16.307 12.472 26.529 1.00 97.25 719 GLY A O 1
ATOM 5665 N N . LYS A 1 720 ? -14.501 11.150 26.630 1.00 97.62 720 LYS A N 1
ATOM 5666 C CA . LYS A 1 720 ? -13.715 11.904 25.652 1.00 97.62 720 LYS A CA 1
ATOM 5667 C C . LYS A 1 720 ? -14.168 11.572 24.235 1.00 97.62 720 LYS A C 1
ATOM 5669 O O . LYS A 1 720 ? -14.490 12.497 23.493 1.00 97.62 720 LYS A O 1
ATOM 5674 N N . VAL A 1 721 ? -14.241 10.291 23.864 1.00 97.62 721 VAL A N 1
ATOM 5675 C CA . VAL A 1 721 ? -14.609 9.867 22.502 1.00 97.62 721 VAL A CA 1
ATOM 5676 C C . VAL A 1 721 ? -16.044 10.254 22.134 1.00 97.62 721 VAL A C 1
ATOM 5678 O O . VAL A 1 721 ? -16.280 10.607 20.983 1.00 97.62 721 VAL A O 1
ATOM 5681 N N . GLU A 1 722 ? -16.974 10.312 23.094 1.00 98.25 722 GLU A N 1
ATOM 5682 C CA . GLU A 1 722 ? -18.344 10.809 22.887 1.00 98.25 722 GLU A CA 1
ATOM 5683 C C . GLU A 1 722 ? -18.361 12.209 22.264 1.00 98.25 722 GLU A C 1
ATOM 5685 O O . GLU A 1 722 ? -19.110 12.463 21.321 1.00 98.25 722 GLU A O 1
ATOM 5690 N N . LYS A 1 723 ? -17.488 13.113 22.723 1.00 98.12 723 LYS A N 1
ATOM 5691 C CA . LYS A 1 723 ? -17.406 14.487 22.198 1.00 98.12 723 LYS A CA 1
ATOM 5692 C C . LYS A 1 723 ? -16.964 14.508 20.737 1.00 98.12 723 LYS A C 1
ATOM 5694 O O . LYS A 1 723 ? -17.530 15.244 19.933 1.00 98.12 723 LYS A O 1
ATOM 5699 N N . PHE A 1 724 ? -15.974 13.685 20.393 1.00 98.38 724 PHE A N 1
ATOM 5700 C CA . PHE A 1 724 ? -15.466 13.571 19.024 1.00 98.38 724 PHE A CA 1
ATOM 5701 C C . PHE A 1 724 ? -16.478 12.889 18.100 1.00 98.38 724 PHE A C 1
ATOM 5703 O O . PHE A 1 724 ? -16.659 13.326 16.968 1.00 98.38 724 PHE A O 1
ATOM 5710 N N . LEU A 1 725 ? -17.172 11.854 18.583 1.00 98.44 725 LEU A N 1
ATOM 5711 C CA . LEU A 1 725 ? -18.239 11.192 17.834 1.00 98.44 725 LEU A CA 1
ATOM 5712 C C . LEU A 1 725 ? -19.462 12.096 17.652 1.00 98.44 725 LEU A C 1
ATOM 5714 O O . LEU A 1 725 ? -20.089 12.037 16.602 1.00 98.44 725 LEU A O 1
ATOM 5718 N N . THR A 1 726 ? -19.769 12.967 18.614 1.00 98.50 726 THR A N 1
ATOM 5719 C CA . THR A 1 726 ? -20.838 13.969 18.482 1.00 98.50 726 THR A CA 1
ATOM 5720 C C . THR A 1 726 ? -20.507 14.993 17.392 1.00 98.50 726 THR A C 1
ATOM 5722 O O . THR A 1 726 ? -21.344 15.270 16.535 1.00 98.50 726 THR A O 1
ATOM 5725 N N . ASP A 1 727 ? -19.274 15.515 17.362 1.00 98.38 727 ASP A N 1
ATOM 5726 C CA . ASP A 1 727 ? -18.818 16.391 16.269 1.00 98.38 727 ASP A CA 1
ATOM 5727 C C . ASP A 1 727 ? -18.858 15.659 14.916 1.00 98.38 727 ASP A C 1
ATOM 5729 O O . ASP A 1 727 ? -19.431 16.153 13.943 1.00 98.38 727 ASP A O 1
ATOM 5733 N N . ALA A 1 728 ? -18.340 14.426 14.869 1.00 98.44 728 ALA A N 1
ATOM 5734 C CA . ALA A 1 728 ? -18.399 13.590 13.676 1.00 98.44 728 ALA A CA 1
ATOM 5735 C C . ALA A 1 728 ? -19.843 13.352 13.203 1.00 98.44 728 ALA A C 1
ATOM 5737 O O . ALA A 1 728 ? -20.097 13.381 12.000 1.00 98.44 728 ALA A O 1
ATOM 5738 N N . TYR A 1 729 ? -20.791 13.154 14.123 1.00 98.12 729 TYR A N 1
ATOM 5739 C CA . TYR A 1 729 ? -22.205 12.948 13.811 1.00 98.12 729 TYR A CA 1
ATOM 5740 C C . TYR A 1 729 ? -22.808 14.181 13.145 1.00 98.12 729 TYR A C 1
ATOM 5742 O O . TYR A 1 729 ? -23.356 14.074 12.051 1.00 98.12 729 TYR A O 1
ATOM 5750 N N . HIS A 1 730 ? -22.635 15.366 13.734 1.00 97.56 730 HIS A N 1
ATOM 5751 C CA . HIS A 1 730 ? -23.158 16.607 13.159 1.00 97.56 730 HIS A CA 1
ATOM 5752 C C . HIS A 1 730 ? -22.559 16.920 11.784 1.00 97.56 730 HIS A C 1
ATOM 5754 O O . HIS A 1 730 ? -23.272 17.349 10.873 1.00 97.56 730 HIS A O 1
ATOM 5760 N N . LYS A 1 731 ? -21.258 16.671 11.599 1.00 97.94 731 LYS A N 1
ATOM 5761 C CA . LYS A 1 731 ? -20.608 16.817 10.292 1.00 97.94 731 LYS A CA 1
ATOM 5762 C C . LYS A 1 731 ? -21.136 15.809 9.273 1.00 97.94 731 LYS A C 1
ATOM 5764 O O . LYS A 1 731 ? -21.384 16.185 8.128 1.00 97.94 731 LYS A O 1
ATOM 5769 N N . ALA A 1 732 ? -21.356 14.561 9.683 1.00 96.94 732 ALA A N 1
ATOM 5770 C CA . ALA A 1 732 ? -21.904 13.518 8.826 1.00 96.94 732 ALA A CA 1
ATOM 5771 C C . ALA A 1 732 ? -23.375 13.786 8.450 1.00 96.94 732 ALA A C 1
ATOM 5773 O O . ALA A 1 732 ? -23.729 13.628 7.285 1.00 96.94 732 ALA A O 1
ATOM 5774 N N . GLU A 1 733 ? -24.213 14.267 9.374 1.00 95.06 733 GLU A N 1
ATOM 5775 C CA . GLU A 1 733 ? -25.578 14.723 9.067 1.00 95.06 733 GLU A CA 1
ATOM 5776 C C . GLU A 1 733 ? -25.579 15.904 8.093 1.00 95.06 733 GLU A C 1
ATOM 5778 O O . GLU A 1 733 ? -26.322 15.905 7.113 1.00 95.06 733 GLU A O 1
ATOM 5783 N N . SER A 1 734 ? -24.709 16.893 8.317 1.00 94.50 734 SER A N 1
ATOM 5784 C CA . SER A 1 734 ? -24.544 18.031 7.406 1.00 94.50 734 SER A CA 1
ATOM 5785 C C . SER A 1 734 ? -24.073 17.593 6.016 1.00 94.50 734 SER A C 1
ATOM 5787 O O . SER A 1 734 ? -24.498 18.140 4.998 1.00 94.50 734 SER A O 1
ATOM 5789 N N . PHE A 1 735 ? -23.198 16.588 5.941 1.00 94.19 735 PHE A N 1
ATOM 5790 C CA . PHE A 1 735 ? -22.795 15.986 4.677 1.00 94.19 735 PHE A CA 1
ATOM 5791 C C . PHE A 1 735 ? -23.976 15.307 3.976 1.00 94.19 735 PHE A C 1
ATOM 5793 O O . PHE A 1 735 ? -24.240 15.634 2.824 1.00 94.19 735 PHE A O 1
ATOM 5800 N N . MET A 1 736 ? -24.744 14.473 4.679 1.00 91.00 736 MET A N 1
ATOM 5801 C CA . MET A 1 736 ? -25.940 13.830 4.124 1.00 91.00 736 MET A CA 1
ATOM 5802 C C . MET A 1 736 ? -26.967 14.835 3.605 1.00 91.00 736 MET A C 1
ATOM 5804 O O . MET A 1 736 ? -27.420 14.702 2.476 1.00 91.00 736 MET A O 1
ATOM 5808 N N . GLY A 1 737 ? -27.277 15.882 4.376 1.00 85.62 737 GLY A N 1
ATOM 5809 C CA . GLY A 1 737 ? -28.240 16.906 3.959 1.00 85.62 737 GLY A CA 1
ATOM 5810 C C . GLY A 1 737 ? -27.800 17.724 2.738 1.00 85.62 737 GLY A C 1
ATOM 5811 O O . GLY A 1 737 ? -28.635 18.346 2.085 1.00 85.62 737 GLY A O 1
ATOM 5812 N N . ARG A 1 738 ? -26.501 17.731 2.404 1.00 85.00 738 ARG A N 1
ATOM 5813 C CA . ARG A 1 738 ? -25.981 18.319 1.156 1.00 85.00 738 ARG A CA 1
ATOM 5814 C C . ARG A 1 738 ? -26.096 17.374 -0.041 1.00 85.00 738 ARG A C 1
ATOM 5816 O O . ARG A 1 738 ? -26.052 17.854 -1.171 1.00 85.00 738 ARG A O 1
ATOM 5823 N N . GLU A 1 739 ? -26.221 16.069 0.188 1.00 74.50 739 GLU A N 1
ATOM 5824 C CA . GLU A 1 739 ? -26.360 15.064 -0.871 1.00 74.50 739 GLU A CA 1
ATOM 5825 C C . GLU A 1 739 ? -27.813 14.849 -1.324 1.00 74.50 739 GLU A C 1
ATOM 5827 O O . GLU A 1 739 ? -28.019 14.354 -2.434 1.00 74.50 739 GLU A O 1
ATOM 5832 N N . GLY A 1 740 ? -28.797 15.276 -0.521 1.00 49.22 740 GLY A N 1
ATOM 5833 C CA . GLY A 1 740 ? -30.234 15.125 -0.780 1.00 49.22 740 GLY A CA 1
ATOM 5834 C C . GLY A 1 740 ? -30.871 14.176 0.216 1.00 49.22 740 GLY A C 1
ATOM 5835 O O . GLY A 1 740 ? -31.484 13.187 -0.245 1.00 49.22 740 GLY A O 1
#

Foldseek 3Di:
DDPPDQCLVCLVVLCVVQPDQPPDPVQADPVRHGDDPDPFAAEEEEAEDDQAAAGAPVVVVVVVLLVVLGYNYDYHYDDPPDDLNVLLVRQCSHQEYEGEQALSCVSVSSHHAQREYEYEYEPPCPVVPCLQDVVSCVSNNYRYHYDYDDDDDPDGHYDHDPCVVVSVVSNVNRVSSVVVVVVVVVVDDDDDDDDDDDDDDDDDDDDDDDDDDDPLPVPPDDSNVVRPDDDDDDDDDDDDDDDDDDDDDDDDDDDDPPPPPPPPDDDDDDDDDDDPVVVVVVVVVVVVVVVVVVPPPDDDDDDDDDDDDDDDDDDDDDDDDDDDDDDDDDDDDDDDDDPPDDDPQDWDKDPVDPFFIKIKGQFKWKQALVQLEIENEDQPDDPDKAQDDKHQFWRHNNDPVLSVFGDIHTYIYHYPVPGDDAPAEDEFEEEEHECGRPNPFLQCCVQTNLVLLVQALQAPVVPHAHAYEYENDDPVSCVQCVLLVCLRDPDDHHDSVPDRGMYIYRMYMGHTDHPAALWDQLVSGPNSDILLNVLVSVCVSQVPDDCPDQQQKDFPDDDPDDPDAAAEEEEADDDQQAAHAPPVVVVQVLLVVLTHRYIYGYPVRDPHVSSLLVVQCPHQEYEGEDDSSCSSVSSHAQLGEYEYEYWAQCVVVCCRHPVVNCVRRNHNYHYHYDAPVFKPPPPPCPVRRPDNDPCPDPVSVVVCCNRGVGRIYGHDDSVSVSVVSNVNRVSSVVSVVVVD

Sequence (740 aa):
MLRSENLLSFRPFLSSAYEPKCLNSKDCDHKGRLRVSQSQPRLVLVARTGDAGQVIMNQVKVVELAETLGFEVKIFEPTRYTNLVEAYRMMNRSHAMVGVHGAELTHALFLHLGAVFVQVVPIGVDWLADVCFGKAARDMGLEYMEYRIENTYMKIQNITLDLSRFGTYLSEAYRKAKRFMDKDDSLGLGEDGDEDEDESSSLREDEYRDGGIPITTAFSNSTLSLCSHSFKAPSLRIQDSRRFKASEESERIDRSIDHLQFWIGSVTMKRRNLSKTTISVFVVLFVVFLIHQISFTTIPSKSTSSSSPSFDSARIRSESGETTQLATSRWRVPILHPPPAQPSQTISCNRSSDTYDVCTLNGPTILDPTVSTAYLVDPYAPTPILISEKIRPYPRKWENDTMSLISELSLATAPTYYTPTCDVQHYASALIFSAGGYNGNLFHDFNDGLLPLFITTRSIFTDWDPVLVILNCRDWWLAKYAELLHQFTRYPIVNLDKETKIHCFPSATVGLISHGYMTVDPVQMPRSENLLSFRALLGTAYEQQELHGNDCGTYLSSSRTSPSRPRLVLVERIGDVGRVMLNQADVVQLAEMLGFEVIVFDPTKCRSLGEAYGLLNRTHALMGVHGGALTHAMFLRPGAVFVQVVPIGIDWLAEACFGKAAREMGLEYIEYKIDASESSLKSGNENFVSKNPVFGSANDLFNATNIYLKNQDVKLDLGKVEKFLTDAYHKAESFMGREG

Secondary structure (DSSP, 8-state):
------GGGGHHHHHHHHSPP-S-GGGB-TTS-B----SS-EEEEE---SSSS--BTTHHHHHHHHHHTT-EEEEE---TT--HHHHHHHHHT-SEEEEESSGGGGGGGGSPTT-EEEEEE-TT-HHHHIIIIIHHHHHTT-EEEEEE-SS--SSS--B---HHHHHHHHHHHHHHHHHHHHHHHHS---------------------------HHHH-SSSTTGGGS--------------------------S--SSSSSS-------PPPPPHHHHHHHHHHHHHHHHHHHTS----------------------------------PPPPP-PPPP------EEEE---SS--EEEE-S-EEEEGGGTEEEEE-TTPPSSPEEEEEE--SS-TT-HHHHTTSPPEEEEEE-TTTSPPPSEE-SS-EEEEE--TTTTSHHHIIIIIIHHHHHHHHHH-SSSPPEEEEES--HHHHHHHHHHHTTT-SSPPEEGGG--S-EEES-EEES----STT---TTTSTT---HHHHHHHHHHHHTTS------SEEE-----SSS-PPEEEEE---SSSS--BTTHHHHHHHHHHHT-EEEEE-GGG-S-HHHHHHHHTT-SEEEEESSGGGGGGGGSPTT-EEEEEE-TT-HHHHIIIIIHHHHHTT-EEEEEEPPGGGB-S-S--HHHHT------SHHHHHHHIIIIIIS--B---HHHHHHHHHHHHHHHHHHHHHH-

pLDDT: mean 71.65, std 25.62, range [21.75, 98.81]

InterPro domains:
  IPR007657 Glycosyltransferase 61 [PTHR20961] (280-732)
  IPR049625 Glycosyltransferase 61, catalytic domain [PF04577] (37-117)
  IPR049625 Glycosyltransferase 61, catalytic domain [PF04577] (458-643)

Radius of gyration: 33.13 Å; chains: 1; bounding box: 92×79×97 Å